Protein AF-0000000074208350 (afdb_homodimer)

Sequence (496 aa):
MSAGKLSKIENGRTLPTVQDVELILSSFGVSAEVKEQFLATARAEVTEATAWRLLRRMGPWKHQKTIKAIEANTTTLRLFQGQLIPGLLQTPEYASAVFSLPPALPEETRARTVSARLARQATLYEPDRSFHFVVCEHVLRWLVCEPAVMATQLDRLVSLSRLPNVTLGVVPLVGRMPDFPMTCFSIHDDRLVLVETFHSEVTTRDPRDIETYVDTFTRFAAAAVYDSEMCTLVESIRDDFLPQQESTMSAGKLSKIENGRTLPTVQDVELILSSFGVSAEVKEQFLATARAEVTEATAWRLLRRMGPWKHQKTIKAIEANTTTLRLFQGQLIPGLLQTPEYASAVFSLPPALPEETRARTVSARLARQATLYEPDRSFHFVVCEHVLRWLVCEPAVMATQLDRLVSLSRLPNVTLGVVPLVGRMPDFPMTCFSIHDDRLVLVETFHSEVTTRDPRDIETYVDTFTRFAAAAVYDSEMCTLVESIRDDFLPQQEST

pLDDT: mean 81.13, std 20.65, range [37.59, 98.81]

Organism: NCBI:txid88382

Secondary structure (DSSP, 8-state):
--HHHHHHHHTTSSPPPHHHHHHHHHHTT--HHHHHHHHHHHHHHHHHHHHHHHHHHT-HHHHHHHHHHHHHT-SEEEEEESSS--GGG--HHHHHHHHTSSSPPPHHHHHHHHHHHHHHGGGGG-TT-EEEEEEEHHHHH-BSS-HHHHHHHHHHHHHHTTSTTEEEEEE-SSSB-SS-----EEEETTTEEEEE-SS-EEEE--HHHHHHHHHHHHHHHHHSB-HHHHHHHHHHHHHHHS------/--HHHHHHHHTTSSPPPHHHHHHHHHHTT--HHHHHHHHHHHHHHHHHHHHHHHHHHH-HHHHHHHHHHHHHT-SEEEEEESSS--GGG--HHHHHHHHTSSSPPPHHHHHHHHHHHHHHGGGGG-TT-EEEEEEEHHHHH-BSS-HHHHHHHHHHHHHHTTSTTEEEEEE-SSSB-SS-----EEEETTTEEEEE-SS-EEEE--HHHHHHHHHHHHHHHHHSB-HHHHHHHHHHHHHHHS------

Foldseek 3Di:
DDPVVVVCCVVVVDPDDLVNQLVVCVVVVNDPVVSCVCSVVCCQVCVFAVVWLVLVVVPLLSVLVVVLVLLVPFAEKEKEEEAADDLLQFDLQRQLLVQCPPVGDDPVSSVSNSVSSPVSNVSLPPPSHAYEYEYELVNLLDDSDALVSSLVSLVSVLVSCPRPRYWYWYQYPDDDAPDDCPFIWMQGNLQKIWTDDPSTIGIHRPNVVSVVVVVVSVRSRVNTDTDPVRNVSSNVSSVVSDPPPPPD/DDPVVVVCCVVVVDPDDLVNQLVVCVVVVNPPVVSCVVSVVCCQVCVFFVVWLVLVVVALLSVLVVVLVLLVPFAEKEKEEEAADDLLQFDLQVQLLVQCPPPGDDPVSSVSNSVSSPVSNVSLPDPSHAYEYEYELVNLVDDSDALVSSLVSLVSVLVSCPRPRYWYWYQYPDDDAPDDCPFIWMQGNLQKIWTDDPNTIGIHRPNVVSVVVVVVSVRSRVNTDTDPVRNVSSNVSSVVSDPPPPPD

Solvent-accessible surface area (backbone atoms only — not comparable to full-atom values): 25832 Å² total; per-residue (Å²): 128,56,69,66,57,51,49,32,38,56,66,68,73,38,83,72,47,70,62,46,50,45,50,54,38,50,75,66,64,46,51,72,63,41,42,47,48,46,46,45,46,46,37,49,48,43,47,16,44,48,47,19,45,43,36,58,69,60,33,70,44,54,38,36,51,53,50,38,57,54,51,72,73,36,46,38,39,38,36,42,24,49,42,49,78,56,69,70,60,52,41,72,68,49,42,45,34,61,50,56,32,77,79,66,51,56,68,69,58,35,53,52,26,42,50,45,40,56,60,50,32,59,58,77,73,40,85,86,33,39,37,39,39,35,34,33,40,64,31,80,51,56,30,62,54,56,46,64,49,50,28,52,36,44,51,43,46,52,57,51,44,65,42,89,47,35,43,53,27,34,27,61,67,68,65,83,41,75,69,68,57,40,42,31,35,35,33,39,64,83,53,37,32,45,33,54,47,88,76,35,33,44,41,46,65,48,66,70,57,44,46,53,51,52,52,50,48,51,46,50,54,68,62,25,36,44,64,68,60,28,44,49,52,48,48,54,55,28,55,71,42,42,81,74,72,71,80,125,128,56,69,66,56,50,49,32,38,55,66,66,73,37,82,73,48,68,62,47,50,45,50,53,37,50,74,66,64,45,50,71,64,42,40,48,47,46,44,44,46,45,36,50,48,43,48,14,46,45,45,19,42,46,36,58,69,60,32,71,44,54,38,37,52,53,51,40,58,55,53,74,75,35,45,39,41,39,36,42,24,49,40,50,77,57,69,70,60,52,40,71,68,49,42,44,36,61,51,55,33,76,78,65,51,57,67,68,57,35,54,51,27,42,50,44,41,55,59,49,32,58,58,78,74,40,86,85,33,38,38,39,40,35,33,33,40,64,30,80,51,55,31,61,56,57,47,64,50,49,27,54,36,43,51,42,46,54,58,52,44,65,40,90,46,35,44,53,28,33,27,61,67,67,64,82,42,75,68,67,56,41,42,31,35,36,34,39,62,84,54,37,33,44,33,51,49,90,74,36,32,44,40,48,67,49,67,70,57,45,48,52,51,52,52,50,49,50,46,50,53,69,61,25,35,45,65,67,62,27,44,51,52,47,48,54,54,29,53,71,42,43,81,76,72,71,80,122

Nearest PDB structures (foldseek):
  1v0s-assembly1_A  TM=3.890E-01  e=2.191E-03  Streptomyces sp. PMF
  5ul4-assembly1_A  TM=4.472E-01  e=7.179E+00  Priestia megaterium
  5ul2-assembly1_A  TM=4.452E-01  e=7.592E+00  Priestia megaterium
  8e5h-assembly1_A  TM=3.334E-01  e=8.028E+00  Stutzerimonas chloritidismutans AW-1
  1v0s-assembly1_A  TM=3.840E-01  e=2.129E-03  Streptomyces sp. PMF

Radius of gyration: 23.86 Å; Cα contacts (8 Å, |Δi|>4): 786; chains: 2; bounding box: 62×86×62 Å

Structure (mmCIF, N/CA/C/O backbone):
data_AF-0000000074208350-model_v1
#
loop_
_entity.id
_entity.type
_entity.pdbx_description
1 polymer 'Transcriptional regulator with XRE-family HTH domain'
#
loop_
_atom_site.group_PDB
_atom_site.id
_atom_site.type_symbol
_atom_site.label_atom_id
_atom_site.label_alt_id
_atom_site.label_comp_id
_atom_site.label_asym_id
_atom_site.label_entity_id
_atom_site.label_seq_id
_atom_site.pdbx_PDB_ins_code
_atom_site.Cartn_x
_atom_site.Cartn_y
_atom_site.Cartn_z
_atom_site.occupancy
_atom_site.B_iso_or_equiv
_atom_site.auth_seq_id
_atom_site.auth_comp_id
_atom_site.auth_asym_id
_atom_site.auth_atom_id
_atom_site.pdbx_PDB_model_num
ATOM 1 N N . MET A 1 1 ? -12.016 31.391 24.5 1 50.22 1 MET A N 1
ATOM 2 C CA . MET A 1 1 ? -11.211 30.266 24.969 1 50.22 1 MET A CA 1
ATOM 3 C C . MET A 1 1 ? -10.68 30.516 26.375 1 50.22 1 MET A C 1
ATOM 5 O O . MET A 1 1 ? -10.297 31.641 26.703 1 50.22 1 MET A O 1
ATOM 9 N N . SER A 1 2 ? -11.094 29.734 27.234 1 55.91 2 SER A N 1
ATOM 10 C CA . SER A 1 2 ? -10.656 30 28.609 1 55.91 2 SER A CA 1
ATOM 11 C C . SER A 1 2 ? -9.133 30.016 28.703 1 55.91 2 SER A C 1
ATOM 13 O O . SER A 1 2 ? -8.445 29.391 27.891 1 55.91 2 SER A O 1
ATOM 15 N N . ALA A 1 3 ? -8.523 30.781 29.484 1 57.31 3 ALA A N 1
ATOM 16 C CA . ALA A 1 3 ? -7.094 30.859 29.766 1 57.31 3 ALA A CA 1
ATOM 17 C C . ALA A 1 3 ? -6.527 29.484 30.125 1 57.31 3 ALA A C 1
ATOM 19 O O . ALA A 1 3 ? -5.387 29.172 29.766 1 57.31 3 ALA A O 1
ATOM 20 N N . GLY A 1 4 ? -7.266 28.672 30.75 1 55.78 4 GLY A N 1
ATOM 21 C CA . GLY A 1 4 ? -6.867 27.312 31.078 1 55.78 4 GLY A CA 1
ATOM 22 C C . GLY A 1 4 ? -6.715 26.422 29.859 1 55.78 4 GLY A C 1
ATOM 23 O O . GLY A 1 4 ? -5.746 25.672 29.766 1 55.78 4 GLY A O 1
ATOM 24 N N . LYS A 1 5 ? -7.676 26.547 29 1 56 5 LYS A N 1
ATOM 25 C CA . LYS A 1 5 ? -7.574 25.75 27.766 1 56 5 LYS A CA 1
ATOM 26 C C . LYS A 1 5 ? -6.426 26.234 26.891 1 56 5 LYS A C 1
ATOM 28 O O . LYS A 1 5 ? -5.68 25.438 26.328 1 56 5 LYS A O 1
ATOM 33 N N . LEU A 1 6 ? -6.348 27.422 26.859 1 49.5 6 LEU A N 1
ATOM 34 C CA . LEU A 1 6 ? -5.254 28.016 26.109 1 49.5 6 LEU A CA 1
ATOM 35 C C . LEU A 1 6 ? -3.906 27.625 26.703 1 49.5 6 LEU A C 1
ATOM 37 O O . LEU A 1 6 ? -2.963 27.328 25.953 1 49.5 6 LEU A O 1
ATOM 41 N N . SER A 1 7 ? -3.826 27.609 28.047 1 53.16 7 SER A N 1
ATOM 42 C CA . SER A 1 7 ? -2.633 27.141 28.75 1 53.16 7 SER A CA 1
ATOM 43 C C . SER A 1 7 ? -2.365 25.672 28.453 1 53.16 7 SER A C 1
ATOM 45 O O . SER A 1 7 ? -1.218 25.281 28.25 1 53.16 7 SER A O 1
ATOM 47 N N . LYS A 1 8 ? -3.309 24.828 28.297 1 56.16 8 LYS A N 1
ATOM 48 C CA . LYS A 1 8 ? -3.186 23.406 28 1 56.16 8 LYS A CA 1
ATOM 49 C C . LYS A 1 8 ? -2.775 23.172 26.547 1 56.16 8 LYS A C 1
ATOM 51 O O . LYS A 1 8 ? -1.999 22.266 26.25 1 56.16 8 LYS A O 1
ATOM 56 N N . ILE A 1 9 ? -3.312 23.953 25.703 1 47.78 9 ILE A N 1
ATOM 57 C CA . ILE A 1 9 ? -2.951 23.891 24.281 1 47.78 9 ILE A CA 1
ATOM 58 C C . ILE A 1 9 ? -1.52 24.375 24.094 1 47.78 9 ILE A C 1
ATOM 60 O O . ILE A 1 9 ? -0.728 23.75 23.391 1 47.78 9 ILE A O 1
ATOM 64 N N . GLU A 1 10 ? -1.175 25.344 25.031 1 48.25 10 GLU A N 1
ATOM 65 C CA . GLU A 1 10 ? 0.143 25.969 24.984 1 48.25 10 GLU A CA 1
ATOM 66 C C . GLU A 1 10 ? 1.219 25.031 25.516 1 48.25 10 GLU A C 1
ATOM 68 O O . GLU A 1 10 ? 2.34 25 25.016 1 48.25 10 GLU A O 1
ATOM 73 N N . ASN A 1 11 ? 0.743 24.25 26.328 1 47.22 11 ASN A N 1
ATOM 74 C CA . ASN A 1 11 ? 1.661 23.312 26.984 1 47.22 11 ASN A CA 1
ATOM 75 C C . ASN A 1 11 ? 1.596 21.922 26.359 1 47.22 11 ASN A C 1
ATOM 77 O O . ASN A 1 11 ? 2.148 20.969 26.906 1 47.22 11 ASN A O 1
ATOM 81 N N . GLY A 1 12 ? 1.059 21.906 25.203 1 43.94 12 GLY A N 1
ATOM 82 C CA . GLY A 1 12 ? 0.988 20.672 24.422 1 43.94 12 GLY A CA 1
ATOM 83 C C . GLY A 1 12 ? 0.13 19.609 25.078 1 43.94 12 GLY A C 1
ATOM 84 O O . GLY A 1 12 ? 0.213 18.438 24.703 1 43.94 12 GLY A O 1
ATOM 85 N N . ARG A 1 13 ? -0.535 19.984 25.969 1 49.78 13 ARG A N 1
ATOM 86 C CA . ARG A 1 13 ? -1.34 19.016 26.703 1 49.78 13 ARG A CA 1
ATOM 87 C C . ARG A 1 13 ? -2.625 18.688 25.953 1 49.78 13 ARG A C 1
ATOM 89 O O . ARG A 1 13 ? -3.23 17.641 26.172 1 49.78 13 ARG A O 1
ATOM 96 N N . THR A 1 14 ? -3.084 19.656 25.031 1 46.06 14 THR A N 1
ATOM 97 C CA . THR A 1 14 ? -4.25 19.453 24.188 1 46.06 14 THR A CA 1
ATOM 98 C C . THR A 1 14 ? -4.047 20.094 22.812 1 46.06 14 THR A C 1
ATOM 100 O O . THR A 1 14 ? -3.418 21.141 22.703 1 46.06 14 THR A O 1
ATOM 103 N N . LEU A 1 15 ? -4.297 19.328 21.719 1 44.94 15 LEU A N 1
ATOM 104 C CA . LEU A 1 15 ? -4.273 19.906 20.375 1 44.94 15 LEU A CA 1
ATOM 105 C C . LEU A 1 15 ? -5.441 20.859 20.172 1 44.94 15 LEU A C 1
ATOM 107 O O . LEU A 1 15 ? -6.551 20.594 20.656 1 44.94 15 LEU A O 1
ATOM 111 N N . PRO A 1 16 ? -5.094 22.094 19.656 1 43.75 16 PRO A N 1
ATOM 112 C CA . PRO A 1 16 ? -6.207 23.016 19.406 1 43.75 16 PRO A CA 1
ATOM 113 C C . PRO A 1 16 ? -7.223 22.438 18.406 1 43.75 16 PRO A C 1
ATOM 115 O O . PRO A 1 16 ? -6.852 21.734 17.484 1 43.75 16 PRO A O 1
ATOM 118 N N . THR A 1 17 ? -8.469 22.594 18.719 1 46.53 17 THR A N 1
ATOM 119 C CA . THR A 1 17 ? -9.555 22.312 17.781 1 46.53 17 THR A CA 1
ATOM 120 C C . THR A 1 17 ? -9.664 23.406 16.734 1 46.53 17 THR A C 1
ATOM 122 O O . THR A 1 17 ? -9.016 24.453 16.844 1 46.53 17 THR A O 1
ATOM 125 N N . VAL A 1 18 ? -10.305 23.094 15.648 1 47.44 18 VAL A N 1
ATOM 126 C CA . VAL A 1 18 ? -10.625 24.109 14.656 1 47.44 18 VAL A CA 1
ATOM 127 C C . VAL A 1 18 ? -11.227 25.328 15.344 1 47.44 18 VAL A C 1
ATOM 129 O O . VAL A 1 18 ? -10.93 26.469 14.977 1 47.44 18 VAL A O 1
ATOM 132 N N . GLN A 1 19 ? -11.914 25.047 16.312 1 52.12 19 GLN A N 1
ATOM 133 C CA . GLN A 1 19 ? -12.531 26.141 17.062 1 52.12 19 GLN A CA 1
ATOM 134 C C . GLN A 1 19 ? -11.484 26.938 17.828 1 52.12 19 GLN A C 1
ATOM 136 O O . GLN A 1 19 ? -11.578 28.172 17.906 1 52.12 19 GLN A O 1
ATOM 141 N N . ASP A 1 20 ? -10.562 26.266 18.375 1 51.03 20 ASP A N 1
ATOM 142 C CA . ASP A 1 20 ? -9.508 26.969 19.094 1 51.03 20 ASP A CA 1
ATOM 143 C C . ASP A 1 20 ? -8.711 27.875 18.141 1 51.03 20 ASP A C 1
ATOM 145 O O . ASP A 1 20 ? -8.398 29.016 18.484 1 51.03 20 ASP A O 1
ATOM 149 N N . VAL A 1 21 ? -8.453 27.25 17.031 1 53.5 21 VAL A N 1
ATOM 150 C CA . VAL A 1 21 ? -7.715 28.031 16.031 1 53.5 21 VAL A CA 1
ATOM 151 C C . VAL A 1 21 ? -8.547 29.219 15.586 1 53.5 21 VAL A C 1
ATOM 153 O O . VAL A 1 21 ? -8.023 30.328 15.422 1 53.5 21 VAL A O 1
ATOM 156 N N . GLU A 1 22 ? -9.789 28.984 15.477 1 55.62 22 GLU A N 1
ATOM 157 C CA . GLU A 1 22 ? -10.703 30.078 15.156 1 55.62 22 GLU A CA 1
ATOM 158 C C . GLU A 1 22 ? -10.633 31.188 16.203 1 55.62 22 GLU A C 1
ATOM 160 O O . GLU A 1 22 ? -10.617 32.375 15.875 1 55.62 22 GLU A O 1
ATOM 165 N N . LEU A 1 23 ? -10.719 30.797 17.344 1 54.47 23 LEU A N 1
ATOM 166 C CA . LEU A 1 23 ? -10.703 31.75 18.438 1 54.47 23 LEU A CA 1
ATOM 167 C C . LEU A 1 23 ? -9.383 32.531 18.484 1 54.47 23 LEU A C 1
ATOM 169 O O . LEU A 1 23 ? -9.367 33.719 18.719 1 54.47 23 LEU A O 1
ATOM 173 N N . ILE A 1 24 ? -8.43 31.766 18.203 1 50.97 24 ILE A N 1
ATOM 174 C CA . ILE A 1 24 ? -7.105 32.375 18.219 1 50.97 24 ILE A CA 1
ATOM 175 C C . ILE A 1 24 ? -6.973 33.344 17.062 1 50.97 24 ILE A C 1
ATOM 177 O O . ILE A 1 24 ? -6.488 34.469 17.25 1 50.97 24 ILE A O 1
ATOM 181 N N . LEU A 1 25 ? -7.512 32.875 16.016 1 54.91 25 LEU A N 1
ATOM 182 C CA . LEU A 1 25 ? -7.441 33.75 14.844 1 54.91 25 LEU A CA 1
ATOM 183 C C . LEU A 1 25 ? -8.344 34.969 15.016 1 54.91 25 LEU A C 1
ATOM 185 O O . LEU A 1 25 ? -7.984 36.062 14.594 1 54.91 25 LEU A O 1
ATOM 189 N N . SER A 1 26 ? -9.484 34.719 15.586 1 55.78 26 SER A N 1
ATOM 190 C CA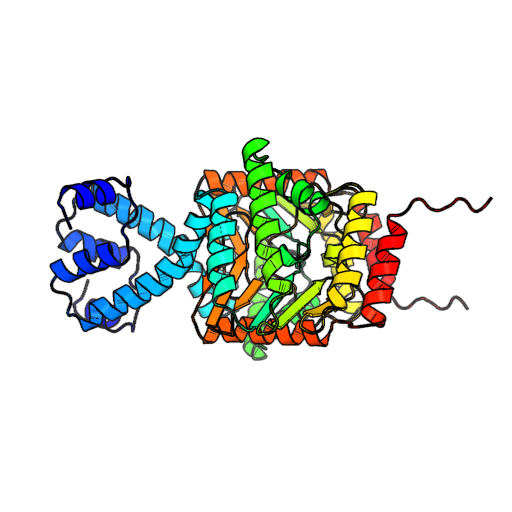 . SER A 1 26 ? -10.398 35.812 15.867 1 55.78 26 SER A CA 1
ATOM 191 C C . SER A 1 26 ? -9.758 36.844 16.797 1 55.78 26 SER A C 1
ATOM 193 O O . SER A 1 26 ? -10 38.031 16.672 1 55.78 26 SER A O 1
ATOM 195 N N . SER A 1 27 ? -9.133 36.469 17.734 1 48.38 27 SER A N 1
ATOM 196 C CA . SER A 1 27 ? -8.516 37.375 18.688 1 48.38 27 SER A CA 1
ATOM 197 C C . SER A 1 27 ? -7.449 38.25 18.031 1 48.38 27 SER A C 1
ATOM 199 O O . SER A 1 27 ? -7.129 39.344 18.516 1 48.38 27 SER A O 1
ATOM 201 N N . PHE A 1 28 ? -6.984 37.781 16.906 1 43.19 28 PHE A N 1
ATOM 202 C CA . PHE A 1 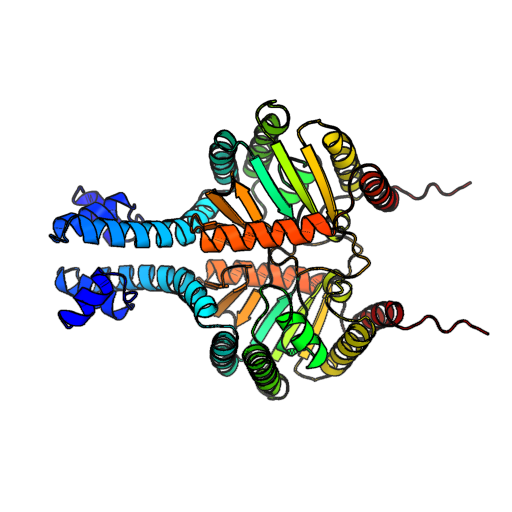28 ? -5.938 38.531 16.203 1 43.19 28 PHE A CA 1
ATOM 203 C C . PHE A 1 28 ? -6.535 39.469 15.172 1 43.19 28 PHE A C 1
ATOM 205 O O . PHE A 1 28 ? -5.809 40.094 14.391 1 43.19 28 PHE A O 1
ATOM 212 N N . GLY A 1 29 ? -7.777 39.625 15.258 1 45.75 29 GLY A N 1
ATOM 213 C CA . GLY A 1 29 ? -8.453 40.594 14.383 1 45.75 29 GLY A CA 1
ATOM 214 C C . GLY A 1 29 ? -8.438 40.156 12.922 1 45.75 29 GLY A C 1
ATOM 215 O O . GLY A 1 29 ? -8.508 41.031 12.031 1 45.75 29 GLY A O 1
ATOM 216 N N . VAL A 1 30 ? -7.926 39 12.602 1 46.53 30 VAL A N 1
ATOM 217 C CA . VAL A 1 30 ? -8.023 38.5 11.234 1 46.53 30 VAL A CA 1
ATOM 218 C C . VAL A 1 30 ? -9.477 38.562 10.758 1 46.53 30 VAL A C 1
ATOM 220 O O . VAL A 1 30 ? -10.398 38.344 11.539 1 46.53 30 VAL A O 1
ATOM 223 N N . SER A 1 31 ? -9.625 39.219 9.695 1 47.94 31 SER A N 1
ATOM 224 C CA . SER A 1 31 ? -10.992 39.375 9.211 1 47.94 31 SER A CA 1
ATOM 225 C C . SER A 1 31 ? -11.703 38.031 9.141 1 47.94 31 SER A C 1
ATOM 227 O O . SER A 1 31 ? -11.062 37 9.078 1 47.94 31 SER A O 1
ATOM 229 N N . ALA A 1 32 ? -12.922 38.031 9.289 1 51.38 32 ALA A N 1
ATOM 230 C CA . ALA A 1 32 ? -13.797 36.875 9.273 1 51.38 32 ALA A CA 1
ATOM 231 C C . ALA A 1 32 ? -13.562 36.031 8.023 1 51.38 32 ALA A C 1
ATOM 233 O O . ALA A 1 32 ? -13.609 34.812 8.078 1 51.38 32 ALA A O 1
ATOM 234 N N . GLU A 1 33 ? -13.258 36.562 7.027 1 49.31 33 GLU A N 1
ATOM 235 C CA . GLU A 1 33 ? -13.086 35.875 5.754 1 49.31 33 GLU A CA 1
ATOM 236 C C . GLU A 1 33 ? -11.758 35.125 5.695 1 49.31 33 GLU A C 1
ATOM 238 O O . GLU A 1 33 ? -11.695 33.969 5.258 1 49.31 33 GLU A O 1
ATOM 243 N N . VAL A 1 34 ? -10.742 35.75 6.035 1 43.94 34 VAL A N 1
ATOM 244 C CA . VAL A 1 34 ? -9.422 35.156 6.02 1 43.94 34 VAL A CA 1
ATOM 245 C C . VAL A 1 34 ? -9.352 34.062 7.086 1 43.94 34 VAL A C 1
ATOM 247 O O . VAL A 1 34 ? -8.766 33 6.852 1 43.94 34 VAL A O 1
ATOM 250 N N . LYS A 1 35 ? -9.898 34.375 8.156 1 46.59 35 LYS A N 1
ATOM 251 C CA . LYS A 1 35 ? -10.047 33.375 9.211 1 46.59 35 LYS A CA 1
ATOM 252 C C . LYS A 1 35 ? -10.773 32.125 8.688 1 46.59 35 LYS A C 1
ATOM 254 O O . LYS A 1 35 ? -10.352 31.016 8.945 1 46.59 35 LYS A O 1
ATOM 259 N N . GLU A 1 36 ? -11.766 32.406 8.031 1 48.31 36 GLU A N 1
ATOM 260 C CA . GLU A 1 36 ? -12.531 31.297 7.457 1 48.31 36 GLU A CA 1
ATOM 261 C C . GLU A 1 36 ? -11.703 30.531 6.438 1 48.31 36 GLU A C 1
ATOM 263 O O . GLU A 1 36 ? -11.75 29.297 6.395 1 48.31 36 GLU A O 1
ATOM 268 N N . GLN A 1 37 ? -10.977 31.203 5.691 1 44.28 37 GLN A N 1
ATOM 269 C CA . GLN A 1 37 ? -10.164 30.531 4.684 1 44.28 37 GLN A CA 1
ATOM 270 C C . GLN A 1 37 ? -8.992 29.797 5.328 1 44.28 37 GLN A C 1
ATOM 272 O O . GLN A 1 37 ? -8.648 28.688 4.926 1 44.28 37 GLN A O 1
ATOM 277 N N . PHE A 1 38 ? -8.336 30.484 6.211 1 42.75 38 PHE A N 1
ATOM 278 C CA . PHE A 1 38 ? -7.27 29.828 6.953 1 42.75 38 PHE A CA 1
ATOM 279 C C . PHE A 1 38 ? -7.805 28.641 7.742 1 42.75 38 PHE A C 1
ATOM 281 O O . PHE A 1 38 ? -7.211 27.562 7.727 1 42.75 38 PHE A O 1
ATOM 288 N N . LEU A 1 39 ? -8.812 28.906 8.438 1 45.62 39 LEU A N 1
ATOM 289 C CA . LEU A 1 39 ? -9.461 27.828 9.18 1 45.62 39 LEU A CA 1
ATOM 290 C C . LEU A 1 39 ? -9.969 26.75 8.234 1 45.62 39 LEU A C 1
ATOM 292 O O . LEU A 1 39 ? -9.891 25.562 8.547 1 45.62 39 LEU A O 1
ATOM 296 N N . ALA A 1 40 ? -10.406 27.234 7.164 1 44.66 40 ALA A N 1
ATOM 297 C CA . ALA A 1 40 ? -10.82 26.25 6.16 1 44.66 40 ALA A CA 1
ATOM 298 C C . ALA A 1 40 ? -9.625 25.469 5.621 1 44.66 40 ALA A C 1
ATOM 300 O O . ALA A 1 40 ? -9.695 24.25 5.453 1 44.66 40 ALA A O 1
ATOM 301 N N . THR A 1 41 ? -8.586 26.172 5.328 1 41.78 41 THR A N 1
ATOM 302 C CA . THR A 1 41 ? -7.363 25.531 4.879 1 41.78 41 THR A CA 1
ATOM 303 C C . THR A 1 41 ? -6.723 24.734 6.016 1 41.78 41 THR A C 1
ATOM 305 O O . THR A 1 41 ? -6.277 23.609 5.816 1 41.78 41 THR A O 1
ATOM 308 N N . ALA A 1 42 ? -6.562 25.391 7.16 1 41.78 42 ALA A N 1
ATOM 309 C CA . ALA A 1 42 ? -6.07 24.719 8.352 1 41.78 42 ALA A CA 1
ATOM 310 C C . ALA A 1 42 ? -6.98 23.547 8.734 1 41.78 42 ALA A C 1
ATOM 312 O O . ALA A 1 42 ? -6.504 22.469 9.102 1 41.78 42 ALA A O 1
ATOM 313 N N . ARG A 1 43 ? -8.219 23.875 8.688 1 41.66 43 ARG A N 1
ATOM 314 C CA . ARG A 1 43 ? -9.219 22.828 8.906 1 41.66 43 ARG A CA 1
ATOM 315 C C . ARG A 1 43 ? -9.094 21.719 7.871 1 41.66 43 ARG A C 1
ATOM 317 O O . ARG A 1 43 ? -9.188 20.531 8.211 1 41.66 43 ARG A O 1
ATOM 324 N N . ALA A 1 44 ? -9.016 22.203 6.684 1 40.47 44 ALA A N 1
ATOM 325 C CA . ALA A 1 44 ? -8.844 21.219 5.621 1 40.47 44 ALA A CA 1
ATOM 326 C C . ALA A 1 44 ? -7.516 20.484 5.766 1 40.47 44 ALA A C 1
ATOM 328 O O . ALA A 1 44 ? -7.457 19.266 5.609 1 40.47 44 ALA A O 1
ATOM 329 N N . GLU A 1 45 ? -6.516 21.219 5.941 1 40.34 45 GLU A N 1
ATOM 330 C CA . GLU A 1 45 ? -5.184 20.641 6.074 1 40.34 45 GLU A CA 1
ATOM 331 C C . GLU A 1 45 ? -5.051 19.844 7.375 1 40.34 45 GLU A C 1
ATOM 333 O O . GLU A 1 45 ? -4.469 18.766 7.391 1 40.34 45 GLU A O 1
ATOM 338 N N . VAL A 1 46 ? -5.34 20.578 8.555 1 40.94 46 VAL A N 1
ATOM 339 C CA . VAL A 1 46 ? -5.34 19.922 9.859 1 40.94 46 VAL A CA 1
ATOM 340 C C . VAL A 1 46 ? -6.324 18.75 9.852 1 40.94 46 VAL A C 1
ATOM 342 O O . VAL A 1 46 ? -6.043 17.688 10.422 1 40.94 46 VAL A O 1
ATOM 345 N N . THR A 1 47 ? -7.527 19.047 9.359 1 40.03 47 THR A N 1
ATOM 346 C CA . THR A 1 47 ? -8.508 17.953 9.32 1 40.03 47 THR A CA 1
ATOM 347 C C . THR A 1 47 ? -7.941 16.734 8.602 1 40.03 47 THR A C 1
ATOM 349 O O . THR A 1 47 ? -8.133 15.602 9.0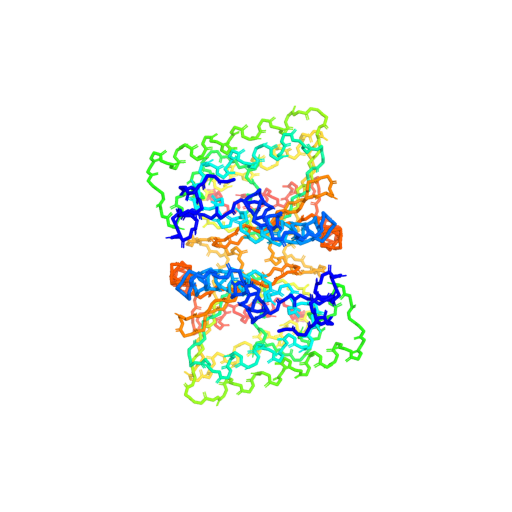39 1 40.03 47 THR A O 1
ATOM 352 N N . GLU A 1 48 ? -7.367 17.078 7.512 1 39.84 48 GLU A N 1
ATOM 353 C CA . GLU A 1 48 ? -6.887 15.938 6.734 1 39.84 48 GLU A CA 1
ATOM 354 C C . GLU A 1 48 ? -5.742 15.227 7.445 1 39.84 48 GLU A C 1
ATOM 356 O O . GLU A 1 48 ? -5.727 13.992 7.535 1 39.84 48 GLU A O 1
ATOM 361 N N . ALA A 1 49 ? -4.641 16.031 7.699 1 41.31 49 ALA A N 1
ATOM 362 C CA . ALA A 1 49 ? -3.434 15.438 8.266 1 41.31 49 ALA A CA 1
ATOM 363 C C . ALA A 1 49 ? -3.674 14.961 9.695 1 41.31 49 ALA A C 1
ATOM 365 O O . ALA A 1 49 ? -3.244 13.867 10.07 1 41.31 49 ALA A O 1
ATOM 366 N N . THR A 1 50 ? -4.23 15.836 10.641 1 41.03 50 THR A N 1
ATOM 367 C CA . THR A 1 50 ? -4.336 15.586 12.078 1 41.03 50 THR A CA 1
ATOM 368 C C . THR A 1 50 ? -5.395 14.531 12.367 1 41.03 50 THR A C 1
ATOM 370 O O . THR A 1 50 ? -5.25 13.742 13.305 1 41.03 50 THR A O 1
ATOM 373 N N . ALA A 1 51 ? -6.414 14.727 11.664 1 39.72 51 ALA A N 1
ATOM 374 C CA . ALA A 1 51 ? -7.484 13.852 12.156 1 39.72 51 ALA A CA 1
ATOM 375 C C . ALA A 1 51 ? -7.012 12.406 12.25 1 39.72 51 ALA A C 1
ATOM 377 O O . ALA A 1 51 ? -7.32 11.703 13.211 1 39.72 51 ALA A O 1
ATOM 378 N N . TRP A 1 52 ? -6.289 12.078 11.281 1 41.34 52 TRP A N 1
ATOM 379 C CA . TRP A 1 52 ? -5.973 10.664 11.141 1 41.34 52 TRP A CA 1
ATOM 380 C C . TRP A 1 52 ? -4.953 10.227 12.188 1 41.34 52 TRP A C 1
ATOM 382 O O . TRP A 1 52 ? -5.066 9.133 12.758 1 41.34 52 TRP A O 1
ATOM 392 N N . ARG A 1 53 ? -3.832 11.078 12.367 1 44.5 53 ARG A N 1
ATOM 393 C CA . ARG A 1 53 ? -2.924 10.672 13.43 1 44.5 53 ARG A CA 1
ATOM 394 C C . ARG A 1 53 ? -3.691 10.336 14.711 1 44.5 53 ARG A C 1
ATOM 396 O O . ARG A 1 53 ? -3.344 9.391 15.414 1 44.5 53 ARG A O 1
ATOM 403 N N . LEU A 1 54 ? -4.68 11.117 14.82 1 44.38 54 LEU A N 1
ATOM 404 C CA . LEU A 1 54 ? -5.441 10.992 16.062 1 44.38 54 LEU A CA 1
ATOM 405 C C . LEU A 1 54 ? -6.238 9.695 16.078 1 44.38 54 LEU A C 1
ATOM 407 O O . LEU A 1 54 ? -6.324 9.023 17.109 1 44.38 54 LEU A O 1
ATOM 411 N N . LEU A 1 55 ? -6.742 9.469 15.008 1 45.25 55 LEU A N 1
ATOM 412 C CA . LEU A 1 55 ? -7.59 8.297 15.133 1 45.25 55 LEU A CA 1
ATOM 413 C C . LEU A 1 55 ? -6.773 7.074 15.547 1 45.25 55 LEU A C 1
ATOM 415 O O . LEU A 1 55 ? -7.227 6.27 16.359 1 45.25 55 LEU A O 1
ATOM 419 N N . ARG A 1 56 ? -5.559 6.949 15 1 49.25 56 ARG A N 1
ATOM 420 C CA . ARG A 1 56 ? -4.738 5.801 15.375 1 49.25 56 ARG A CA 1
ATOM 421 C C . ARG A 1 56 ? -4.281 5.906 16.828 1 49.25 56 ARG A C 1
ATOM 423 O O . ARG A 1 56 ? -4.184 4.895 17.531 1 49.25 56 ARG A O 1
ATOM 430 N N . ARG A 1 57 ? -4.156 7.18 17.219 1 50.91 57 ARG A N 1
ATOM 431 C CA . ARG A 1 57 ? -3.791 7.262 18.625 1 50.91 57 ARG A CA 1
ATOM 432 C C . ARG A 1 57 ? -4.977 6.914 19.516 1 50.91 57 ARG A C 1
ATOM 434 O O . ARG A 1 57 ? -4.801 6.574 20.688 1 50.91 57 ARG A O 1
ATOM 441 N N . MET A 1 58 ? -6.105 7.012 18.969 1 53.66 58 MET A N 1
ATOM 442 C CA . MET A 1 58 ? -7.285 6.727 19.766 1 53.66 58 MET A CA 1
ATOM 443 C C . MET A 1 58 ? -7.371 5.238 20.109 1 53.66 58 MET A C 1
ATOM 445 O O . MET A 1 58 ? -8.031 4.852 21.062 1 53.66 58 MET A O 1
ATOM 449 N N . GLY A 1 59 ? -6.605 4.418 19.578 1 66.38 59 GLY A N 1
ATOM 450 C CA . GLY A 1 59 ? -6.688 2.975 19.719 1 66.38 59 GLY A CA 1
ATOM 451 C C . GLY A 1 59 ? -7.523 2.311 18.641 1 66.38 59 GLY A C 1
ATOM 452 O O . GLY A 1 59 ? -8.406 2.943 18.062 1 66.38 59 GLY A O 1
ATOM 453 N N . PRO A 1 60 ? -7.371 1.188 18.422 1 75.19 60 PRO A N 1
ATOM 454 C CA . PRO A 1 60 ? -7.984 0.482 17.297 1 75.19 60 PRO A CA 1
ATOM 455 C C . PRO A 1 60 ? -9.5 0.381 17.422 1 75.19 60 PRO A C 1
ATOM 457 O O . PRO A 1 60 ? -10.211 0.449 16.406 1 75.19 60 PRO A O 1
ATOM 460 N N . TRP A 1 61 ? -10 0.344 18.562 1 76.5 61 TRP A N 1
ATOM 461 C CA . TRP A 1 61 ? -11.445 0.232 18.75 1 76.5 61 TRP A CA 1
ATOM 462 C C . TRP A 1 61 ? -12.141 1.543 18.406 1 76.5 61 TRP A C 1
ATOM 464 O O . TRP A 1 61 ? -13.148 1.549 17.688 1 76.5 61 TRP A O 1
ATOM 474 N N . LYS A 1 62 ? -11.656 2.609 18.906 1 73.38 62 LYS A N 1
ATOM 475 C CA . LYS A 1 62 ? -12.234 3.918 18.641 1 73.38 62 LYS A CA 1
ATOM 476 C C . LYS A 1 62 ? -12.18 4.242 17.141 1 73.38 62 LYS A C 1
ATOM 478 O O . LYS A 1 62 ? -13.102 4.855 16.609 1 73.38 62 LYS A O 1
ATOM 483 N N . HIS A 1 63 ? -11.188 3.77 16.547 1 77.88 63 HIS A N 1
ATOM 484 C CA . HIS A 1 63 ? -11.055 3.922 15.102 1 77.88 63 HIS A CA 1
ATOM 485 C C . HIS A 1 63 ? -12.211 3.244 14.367 1 77.88 63 HIS A C 1
ATOM 487 O O . HIS A 1 63 ? -12.781 3.822 13.445 1 77.88 63 HIS A O 1
ATOM 493 N N . GLN A 1 64 ? -12.594 2.088 14.82 1 81.62 64 GLN A N 1
ATOM 494 C CA . GLN A 1 64 ? -13.703 1.361 14.211 1 81.62 64 GLN A CA 1
ATOM 495 C C . GLN A 1 64 ? -15.008 2.133 14.352 1 81.62 64 GLN A C 1
ATOM 497 O O . GLN A 1 64 ? -15.812 2.184 13.414 1 81.62 64 GLN A O 1
ATOM 502 N N . LYS A 1 65 ? -15.148 2.764 15.469 1 78.81 65 LYS A N 1
ATOM 503 C CA . LYS A 1 65 ? -16.359 3.533 15.711 1 78.81 65 LYS A CA 1
ATOM 504 C C . LYS A 1 65 ? -16.438 4.746 14.789 1 78.81 65 LYS A C 1
ATOM 506 O O . LYS A 1 65 ? -17.516 5.07 14.273 1 78.81 65 LYS A O 1
ATOM 511 N N . THR A 1 66 ? -15.336 5.359 14.648 1 78.19 66 THR A N 1
ATOM 512 C CA . THR A 1 66 ? -15.281 6.52 13.766 1 78.19 66 THR A CA 1
ATOM 513 C C . THR A 1 66 ? -15.609 6.113 12.328 1 78.19 66 THR A C 1
ATOM 515 O O . THR A 1 66 ? -16.375 6.797 11.648 1 78.19 66 THR A O 1
ATOM 518 N N . ILE A 1 67 ? -15.055 5.035 11.914 1 84.44 67 ILE A N 1
ATOM 519 C CA . ILE A 1 67 ? -15.32 4.547 10.57 1 84.44 67 ILE A CA 1
ATOM 520 C C . ILE A 1 67 ? -16.797 4.199 10.422 1 84.44 67 ILE A C 1
ATOM 522 O O . ILE A 1 67 ? -17.422 4.492 9.398 1 84.44 67 ILE A O 1
ATOM 526 N N . LYS A 1 68 ? -17.328 3.631 11.438 1 85.12 68 LYS A N 1
ATOM 527 C CA . LYS A 1 68 ? -18.75 3.285 11.445 1 85.12 68 LYS A CA 1
ATOM 528 C C . LYS A 1 68 ? -19.609 4.52 11.227 1 85.12 68 LYS A C 1
ATOM 530 O O . LYS A 1 68 ? -20.578 4.484 10.461 1 85.12 68 LYS A O 1
ATOM 535 N N . ALA A 1 69 ? -19.281 5.523 11.914 1 81 69 ALA A N 1
ATOM 536 C CA . ALA A 1 69 ? -20.031 6.773 11.797 1 81 69 ALA A CA 1
ATOM 537 C C . ALA A 1 69 ? -19.953 7.324 10.375 1 81 69 ALA A C 1
ATOM 539 O O . ALA A 1 69 ? -20.969 7.805 9.844 1 81 69 ALA A O 1
ATOM 540 N N . ILE A 1 70 ? -18.797 7.254 9.781 1 82.69 70 ILE A N 1
ATOM 541 C CA . ILE A 1 70 ? -18.625 7.707 8.406 1 82.69 70 ILE A CA 1
ATOM 542 C C . ILE A 1 70 ? -19.453 6.828 7.465 1 82.69 70 ILE A C 1
ATOM 544 O O . ILE A 1 70 ? -20.156 7.336 6.598 1 82.69 70 ILE A O 1
ATOM 548 N N . GLU A 1 71 ? -19.391 5.527 7.645 1 85.19 71 GLU A N 1
ATOM 549 C CA . GLU A 1 71 ? -20.109 4.562 6.809 1 85.19 71 GLU A CA 1
ATOM 550 C C . GLU A 1 71 ? -21.625 4.73 6.938 1 85.19 71 GLU A C 1
ATOM 552 O O . GLU A 1 71 ? -22.359 4.551 5.965 1 85.19 71 GLU A O 1
ATOM 557 N N . ALA A 1 72 ? -22.062 5.141 8.125 1 81.69 72 ALA A N 1
ATOM 558 C CA . ALA A 1 72 ? -23.484 5.34 8.375 1 81.69 72 ALA A CA 1
ATOM 559 C C . ALA A 1 72 ? -24.047 6.457 7.5 1 81.69 72 ALA A C 1
ATOM 561 O O . ALA A 1 72 ? -25.234 6.469 7.18 1 81.69 72 ALA A O 1
ATOM 562 N N . ASN A 1 73 ? -23.203 7.266 7.082 1 83.94 73 ASN A N 1
ATOM 563 C CA . ASN A 1 73 ? -23.641 8.398 6.273 1 83.94 73 ASN A CA 1
ATOM 564 C C . ASN A 1 73 ? -23.172 8.258 4.824 1 83.94 73 ASN A C 1
ATOM 566 O O . ASN A 1 73 ? -23.125 9.242 4.086 1 83.94 73 ASN A O 1
ATOM 570 N N . THR A 1 74 ? -22.781 7.102 4.465 1 90.38 74 THR A N 1
ATOM 571 C CA . THR A 1 74 ? -22.297 6.828 3.115 1 90.38 74 THR A CA 1
ATOM 572 C C . THR A 1 74 ? -23.312 6 2.334 1 90.38 74 THR A C 1
ATOM 574 O O . THR A 1 74 ? -23.797 4.973 2.816 1 90.38 74 THR A O 1
ATOM 577 N N . THR A 1 75 ? -23.734 6.406 1.186 1 94.62 75 THR A N 1
ATOM 578 C CA . THR A 1 75 ? -24.641 5.656 0.332 1 94.62 75 THR A CA 1
ATOM 579 C C . THR A 1 75 ? -23.875 4.699 -0.574 1 94.62 75 THR A C 1
ATOM 581 O O . THR A 1 75 ? -24.219 3.516 -0.662 1 94.62 75 THR A O 1
ATOM 584 N N . THR A 1 76 ? -22.875 5.238 -1.231 1 97.19 76 THR A N 1
ATOM 585 C CA . THR A 1 76 ? -22.016 4.422 -2.088 1 97.19 76 THR A CA 1
ATOM 586 C C . THR A 1 76 ? -20.594 4.367 -1.536 1 97.19 76 THR A C 1
ATOM 588 O O . THR A 1 76 ? -19.938 5.398 -1.406 1 97.19 76 THR A O 1
ATOM 591 N N . LEU A 1 77 ? -20.141 3.213 -1.204 1 97.81 77 LEU A N 1
ATOM 592 C CA . LEU A 1 77 ? -18.781 2.982 -0.734 1 97.81 77 LEU A CA 1
ATOM 593 C C . LEU A 1 77 ? -17.969 2.225 -1.778 1 97.81 77 LEU A C 1
ATOM 595 O O . LEU A 1 77 ? -18.359 1.139 -2.209 1 97.81 77 LEU A O 1
ATOM 599 N N . ARG A 1 78 ? -16.938 2.82 -2.277 1 98.5 78 ARG A N 1
ATOM 600 C CA . ARG A 1 78 ? -15.945 2.156 -3.104 1 98.5 78 ARG A CA 1
ATOM 601 C C . ARG A 1 78 ? -14.656 1.919 -2.322 1 98.5 78 ARG A C 1
ATOM 603 O O . ARG A 1 78 ? -14.125 2.84 -1.694 1 98.5 78 ARG A O 1
ATOM 610 N N . LEU A 1 79 ? -14.227 0.712 -2.25 1 97.88 79 LEU A N 1
ATOM 611 C CA . LEU A 1 79 ? -13.039 0.346 -1.478 1 97.88 79 LEU A CA 1
ATOM 612 C C . LEU A 1 79 ? -12.047 -0.419 -2.342 1 97.88 79 LEU A C 1
ATOM 614 O O . LEU A 1 79 ? -12.398 -1.425 -2.961 1 97.88 79 LEU A O 1
ATOM 618 N N . PHE A 1 80 ? -10.859 0.101 -2.426 1 97.94 80 PHE A N 1
ATOM 619 C CA . PHE A 1 80 ? -9.758 -0.566 -3.107 1 97.94 80 PHE A CA 1
ATOM 620 C C . PHE A 1 80 ? -8.766 -1.138 -2.104 1 97.94 80 PHE A C 1
ATOM 622 O O . PHE A 1 80 ? -8.297 -0.428 -1.207 1 97.94 80 PHE A O 1
ATOM 629 N N . GLN A 1 81 ? -8.422 -2.416 -2.344 1 95.94 81 GLN A N 1
ATOM 630 C CA . GLN A 1 81 ? -7.547 -3.111 -1.404 1 95.94 81 GLN A CA 1
ATOM 631 C C . GLN A 1 81 ? -6.398 -3.807 -2.129 1 95.94 81 GLN A C 1
ATOM 633 O O . GLN A 1 81 ? -6.594 -4.848 -2.76 1 95.94 81 GLN A O 1
ATOM 638 N N . GLY A 1 82 ? -5.25 -3.275 -1.864 1 95.62 82 GLY A N 1
ATOM 639 C CA . GLY A 1 82 ? -4.043 -3.908 -2.375 1 95.62 82 GLY A CA 1
ATOM 640 C C . GLY A 1 82 ? -3.203 -4.555 -1.288 1 95.62 82 GLY A C 1
ATOM 641 O O . GLY A 1 82 ? -2.16 -5.145 -1.573 1 95.62 82 GLY A O 1
ATOM 642 N N . GLN A 1 83 ? -3.73 -4.492 -0.011 1 94.5 83 GLN A N 1
ATOM 643 C CA . GLN A 1 83 ? -2.852 -4.969 1.053 1 94.5 83 GLN A CA 1
ATOM 644 C C . GLN A 1 83 ? -3.598 -5.895 2.008 1 94.5 83 GLN A C 1
ATOM 646 O O . GLN A 1 83 ? -2.986 -6.75 2.652 1 94.5 83 GLN A O 1
ATOM 651 N N . LEU A 1 84 ? -4.855 -5.742 2.148 1 93.94 84 LEU A N 1
ATOM 652 C CA . LEU A 1 84 ? -5.629 -6.539 3.096 1 93.94 84 LEU A CA 1
ATOM 653 C C . LEU A 1 84 ? -7.062 -6.723 2.611 1 93.94 84 LEU A C 1
ATOM 655 O O . LEU A 1 84 ? -7.566 -5.918 1.826 1 93.94 84 LEU A O 1
ATOM 659 N N . ILE A 1 85 ? -7.672 -7.809 3.066 1 97.5 85 ILE A N 1
ATOM 660 C CA . ILE A 1 85 ? -9.078 -8.023 2.771 1 97.5 85 ILE A CA 1
ATOM 661 C C . ILE A 1 85 ? -9.922 -6.965 3.477 1 97.5 85 ILE A C 1
ATOM 663 O O . ILE A 1 85 ? -9.688 -6.648 4.645 1 97.5 85 ILE A O 1
ATOM 667 N N . PRO A 1 86 ? -10.906 -6.375 2.789 1 96.62 86 PRO A N 1
ATOM 668 C CA . PRO A 1 86 ? -11.711 -5.32 3.396 1 96.62 86 PRO A CA 1
ATOM 669 C C . PRO A 1 86 ? -12.336 -5.742 4.727 1 96.62 86 PRO A C 1
ATOM 671 O O . PRO A 1 86 ? -12.891 -6.84 4.832 1 96.62 86 PRO A O 1
ATOM 674 N N . GLY A 1 87 ? -12.242 -4.828 5.699 1 95.69 87 GLY A N 1
ATOM 675 C CA . GLY A 1 87 ? -12.773 -5.105 7.023 1 95.69 87 GLY A CA 1
ATOM 676 C C . GLY A 1 87 ? -14.234 -5.512 7 1 95.69 87 GLY A C 1
ATOM 677 O O . GLY A 1 87 ? -14.656 -6.387 7.762 1 95.69 87 GLY A O 1
ATOM 678 N N . LEU A 1 88 ? -15.023 -4.93 6.148 1 96.81 88 LEU A N 1
ATOM 679 C CA . LEU A 1 88 ? -16.453 -5.199 6.051 1 96.81 88 LEU A CA 1
ATOM 680 C C . LEU A 1 88 ? -16.703 -6.629 5.574 1 96.81 88 LEU A C 1
ATOM 682 O O . LEU A 1 88 ? -17.812 -7.137 5.695 1 96.81 88 LEU A O 1
ATOM 686 N N . LEU A 1 89 ? -15.688 -7.277 5.027 1 98.31 89 LEU A N 1
ATOM 687 C CA . LEU A 1 89 ? -15.891 -8.594 4.438 1 98.31 89 LEU A CA 1
ATOM 688 C C . LEU A 1 89 ? -15.188 -9.672 5.254 1 98.31 89 LEU A C 1
ATOM 690 O O . LEU A 1 89 ? -15.211 -10.852 4.887 1 98.31 89 LEU A O 1
ATOM 694 N N . GLN A 1 90 ? -14.625 -9.359 6.309 1 98.31 90 GLN A N 1
ATOM 695 C CA . GLN A 1 90 ? -13.758 -10.266 7.059 1 98.31 90 GLN A CA 1
ATOM 696 C C . GLN A 1 90 ? -14.578 -11.164 7.988 1 98.31 90 GLN A C 1
ATOM 698 O O . GLN A 1 90 ? -15.57 -10.719 8.57 1 98.31 90 GLN A O 1
ATOM 703 N N . THR A 1 91 ? -14.164 -12.391 8.094 1 98.31 91 THR A N 1
ATOM 704 C CA . THR A 1 91 ? -14.656 -13.25 9.164 1 98.31 91 THR A CA 1
ATOM 705 C C . THR A 1 91 ? -14.07 -12.828 10.516 1 98.31 91 THR A C 1
ATOM 707 O O . THR A 1 91 ? -13.055 -12.133 10.562 1 98.31 91 THR A O 1
ATOM 710 N N . PRO A 1 92 ? -14.75 -13.297 11.586 1 97.62 92 PRO A N 1
ATOM 711 C CA . PRO A 1 92 ? -14.195 -12.984 12.898 1 97.62 92 PRO A CA 1
ATOM 712 C C . PRO A 1 92 ? -12.781 -13.547 13.094 1 97.62 92 PRO A C 1
ATOM 714 O O . PRO A 1 92 ? -11.93 -12.891 13.695 1 97.62 92 PRO A O 1
ATOM 717 N N . GLU A 1 93 ? -12.562 -14.758 12.602 1 97.62 93 GLU A N 1
ATOM 718 C CA . GLU A 1 93 ? -11.266 -15.406 12.758 1 97.62 93 GLU A CA 1
ATOM 719 C C . GLU A 1 93 ? -10.18 -14.656 12.008 1 97.62 93 GLU A C 1
ATOM 721 O O . GLU A 1 93 ? -9.07 -14.469 12.523 1 97.62 93 GLU A O 1
ATOM 726 N N . TYR A 1 94 ? -10.469 -14.258 10.812 1 97.56 94 TYR A N 1
ATOM 727 C CA . TYR A 1 94 ? -9.5 -13.492 10.031 1 97.56 94 TYR A CA 1
ATOM 728 C C . TYR A 1 94 ? -9.234 -12.133 10.672 1 97.56 94 TYR A C 1
ATOM 730 O O . TYR A 1 94 ? -8.086 -11.703 10.773 1 97.56 94 TYR A O 1
ATOM 738 N N . ALA A 1 95 ? -10.312 -11.438 11.086 1 96.19 95 ALA A N 1
ATOM 739 C CA . ALA A 1 95 ? -10.164 -10.156 11.766 1 96.19 95 ALA A CA 1
ATOM 740 C C . ALA A 1 95 ? -9.289 -10.289 13.008 1 96.19 95 ALA A C 1
ATOM 742 O O . ALA A 1 95 ? -8.43 -9.445 13.266 1 96.19 95 ALA A O 1
ATOM 743 N N . SER A 1 96 ? -9.547 -11.336 13.742 1 94.38 96 SER A N 1
ATOM 744 C CA . SER A 1 96 ? -8.742 -11.586 14.938 1 94.38 96 SER A CA 1
ATOM 745 C C . SER A 1 96 ? -7.266 -11.758 14.578 1 94.38 96 SER A C 1
ATOM 747 O O . SER A 1 96 ? -6.391 -11.242 15.281 1 94.38 96 SER A O 1
ATOM 749 N N . ALA A 1 97 ? -6.984 -12.516 13.547 1 94.44 97 ALA A N 1
ATOM 750 C CA . ALA A 1 97 ? -5.609 -12.688 13.086 1 94.44 97 ALA A CA 1
ATOM 751 C C . ALA A 1 97 ? -4.984 -11.344 12.711 1 94.44 97 ALA A C 1
ATOM 753 O O . ALA A 1 97 ? -3.832 -11.078 13.055 1 94.44 97 ALA A O 1
ATOM 754 N N . VAL A 1 98 ? -5.762 -10.508 11.992 1 93.5 98 VAL A N 1
ATOM 755 C CA . VAL A 1 98 ? -5.293 -9.195 11.57 1 93.5 98 VAL A CA 1
ATOM 756 C C . VAL A 1 98 ? -4.906 -8.367 12.789 1 93.5 98 VAL A C 1
ATOM 758 O O . VAL A 1 98 ? -3.824 -7.773 12.828 1 93.5 98 VAL A O 1
ATOM 761 N N . PHE A 1 99 ? -5.723 -8.359 13.812 1 91 99 PHE A N 1
ATOM 762 C CA . PHE A 1 99 ? -5.5 -7.508 14.977 1 91 99 PHE A CA 1
ATOM 763 C C . PHE A 1 99 ? -4.523 -8.164 15.953 1 91 99 PHE A C 1
ATOM 765 O O . PHE A 1 99 ? -4.18 -7.578 16.984 1 91 99 PHE A O 1
ATOM 772 N N . SER A 1 100 ? -4.059 -9.352 15.625 1 90.75 100 SER A N 1
ATOM 773 C CA . SER A 1 100 ? -3.053 -10.023 16.438 1 90.75 100 SER A CA 1
ATOM 774 C C . SER A 1 100 ? -1.645 -9.711 15.945 1 90.75 100 SER A C 1
ATOM 776 O O . SER A 1 100 ? -0.659 -10.055 16.609 1 90.75 100 SER A O 1
ATOM 778 N N . LEU A 1 101 ? -1.591 -9.117 14.766 1 88.88 101 LEU A N 1
ATOM 779 C CA . LEU A 1 101 ? -0.283 -8.766 14.227 1 88.88 101 LEU A CA 1
ATOM 780 C C . LEU A 1 101 ? 0.365 -7.66 15.055 1 88.88 101 LEU A C 1
ATOM 782 O O . LEU A 1 101 ? -0.331 -6.855 15.68 1 88.88 101 LEU A O 1
ATOM 786 N N . PRO A 1 102 ? 1.647 -7.582 15.047 1 83.62 102 PRO A N 1
ATOM 787 C CA . PRO A 1 102 ? 2.314 -6.527 15.812 1 83.62 102 PRO A CA 1
ATOM 788 C C . PRO A 1 102 ? 1.935 -5.125 15.336 1 83.62 102 PRO A C 1
ATOM 790 O O . PRO A 1 102 ? 1.709 -4.914 14.141 1 83.62 102 PRO A O 1
ATOM 793 N N . PRO A 1 103 ? 1.995 -4.164 16.203 1 75.12 103 PRO A N 1
ATOM 794 C CA . PRO A 1 103 ? 2.176 -4.324 17.641 1 75.12 103 PRO A CA 1
ATOM 795 C C . PRO A 1 103 ? 0.973 -4.98 18.312 1 75.12 103 PRO A C 1
ATOM 797 O O . PRO A 1 103 ? -0.165 -4.547 18.125 1 75.12 103 PRO A O 1
ATOM 800 N N . ALA A 1 104 ? 1.222 -5.906 19.047 1 73.94 104 ALA A N 1
ATOM 801 C CA . ALA A 1 104 ? 0.159 -6.727 19.625 1 73.94 104 ALA A CA 1
ATOM 802 C C . ALA A 1 104 ? -0.71 -5.914 20.578 1 73.94 104 ALA A C 1
ATOM 804 O O . ALA A 1 104 ? -0.2 -5.102 21.344 1 73.94 104 ALA A O 1
ATOM 805 N N . LEU A 1 105 ? -1.935 -6.023 20.328 1 79.75 105 LEU A N 1
ATOM 806 C CA . LEU A 1 105 ? -2.926 -5.469 21.25 1 79.75 105 LEU A CA 1
ATOM 807 C C . LEU A 1 105 ? -3.17 -6.414 22.422 1 79.75 105 LEU A C 1
ATOM 809 O O . LEU A 1 105 ? -3.156 -7.637 22.25 1 79.75 105 LEU A O 1
ATOM 813 N N . PRO A 1 106 ? -3.396 -5.77 23.562 1 84.06 106 PRO A N 1
ATOM 814 C CA . PRO A 1 106 ? -3.891 -6.637 24.625 1 84.06 106 PRO A CA 1
ATOM 815 C C . PRO A 1 106 ? -5.145 -7.414 24.234 1 84.06 106 PRO A C 1
ATOM 817 O O . PRO A 1 106 ? -5.945 -6.926 23.438 1 84.06 106 PRO A O 1
ATOM 820 N N . GLU A 1 107 ? -5.301 -8.57 24.812 1 86.38 107 GLU A N 1
ATOM 821 C CA . GLU A 1 107 ? -6.359 -9.492 24.422 1 86.38 107 GLU A CA 1
ATOM 822 C C . GLU A 1 107 ? -7.73 -8.828 24.5 1 86.38 107 GLU A C 1
ATOM 824 O O . GLU A 1 107 ? -8.539 -8.961 23.578 1 86.38 107 GLU A O 1
ATOM 829 N N . GLU A 1 108 ? -7.949 -8.164 25.562 1 86.31 108 GLU A N 1
ATOM 830 C CA . GLU A 1 108 ? -9.25 -7.531 25.734 1 86.31 108 GLU A CA 1
ATOM 831 C C . GLU A 1 108 ? -9.492 -6.457 24.688 1 86.31 108 GLU A C 1
ATOM 833 O O . GLU A 1 108 ? -10.594 -6.359 24.125 1 86.31 108 GLU A O 1
ATOM 838 N N . THR A 1 109 ? -8.516 -5.695 24.422 1 87.31 109 THR A N 1
ATOM 839 C CA . THR A 1 109 ? -8.617 -4.652 23.406 1 87.31 109 THR A CA 1
ATOM 840 C C . THR A 1 109 ? -8.828 -5.262 22.016 1 87.31 109 THR A C 1
ATOM 842 O O . THR A 1 109 ? -9.617 -4.75 21.219 1 87.31 109 THR A O 1
ATOM 845 N N . ARG A 1 110 ? -8.156 -6.312 21.766 1 90.25 110 ARG A N 1
ATOM 846 C CA . ARG A 1 110 ? -8.297 -7.004 20.5 1 90.25 110 ARG A CA 1
ATOM 847 C C . ARG A 1 110 ? -9.727 -7.5 20.297 1 90.25 110 ARG A C 1
ATOM 849 O O . ARG A 1 110 ? -10.328 -7.289 19.234 1 90.25 110 ARG A O 1
ATOM 856 N N . ALA A 1 111 ? -10.242 -8.148 21.328 1 91.88 111 ALA A N 1
ATOM 857 C CA . ALA A 1 111 ? -11.602 -8.68 21.266 1 91.88 111 ALA A CA 1
ATOM 858 C C . ALA A 1 111 ? -12.609 -7.562 21 1 91.88 111 ALA A C 1
ATOM 860 O O . ALA A 1 111 ? -13.523 -7.719 20.188 1 91.88 111 ALA A O 1
ATOM 861 N N . ARG A 1 112 ? -12.422 -6.469 21.688 1 90.31 112 ARG A N 1
ATOM 862 C CA . ARG A 1 112 ? -13.312 -5.324 21.516 1 90.31 112 ARG A CA 1
ATOM 863 C C . ARG A 1 112 ? -13.211 -4.762 20.109 1 90.31 112 ARG A C 1
ATOM 865 O O . ARG A 1 112 ? -14.219 -4.383 19.5 1 90.31 112 ARG A O 1
ATOM 872 N N . THR A 1 113 ? -12.031 -4.723 19.641 1 91.75 113 THR A N 1
ATOM 873 C CA . THR A 1 113 ? -11.797 -4.195 18.297 1 91.75 113 THR A CA 1
ATOM 874 C C . THR A 1 113 ? -12.43 -5.098 17.25 1 91.75 113 THR A C 1
ATOM 876 O O . THR A 1 113 ? -13.078 -4.613 16.312 1 91.75 113 THR A O 1
ATOM 879 N N . VAL A 1 114 ? -12.25 -6.375 17.391 1 94.31 114 VAL A N 1
ATOM 880 C CA . VAL A 1 114 ? -12.836 -7.336 16.469 1 94.31 114 VAL A CA 1
ATOM 881 C C . VAL A 1 114 ? -14.359 -7.211 16.484 1 94.31 114 VAL A C 1
ATOM 883 O O . VAL A 1 114 ? -15 -7.16 15.43 1 94.31 114 VAL A O 1
ATOM 886 N N . SER A 1 115 ? -14.898 -7.078 17.625 1 95.06 115 SER A N 1
ATOM 887 C CA . SER A 1 115 ? -16.344 -6.934 17.766 1 95.06 115 SER A CA 1
ATOM 888 C C . SER A 1 115 ? -16.844 -5.672 17.078 1 95.06 115 SER A C 1
ATOM 890 O O . SER A 1 115 ? -17.875 -5.695 16.406 1 95.06 115 SER A O 1
ATOM 892 N N . ALA A 1 116 ? -16.156 -4.613 17.312 1 92.5 116 ALA A N 1
ATOM 893 C CA . ALA A 1 116 ? -16.531 -3.35 16.688 1 92.5 116 ALA A CA 1
ATOM 894 C C . ALA A 1 116 ? -16.484 -3.453 15.156 1 92.5 116 ALA A C 1
ATOM 896 O O . ALA A 1 116 ? -17.344 -2.92 14.469 1 92.5 116 ALA A O 1
ATOM 897 N N . ARG A 1 117 ? -15.453 -4.105 14.656 1 93.62 117 ARG A N 1
ATOM 898 C CA . ARG A 1 117 ? -15.344 -4.32 13.219 1 93.62 117 ARG A CA 1
ATOM 899 C C . ARG A 1 117 ? -16.516 -5.145 12.695 1 93.62 117 ARG A C 1
ATOM 901 O O . ARG A 1 117 ? -17.094 -4.816 11.656 1 93.62 117 ARG A O 1
ATOM 908 N N . LEU A 1 118 ? -16.812 -6.168 13.359 1 95.94 118 LEU A N 1
ATOM 909 C CA . LEU A 1 118 ? -17.906 -7.027 12.938 1 95.94 118 LEU A CA 1
ATOM 910 C C . LEU A 1 118 ? -19.234 -6.27 12.961 1 95.94 118 LEU A C 1
ATOM 912 O O . LEU A 1 118 ? -20.094 -6.477 12.102 1 95.94 118 LEU A O 1
ATOM 916 N N . ALA A 1 119 ? -19.391 -5.438 13.93 1 94.5 119 ALA A N 1
ATOM 917 C CA . ALA A 1 119 ? -20.609 -4.645 14.039 1 94.5 119 ALA A CA 1
ATOM 918 C C . ALA A 1 119 ? -20.797 -3.754 12.812 1 94.5 119 ALA A C 1
ATOM 920 O O . ALA A 1 119 ? -21.938 -3.5 12.391 1 94.5 119 ALA A O 1
ATOM 921 N N . ARG A 1 120 ? -19.688 -3.281 12.273 1 95.12 120 ARG A N 1
ATOM 922 C CA . ARG A 1 120 ? -19.75 -2.424 11.094 1 95.12 120 ARG A CA 1
ATOM 923 C C . ARG A 1 120 ? -20.297 -3.182 9.891 1 95.12 120 ARG A C 1
ATOM 925 O O . ARG A 1 120 ? -20.828 -2.574 8.961 1 95.12 120 ARG A O 1
ATOM 932 N N . GLN A 1 121 ? -20.25 -4.484 9.844 1 96.5 121 GLN A N 1
ATOM 933 C CA . GLN A 1 121 ? -20.578 -5.293 8.672 1 96.5 121 GLN A CA 1
ATOM 934 C C . GLN A 1 121 ? -22.078 -5.34 8.445 1 96.5 121 GLN A C 1
ATOM 936 O O . GLN A 1 121 ? -22.547 -5.738 7.371 1 96.5 121 GLN A O 1
ATOM 941 N N . ALA A 1 122 ? -22.844 -4.934 9.477 1 94.56 122 ALA A N 1
ATOM 942 C CA . ALA A 1 122 ? -24.297 -4.898 9.336 1 94.56 122 ALA A CA 1
ATOM 943 C C . ALA A 1 122 ? -24.719 -4 8.18 1 94.56 122 ALA A C 1
ATOM 945 O O . ALA A 1 122 ? -25.75 -4.227 7.551 1 94.56 122 ALA A O 1
ATOM 946 N N . THR A 1 123 ? -23.891 -3.064 7.879 1 94.38 123 THR A N 1
ATOM 947 C CA . THR A 1 123 ? -24.188 -2.102 6.824 1 94.38 123 THR A CA 1
ATOM 948 C C . THR A 1 123 ? -24.328 -2.801 5.477 1 94.38 123 THR A C 1
ATOM 950 O O . THR A 1 123 ? -25.016 -2.307 4.582 1 94.38 123 THR A O 1
ATOM 953 N N . LEU A 1 124 ? -23.703 -3.939 5.238 1 96 124 LEU A N 1
ATOM 954 C CA . LEU A 1 124 ? -23.719 -4.688 3.984 1 96 124 LEU A CA 1
ATOM 955 C C . LEU A 1 124 ? -25.141 -5.133 3.646 1 96 124 LEU A C 1
ATOM 957 O O . LEU A 1 124 ? -25.453 -5.402 2.484 1 96 124 LEU A O 1
ATOM 961 N N . TYR A 1 125 ? -25.984 -5.137 4.633 1 94.62 125 TYR A N 1
ATOM 962 C CA . TYR A 1 125 ? -27.312 -5.691 4.438 1 94.62 125 TYR A CA 1
ATOM 963 C C . TYR A 1 125 ? -28.359 -4.59 4.418 1 94.62 125 TYR A C 1
ATOM 965 O O . TYR A 1 125 ? -29.562 -4.867 4.379 1 94.62 125 TYR A O 1
ATOM 973 N N . GLU A 1 126 ? -27.953 -3.426 4.422 1 92 126 GLU A N 1
ATOM 974 C CA . GLU A 1 126 ? -28.859 -2.293 4.285 1 92 126 GLU A CA 1
ATOM 975 C C . GLU A 1 126 ? -29.203 -2.027 2.82 1 92 126 GLU A C 1
ATOM 977 O O . GLU A 1 126 ? -28.297 -1.783 2.01 1 92 126 GLU A O 1
ATOM 982 N N . PRO A 1 127 ? -30.453 -2.01 2.381 1 87.81 127 PRO A N 1
ATOM 983 C CA . PRO A 1 127 ? -30.844 -1.981 0.97 1 87.81 127 PRO A CA 1
ATOM 984 C C . PRO A 1 127 ? -30.5 -0.659 0.287 1 87.81 127 PRO A C 1
ATOM 986 O O . PRO A 1 127 ? -30.297 -0.623 -0.929 1 87.81 127 PRO A O 1
ATOM 989 N N . ASP A 1 128 ? -30.422 0.469 0.911 1 91.19 128 ASP A N 1
ATOM 990 C CA . ASP A 1 128 ? -30.219 1.757 0.256 1 91.19 128 ASP A CA 1
ATOM 991 C C . ASP A 1 128 ? -28.734 2.064 0.107 1 91.19 128 ASP A C 1
ATOM 993 O O . ASP A 1 128 ? -28.359 3.174 -0.279 1 91.19 128 ASP A O 1
ATOM 997 N N . ARG A 1 129 ? -27.922 1.06 0.357 1 95.06 129 ARG A N 1
ATOM 998 C CA . ARG A 1 129 ? -26.469 1.243 0.267 1 95.06 129 ARG A CA 1
ATOM 999 C C . ARG A 1 129 ? -25.875 0.367 -0.829 1 95.06 129 ARG A C 1
ATOM 1001 O O . ARG A 1 129 ? -26.391 -0.713 -1.118 1 95.06 129 ARG A O 1
ATOM 1008 N N . SER A 1 130 ? -24.859 0.871 -1.463 1 97.5 130 SER A N 1
ATOM 1009 C CA . SER A 1 130 ? -24.156 0.106 -2.488 1 97.5 130 SER A CA 1
ATOM 1010 C C . SER A 1 130 ? -22.656 0.024 -2.191 1 97.5 130 SER A C 1
ATOM 1012 O O . SER A 1 130 ? -22.062 0.999 -1.737 1 97.5 130 SER A O 1
ATOM 1014 N N . PHE A 1 131 ? -22.109 -1.086 -2.449 1 98.06 131 PHE A N 1
ATOM 1015 C CA . PHE A 1 131 ? -20.703 -1.358 -2.16 1 98.06 131 PHE A CA 1
ATOM 1016 C C . PHE A 1 131 ? -19.984 -1.885 -3.398 1 98.06 131 PHE A C 1
ATOM 1018 O O . PHE A 1 131 ? -20.469 -2.803 -4.062 1 98.06 131 PHE A O 1
ATOM 1025 N N . HIS A 1 132 ? -18.875 -1.32 -3.717 1 98.69 132 HIS A N 1
ATOM 1026 C CA . HIS A 1 132 ? -17.969 -1.812 -4.762 1 98.69 132 HIS A CA 1
ATOM 1027 C C . HIS A 1 132 ? -16.562 -2.039 -4.219 1 98.69 132 HIS A C 1
ATOM 1029 O O . HIS A 1 132 ? -15.859 -1.081 -3.893 1 98.69 132 HIS A O 1
ATOM 1035 N N . PHE A 1 133 ? -16.219 -3.27 -4.047 1 98.69 133 PHE A N 1
ATOM 1036 C CA . PHE A 1 133 ? -14.914 -3.672 -3.553 1 9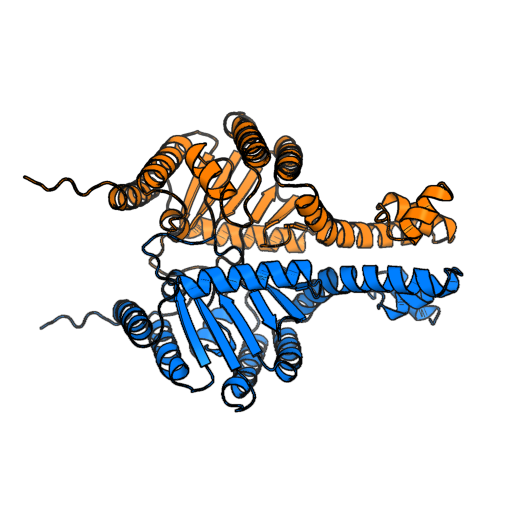8.69 133 PHE A CA 1
ATOM 1037 C C . PHE A 1 133 ? -14.031 -4.148 -4.699 1 98.69 133 PHE A C 1
ATOM 1039 O O . PHE A 1 133 ? -14.469 -4.93 -5.543 1 98.69 133 PHE A O 1
ATOM 1046 N N . VAL A 1 134 ? -12.844 -3.707 -4.762 1 98.81 134 VAL A N 1
ATOM 1047 C CA . VAL A 1 134 ? -11.812 -4.215 -5.664 1 98.81 134 VAL A CA 1
ATOM 1048 C C . VAL A 1 134 ? -10.594 -4.668 -4.863 1 98.81 134 VAL A C 1
ATOM 1050 O O . VAL A 1 134 ? -9.992 -3.877 -4.133 1 98.81 134 VAL A O 1
ATOM 1053 N N . VAL A 1 135 ? -10.258 -5.961 -4.953 1 98.75 135 VAL A N 1
ATOM 1054 C CA . VAL A 1 135 ? -9.18 -6.547 -4.172 1 98.75 135 VAL A CA 1
ATOM 1055 C C . VAL A 1 135 ? -8.141 -7.16 -5.109 1 98.75 135 VAL A C 1
ATOM 1057 O O . VAL A 1 135 ? -8.492 -7.852 -6.066 1 98.75 135 VAL A O 1
ATOM 1060 N N . CYS A 1 136 ? -6.875 -6.926 -4.848 1 98.44 136 CYS A N 1
ATOM 1061 C CA . CYS A 1 136 ? -5.824 -7.551 -5.645 1 98.44 136 CYS A CA 1
ATOM 1062 C C . CYS A 1 136 ? -5.648 -9.016 -5.262 1 98.44 136 CYS A C 1
ATOM 1064 O O . CYS A 1 136 ? -5.734 -9.367 -4.086 1 98.44 136 CYS A O 1
ATOM 1066 N N . GLU A 1 137 ? -5.348 -9.812 -6.191 1 98.44 137 GLU A N 1
ATOM 1067 C CA . GLU A 1 137 ? -5.223 -11.25 -5.973 1 98.44 137 GLU A CA 1
ATOM 1068 C C . GLU A 1 137 ? -4.176 -11.555 -4.902 1 98.44 137 GLU A C 1
ATOM 1070 O O . GLU A 1 137 ? -4.359 -12.461 -4.09 1 98.44 137 GLU A O 1
ATOM 1075 N N . HIS A 1 138 ? -3.057 -10.828 -4.906 1 97.62 138 HIS A N 1
ATOM 1076 C CA . HIS A 1 138 ? -1.992 -11.148 -3.963 1 97.62 138 HIS A CA 1
ATOM 1077 C C . HIS A 1 138 ? -2.453 -10.945 -2.523 1 97.62 138 HIS A C 1
ATOM 1079 O O . HIS A 1 138 ? -1.896 -11.547 -1.6 1 97.62 138 HIS A O 1
ATOM 1085 N N . VAL A 1 139 ? -3.488 -10.148 -2.338 1 98 139 VAL A N 1
ATOM 1086 C CA . VAL A 1 139 ? -4.07 -9.969 -1.015 1 98 139 VAL A CA 1
ATOM 1087 C C . VAL A 1 139 ? -4.68 -11.281 -0.528 1 98 139 VAL A C 1
ATOM 1089 O O . VAL A 1 139 ? -4.57 -11.617 0.652 1 98 139 VAL A O 1
ATOM 1092 N N . LEU A 1 140 ? -5.277 -12.008 -1.438 1 98.38 140 LEU A N 1
ATOM 1093 C CA . LEU A 1 140 ? -5.961 -13.25 -1.115 1 98.38 140 LEU A CA 1
ATOM 1094 C C . LEU A 1 140 ? -4.953 -14.375 -0.866 1 98.38 140 LEU A C 1
ATOM 1096 O O . LEU A 1 140 ? -5.305 -15.414 -0.302 1 98.38 140 LEU A O 1
ATOM 1100 N N . ARG A 1 141 ? -3.736 -14.125 -1.279 1 97.56 141 ARG A N 1
ATOM 1101 C CA . ARG A 1 141 ? -2.684 -15.125 -1.112 1 97.56 141 ARG A CA 1
ATOM 1102 C C . ARG A 1 141 ? -1.782 -14.773 0.068 1 97.56 141 ARG A C 1
ATOM 1104 O O . ARG A 1 141 ? -0.993 -15.609 0.52 1 97.56 141 ARG A O 1
ATOM 1111 N N . TRP A 1 142 ? -1.87 -13.578 0.602 1 97.81 142 TRP A N 1
ATOM 1112 C CA . TRP A 1 142 ? -1.022 -13.078 1.678 1 97.81 142 TRP A CA 1
ATOM 1113 C C . TRP A 1 142 ? -1.434 -13.672 3.02 1 97.81 142 TRP A C 1
ATOM 1115 O O . TRP A 1 142 ? -2.391 -13.211 3.645 1 97.81 142 TRP A O 1
ATOM 1125 N N . LEU A 1 143 ? -0.685 -14.555 3.529 1 97.56 143 LEU A N 1
ATOM 1126 C CA . LEU A 1 143 ? -1.134 -15.414 4.621 1 97.56 143 LEU A CA 1
ATOM 1127 C C . LEU A 1 143 ? -0.678 -14.867 5.969 1 97.56 143 LEU A C 1
ATOM 1129 O O . LEU A 1 143 ? 0.46 -15.094 6.383 1 97.56 143 LEU A O 1
ATOM 1133 N N . VAL A 1 144 ? -1.609 -14.258 6.637 1 96.31 144 VAL A N 1
ATOM 1134 C CA . VAL A 1 144 ? -1.3 -13.727 7.957 1 96.31 144 VAL A CA 1
ATOM 1135 C C . VAL A 1 144 ? -1.975 -14.578 9.031 1 96.31 144 VAL A C 1
ATOM 1137 O O . VAL A 1 144 ? -1.938 -14.25 10.219 1 96.31 144 VAL A O 1
ATOM 1140 N N . CYS A 1 145 ? -2.633 -15.594 8.719 1 96.62 145 CYS A N 1
ATOM 1141 C CA . CYS A 1 145 ? -3.396 -16.484 9.578 1 96.62 145 CYS A CA 1
ATOM 1142 C C . CYS A 1 145 ? -3.178 -17.953 9.18 1 96.62 145 CYS A C 1
ATOM 1144 O O . CYS A 1 145 ? -2.398 -18.234 8.273 1 96.62 145 CYS A O 1
ATOM 1146 N N . GLU A 1 146 ? -3.781 -18.828 9.906 1 96.38 146 GLU A N 1
ATOM 1147 C CA . GLU A 1 146 ? -3.725 -20.234 9.516 1 96.38 146 GLU A CA 1
ATOM 1148 C C . GLU A 1 146 ? -4.406 -20.453 8.172 1 96.38 146 GLU A C 1
ATOM 1150 O O . GLU A 1 146 ? -5.434 -19.844 7.875 1 96.38 146 GLU A O 1
ATOM 1155 N N . PRO A 1 147 ? -3.889 -21.391 7.398 1 97.25 147 PRO A N 1
ATOM 1156 C CA . PRO A 1 147 ? -4.453 -21.656 6.074 1 97.25 147 PRO A CA 1
ATOM 1157 C C . PRO A 1 147 ? -5.953 -21.953 6.121 1 97.25 147 PRO A C 1
ATOM 1159 O O . PRO A 1 147 ? -6.707 -21.5 5.262 1 97.25 147 PRO A O 1
ATOM 1162 N N . ALA A 1 148 ? -6.367 -22.656 7.098 1 97.12 148 ALA A N 1
ATOM 1163 C CA . ALA A 1 148 ? -7.781 -22.984 7.219 1 97.12 148 ALA A CA 1
ATOM 1164 C C . ALA A 1 148 ? -8.625 -21.734 7.426 1 97.12 148 ALA A C 1
ATOM 1166 O O . ALA A 1 148 ? -9.742 -21.641 6.91 1 97.12 148 ALA A O 1
ATOM 1167 N N . VAL A 1 149 ? -8.094 -20.859 8.211 1 97.69 149 VAL A N 1
ATOM 1168 C CA . VAL A 1 149 ? -8.773 -19.578 8.453 1 97.69 149 VAL A CA 1
ATOM 1169 C C . VAL A 1 149 ? -8.867 -18.797 7.145 1 97.69 149 VAL A C 1
ATOM 1171 O O . VAL A 1 149 ? -9.914 -18.219 6.832 1 97.69 149 VAL A O 1
ATOM 1174 N N . MET A 1 150 ? -7.789 -18.812 6.398 1 98.12 150 MET A N 1
ATOM 1175 C CA . MET A 1 150 ? -7.777 -18.109 5.117 1 98.12 150 MET A CA 1
ATOM 1176 C C . MET A 1 150 ? -8.797 -18.719 4.16 1 98.12 150 MET A C 1
ATOM 1178 O O . MET A 1 150 ? -9.508 -18 3.465 1 98.12 150 MET A O 1
ATOM 1182 N N . ALA A 1 151 ? -8.867 -20.016 4.121 1 98.06 151 ALA A N 1
ATOM 1183 C CA . ALA A 1 151 ? -9.828 -20.688 3.256 1 98.06 151 ALA A CA 1
ATOM 1184 C C . ALA A 1 151 ? -11.258 -20.266 3.588 1 98.06 151 ALA A C 1
ATOM 1186 O O . ALA A 1 151 ? -12.039 -19.938 2.693 1 98.06 151 ALA A O 1
ATOM 1187 N N . THR A 1 152 ? -11.57 -20.266 4.867 1 98.19 152 THR A N 1
ATOM 1188 C CA . THR A 1 152 ? -12.898 -19.859 5.312 1 98.19 152 THR A CA 1
ATOM 1189 C C . THR A 1 152 ? -13.172 -18.406 4.949 1 98.19 152 THR A C 1
ATOM 1191 O O . THR A 1 152 ? -14.289 -18.047 4.555 1 98.19 152 THR A O 1
ATOM 1194 N N . GLN A 1 153 ? -12.18 -17.594 5.109 1 98.62 153 GLN A N 1
ATOM 1195 C CA . GLN A 1 153 ? -12.297 -16.188 4.746 1 98.62 153 GLN A CA 1
ATOM 1196 C C . GLN A 1 153 ? -12.594 -16.031 3.26 1 98.62 153 GLN A C 1
ATOM 1198 O O . GLN A 1 153 ? -13.422 -15.195 2.873 1 98.62 153 GLN A O 1
ATOM 1203 N N . LEU A 1 154 ? -11.898 -16.766 2.418 1 98.75 154 LEU A N 1
ATOM 1204 C CA . LEU A 1 154 ? -12.117 -16.688 0.977 1 98.75 154 LEU A CA 1
ATOM 1205 C C . LEU A 1 154 ? -13.516 -17.188 0.611 1 98.75 154 LEU A C 1
ATOM 1207 O O . LEU A 1 154 ? -14.156 -16.625 -0.277 1 98.75 154 LEU A O 1
ATOM 1211 N N . ASP A 1 155 ? -13.984 -18.203 1.288 1 98.38 155 ASP A N 1
ATOM 1212 C CA . ASP A 1 155 ? -15.367 -18.656 1.098 1 98.38 155 ASP A CA 1
ATOM 1213 C C . ASP A 1 155 ? -16.359 -17.531 1.417 1 98.38 155 ASP A C 1
ATOM 1215 O O . ASP A 1 155 ? -17.359 -17.359 0.717 1 98.38 155 ASP A O 1
ATOM 1219 N N . ARG A 1 156 ? -16.078 -16.859 2.461 1 98.56 156 ARG A N 1
ATOM 1220 C CA . ARG A 1 156 ? -16.938 -15.758 2.852 1 98.56 156 ARG A CA 1
ATOM 1221 C C . ARG A 1 156 ? -17.016 -14.703 1.755 1 98.56 156 ARG A C 1
ATOM 1223 O O . ARG A 1 156 ? -18.078 -14.117 1.513 1 98.56 156 ARG A O 1
ATOM 1230 N N . LEU A 1 157 ? -15.883 -14.391 1.126 1 98.69 157 LEU A N 1
ATOM 1231 C CA . LEU A 1 157 ? -15.875 -13.422 0.034 1 98.69 157 LEU A CA 1
ATOM 1232 C C . LEU A 1 157 ? -16.844 -13.844 -1.071 1 98.69 157 LEU A C 1
ATOM 1234 O O . LEU A 1 157 ? -17.625 -13.023 -1.556 1 98.69 157 LEU A O 1
ATOM 1238 N N . VAL A 1 158 ? -16.734 -15.102 -1.443 1 98.5 158 VAL A N 1
ATOM 1239 C CA . VAL A 1 158 ? -17.609 -15.633 -2.49 1 98.5 158 VAL A CA 1
ATOM 1240 C C . VAL A 1 158 ? -19.062 -15.5 -2.066 1 98.5 158 VAL A C 1
ATOM 1242 O O . VAL A 1 158 ? -19.906 -15.055 -2.85 1 98.5 158 VAL A O 1
ATOM 1245 N N . SER A 1 159 ? -19.359 -15.82 -0.858 1 98.19 159 SER A N 1
ATOM 1246 C CA . SER A 1 159 ? -20.719 -15.742 -0.334 1 98.19 159 SER A CA 1
ATOM 1247 C C . SER A 1 159 ? -21.25 -14.312 -0.372 1 98.19 159 SER A C 1
ATOM 1249 O O . SER A 1 159 ? -22.359 -14.062 -0.838 1 98.19 159 SER A O 1
ATOM 1251 N N . LEU A 1 160 ? -20.469 -13.383 0.075 1 97.81 160 LEU A N 1
ATOM 1252 C CA . LEU A 1 160 ? -20.891 -11.992 0.185 1 97.81 160 LEU A CA 1
ATOM 1253 C C . LEU A 1 160 ? -21.016 -11.352 -1.192 1 97.81 160 LEU A C 1
ATOM 1255 O O . LEU A 1 160 ? -21.75 -10.375 -1.361 1 97.81 160 LEU A O 1
ATOM 1259 N N . SER A 1 161 ? -20.266 -11.859 -2.139 1 97.38 161 SER A N 1
ATOM 1260 C CA . SER A 1 161 ? -20.328 -11.312 -3.492 1 97.38 161 SER A CA 1
ATOM 1261 C C . SER A 1 161 ? -21.703 -11.531 -4.113 1 97.38 161 SER A C 1
ATOM 1263 O O . SER A 1 161 ? -22.031 -10.922 -5.137 1 97.38 161 SER A O 1
ATOM 1265 N N . ARG A 1 162 ? -22.547 -12.328 -3.494 1 96.31 162 ARG A N 1
ATOM 1266 C CA . ARG A 1 162 ? -23.859 -12.656 -4.027 1 96.31 162 ARG A CA 1
ATOM 1267 C C . ARG A 1 162 ? -24.906 -11.656 -3.549 1 96.31 162 ARG A C 1
ATOM 1269 O O . ARG A 1 162 ? -26.031 -11.625 -4.062 1 96.31 162 ARG A O 1
ATOM 1276 N N . LEU A 1 163 ? -24.562 -10.914 -2.523 1 96.5 163 LEU A N 1
ATOM 1277 C CA . LEU A 1 163 ? -25.5 -9.867 -2.092 1 96.5 163 LEU A CA 1
ATOM 1278 C C . LEU A 1 163 ? -25.781 -8.891 -3.227 1 96.5 163 LEU A C 1
ATOM 1280 O O . LEU A 1 163 ? -24.859 -8.492 -3.951 1 96.5 163 LEU A O 1
ATOM 1284 N N . PRO A 1 164 ? -27 -8.5 -3.422 1 95.88 164 PRO A N 1
ATOM 1285 C CA . PRO A 1 164 ? -27.391 -7.688 -4.578 1 95.88 164 PRO A CA 1
ATOM 1286 C C . PRO A 1 164 ? -26.734 -6.309 -4.566 1 95.88 164 PRO A C 1
ATOM 1288 O O . PRO A 1 164 ? -26.547 -5.703 -5.621 1 95.88 164 PRO A O 1
ATOM 1291 N N . ASN A 1 165 ? -26.438 -5.77 -3.396 1 97.19 165 ASN A N 1
ATOM 1292 C CA . ASN A 1 165 ? -25.875 -4.426 -3.316 1 97.19 165 ASN A CA 1
ATOM 1293 C C . ASN A 1 165 ? -24.359 -4.461 -3.189 1 97.19 165 ASN A C 1
ATOM 1295 O O . ASN A 1 165 ? -23.734 -3.449 -2.859 1 97.19 165 ASN A O 1
ATOM 1299 N N . VAL A 1 166 ? -23.75 -5.598 -3.355 1 97.75 166 VAL A N 1
ATOM 1300 C CA . VAL A 1 166 ? -22.312 -5.766 -3.24 1 97.75 166 VAL A CA 1
ATOM 1301 C C . VAL A 1 166 ? -21.719 -6.16 -4.594 1 97.75 166 VAL A C 1
ATOM 1303 O O . VAL A 1 166 ? -22.141 -7.152 -5.191 1 97.75 166 VAL A O 1
ATOM 1306 N N . THR A 1 167 ? -20.859 -5.367 -5.102 1 98.38 167 THR A N 1
ATOM 1307 C CA . THR A 1 167 ? -20 -5.699 -6.242 1 98.38 167 THR A CA 1
ATOM 1308 C C . THR A 1 167 ? -18.578 -5.973 -5.785 1 98.38 167 THR A C 1
ATOM 1310 O O . THR A 1 167 ? -17.938 -5.121 -5.16 1 98.38 167 THR A O 1
ATOM 1313 N N . LEU A 1 168 ? -18.094 -7.172 -5.996 1 98.69 168 LEU A N 1
ATOM 1314 C CA . LEU A 1 168 ? -16.75 -7.562 -5.594 1 98.69 168 LEU A CA 1
ATOM 1315 C C . LEU A 1 168 ? -15.922 -7.98 -6.805 1 98.69 168 LEU A C 1
ATOM 1317 O O . LEU A 1 168 ? -16.297 -8.914 -7.523 1 98.69 168 LEU A O 1
ATOM 1321 N N . GLY A 1 169 ? -14.859 -7.254 -7.105 1 98.81 169 GLY A N 1
ATOM 1322 C CA . GLY A 1 169 ? -13.914 -7.586 -8.156 1 98.81 169 GLY A CA 1
ATOM 1323 C C . GLY A 1 169 ? -12.539 -7.961 -7.621 1 98.81 169 GLY A C 1
ATOM 1324 O O . GLY A 1 169 ? -12.117 -7.457 -6.582 1 98.81 169 GLY A O 1
ATOM 1325 N N . VAL A 1 170 ? -11.859 -8.875 -8.289 1 98.81 170 VAL A N 1
ATOM 1326 C CA . VAL A 1 170 ? -10.492 -9.25 -7.965 1 98.81 170 VAL A CA 1
ATOM 1327 C C . VAL A 1 170 ? -9.578 -8.945 -9.148 1 98.81 170 VAL A C 1
ATOM 1329 O O . VAL A 1 170 ? -9.859 -9.359 -10.281 1 98.81 170 VAL A O 1
ATOM 1332 N N . VAL A 1 171 ? -8.547 -8.172 -8.922 1 98.69 171 VAL A N 1
ATOM 1333 C CA . VAL A 1 171 ? -7.543 -7.922 -9.945 1 98.69 171 VAL A CA 1
ATOM 1334 C C . VAL A 1 171 ? -6.566 -9.094 -10.008 1 98.69 171 VAL A C 1
ATOM 1336 O O . VAL A 1 171 ? -5.77 -9.297 -9.094 1 98.69 171 VAL A O 1
ATOM 1339 N N . PRO A 1 172 ? -6.605 -9.844 -11.062 1 98.12 172 PRO A N 1
ATOM 1340 C CA . PRO A 1 172 ? -5.699 -10.992 -11.156 1 98.12 172 PRO A CA 1
ATOM 1341 C C . PRO A 1 172 ? -4.227 -10.578 -11.172 1 98.12 172 PRO A C 1
ATOM 1343 O O . PRO A 1 172 ? -3.895 -9.492 -11.641 1 98.12 172 PRO A O 1
ATOM 1346 N N . LEU A 1 173 ? -3.387 -11.422 -10.648 1 95.94 173 LEU A N 1
ATOM 1347 C CA . LEU A 1 173 ? -1.958 -11.141 -10.578 1 95.94 173 LEU A CA 1
ATOM 1348 C C . LEU A 1 173 ? -1.296 -11.359 -11.938 1 95.94 173 LEU A C 1
ATOM 1350 O O . LEU A 1 173 ? -0.146 -10.969 -12.141 1 95.94 173 LEU A O 1
ATOM 1354 N N . VAL A 1 174 ? -1.985 -11.836 -12.891 1 92.19 174 VAL A N 1
ATOM 1355 C CA . VAL A 1 174 ? -1.468 -12.07 -14.234 1 92.19 174 VAL A CA 1
ATOM 1356 C C . VAL A 1 174 ? -2.021 -11.023 -15.195 1 92.19 174 VAL A C 1
ATOM 1358 O O . VAL A 1 174 ? -3.117 -10.5 -14.984 1 92.19 174 VAL A O 1
ATOM 1361 N N . GLY A 1 175 ? -1.184 -10.703 -16.25 1 92.94 175 GLY A N 1
ATOM 1362 C CA . GLY A 1 175 ? -1.597 -9.727 -17.234 1 92.94 175 GLY A CA 1
ATOM 1363 C C . GLY A 1 175 ? -1.073 -8.336 -16.953 1 92.94 175 GLY A C 1
ATOM 1364 O O . GLY A 1 175 ? -0.348 -8.125 -15.984 1 92.94 175 GLY A O 1
ATOM 1365 N N . ARG A 1 176 ? -1.498 -7.395 -17.875 1 95.31 176 ARG A N 1
ATOM 1366 C CA . ARG A 1 176 ? -1.054 -6.008 -17.766 1 95.31 176 ARG A CA 1
ATOM 1367 C C . ARG A 1 176 ? -1.843 -5.273 -16.688 1 95.31 176 ARG A C 1
ATOM 1369 O O . ARG A 1 176 ? -3.068 -5.395 -16.609 1 95.31 176 ARG A O 1
ATOM 1376 N N . MET A 1 177 ? -1.149 -4.59 -15.914 1 97.06 177 MET A N 1
ATOM 1377 C CA . MET A 1 177 ? -1.792 -3.834 -14.844 1 97.06 177 MET A CA 1
ATOM 1378 C C . MET A 1 177 ? -1.943 -2.367 -15.227 1 97.06 177 MET A C 1
ATOM 1380 O O . MET A 1 177 ? -1.062 -1.796 -15.875 1 97.06 177 MET A O 1
ATOM 1384 N N . PRO A 1 178 ? -3.023 -1.752 -14.805 1 95.06 178 PRO A N 1
ATOM 1385 C CA . PRO A 1 178 ? -3.307 -0.372 -15.211 1 95.06 178 PRO A CA 1
ATOM 1386 C C . PRO A 1 178 ? -2.559 0.654 -14.367 1 95.06 178 PRO A C 1
ATOM 1388 O O . PRO A 1 178 ? -2.477 1.827 -14.734 1 95.06 178 PRO A O 1
ATOM 1391 N N . ASP A 1 179 ? -2.098 0.246 -13.219 1 94.38 179 ASP A N 1
ATOM 1392 C CA . ASP A 1 179 ? -1.439 1.109 -12.242 1 94.38 179 ASP A CA 1
ATOM 1393 C C . ASP A 1 179 ? -0.802 0.287 -11.125 1 94.38 179 ASP A C 1
ATOM 1395 O O . ASP A 1 179 ? -0.854 -0.944 -11.148 1 94.38 179 ASP A O 1
ATOM 1399 N N . PHE A 1 180 ? -0.188 0.977 -10.172 1 93.5 180 PHE A N 1
ATOM 1400 C CA . PHE A 1 180 ? 0.314 0.319 -8.969 1 93.5 180 PHE A CA 1
ATOM 1401 C C . PHE A 1 180 ? -0.687 0.438 -7.828 1 93.5 180 PHE A C 1
ATOM 1403 O O . PHE A 1 180 ? -1.33 1.478 -7.664 1 93.5 180 PHE A O 1
ATOM 1410 N N . PRO A 1 181 ? -0.812 -0.563 -7.07 1 94.81 181 PRO A N 1
ATOM 1411 C CA . PRO A 1 181 ? -1.709 -0.523 -5.91 1 94.81 181 PRO A CA 1
ATOM 1412 C C . PRO A 1 181 ? -1.062 0.12 -4.688 1 94.81 181 PRO A C 1
ATOM 1414 O O . PRO A 1 181 ? -0.86 -0.548 -3.668 1 94.81 181 PRO A O 1
ATOM 1417 N N . MET A 1 182 ? -0.821 1.361 -4.719 1 91.31 182 MET A N 1
ATOM 1418 C CA . MET A 1 182 ? 0.037 2.107 -3.805 1 91.31 182 MET A CA 1
ATOM 1419 C C . MET A 1 182 ? -0.49 2.027 -2.375 1 91.31 182 MET A C 1
ATOM 1421 O O . MET A 1 182 ? 0.29 1.921 -1.427 1 91.31 182 MET A O 1
ATOM 1425 N N . THR A 1 183 ? -1.767 2.201 -2.205 1 92.06 183 THR A N 1
ATOM 1426 C CA . THR A 1 183 ? -2.379 2.186 -0.882 1 92.06 183 THR A CA 1
ATOM 1427 C C . THR A 1 183 ? -3.82 1.688 -0.958 1 92.06 183 THR A C 1
ATOM 1429 O O . THR A 1 183 ? -4.477 1.823 -1.994 1 92.06 183 THR A O 1
ATOM 1432 N N . CYS A 1 184 ? -4.203 1.111 0.162 1 94.31 184 CYS A N 1
ATOM 1433 C CA . CYS A 1 184 ? -5.633 0.884 0.334 1 94.31 184 CYS A CA 1
ATOM 1434 C C . CYS A 1 184 ? -6.367 2.197 0.567 1 94.31 184 CYS A C 1
ATOM 1436 O O . CYS A 1 184 ? -5.867 3.08 1.266 1 94.31 184 CYS A O 1
ATOM 1438 N N . PHE A 1 185 ? -7.543 2.281 -0.067 1 94.75 185 PHE A N 1
ATOM 1439 C CA . PHE A 1 185 ? -8.32 3.492 0.174 1 94.75 185 PHE A CA 1
ATOM 1440 C C . PHE A 1 185 ? -9.812 3.215 0.038 1 94.75 185 PHE A C 1
ATOM 1442 O O . PHE A 1 185 ? -10.211 2.229 -0.583 1 94.75 185 PHE A O 1
ATOM 1449 N N . SER A 1 186 ? -10.617 4.059 0.651 1 95.88 186 SER A N 1
ATOM 1450 C CA . SER A 1 186 ? -12.07 4.039 0.515 1 95.88 186 SER A CA 1
ATOM 1451 C C . SER A 1 186 ? -12.602 5.391 0.053 1 95.88 186 SER A C 1
ATOM 1453 O O . SER A 1 186 ? -12.086 6.438 0.457 1 95.88 186 SER A O 1
ATOM 1455 N N . ILE A 1 187 ? -13.539 5.348 -0.817 1 96.38 187 ILE A N 1
ATOM 1456 C CA . ILE A 1 187 ? -14.25 6.523 -1.319 1 96.38 187 ILE A CA 1
ATOM 1457 C C . ILE A 1 187 ? -15.695 6.5 -0.834 1 96.38 187 ILE A C 1
ATOM 1459 O O . ILE A 1 187 ? -16.438 5.566 -1.131 1 96.38 187 ILE A O 1
ATOM 1463 N N . HIS A 1 188 ? -16.062 7.516 -0.073 1 92.5 188 HIS A N 1
ATOM 1464 C CA . HIS A 1 188 ? -17.406 7.652 0.462 1 92.5 188 HIS A CA 1
ATOM 1465 C C . HIS A 1 188 ? -18.203 8.703 -0.31 1 92.5 188 HIS A C 1
ATOM 1467 O O . HIS A 1 188 ? -17.969 9.906 -0.156 1 92.5 188 HIS A O 1
ATOM 1473 N N . ASP A 1 189 ? -19.125 8.266 -1.215 1 91.06 189 ASP A N 1
ATOM 1474 C CA . ASP A 1 189 ? -20.047 9.062 -2.021 1 91.06 189 ASP A CA 1
ATOM 1475 C C . ASP A 1 189 ? -19.281 10.07 -2.881 1 91.06 189 ASP A C 1
ATOM 1477 O O . ASP A 1 189 ? -19.75 11.188 -3.111 1 91.06 189 ASP A O 1
ATOM 1481 N N . ASP A 1 190 ? -18.031 9.867 -3.139 1 87.69 190 ASP A N 1
ATOM 1482 C CA . ASP A 1 190 ? -17.156 10.766 -3.893 1 87.69 190 ASP A CA 1
ATOM 1483 C C . ASP A 1 190 ? -16.969 12.086 -3.154 1 87.69 190 ASP A C 1
ATOM 1485 O O . ASP A 1 190 ? -16.938 13.148 -3.777 1 87.69 190 ASP A O 1
ATOM 1489 N N . ARG A 1 191 ? -17.031 12.023 -1.854 1 86.06 191 ARG A N 1
ATOM 1490 C CA . ARG A 1 191 ? -16.906 13.242 -1.058 1 86.06 191 ARG A CA 1
ATOM 1491 C C . ARG A 1 191 ? -15.773 13.125 -0.044 1 86.06 191 ARG A C 1
ATOM 1493 O O . ARG A 1 191 ? -15.289 14.133 0.468 1 86.06 191 ARG A O 1
ATOM 1500 N N . LEU A 1 192 ? -15.492 11.93 0.231 1 88.06 192 LEU A N 1
ATOM 1501 C CA . LEU A 1 192 ? -14.477 11.672 1.244 1 88.06 192 LEU A CA 1
ATOM 1502 C C . LEU A 1 192 ? -13.633 10.461 0.872 1 88.06 192 LEU A C 1
ATOM 1504 O O . LEU A 1 192 ? -14.164 9.438 0.43 1 88.06 192 LEU A O 1
ATOM 1508 N N . VAL A 1 193 ? -12.32 10.617 0.95 1 91.25 193 VAL A N 1
ATOM 1509 C CA . VAL A 1 193 ? -11.398 9.508 0.748 1 91.25 193 VAL A CA 1
ATOM 1510 C C . VAL A 1 193 ? -10.602 9.258 2.025 1 91.25 193 VAL A C 1
ATOM 1512 O O . VAL A 1 193 ? -10.148 10.203 2.674 1 91.25 193 VAL A O 1
ATOM 1515 N N . LEU A 1 194 ? -10.555 8.031 2.432 1 89.56 194 LEU A N 1
ATOM 1516 C CA . LEU A 1 194 ? -9.695 7.594 3.525 1 89.56 194 LEU A CA 1
ATOM 1517 C C . LEU A 1 194 ? -8.57 6.699 3.01 1 89.56 194 LEU A C 1
ATOM 1519 O O . LEU A 1 194 ? -8.812 5.777 2.23 1 89.56 194 LEU A O 1
ATOM 1523 N N . VAL A 1 195 ? -7.309 7.016 3.398 1 89.12 195 VAL A N 1
ATOM 1524 C CA . VAL A 1 195 ? -6.129 6.246 3.014 1 89.12 195 VAL A CA 1
ATOM 1525 C C . VAL A 1 195 ? -5.41 5.742 4.262 1 89.12 195 VAL A C 1
ATOM 1527 O O . VAL A 1 195 ? -5.145 6.512 5.188 1 89.12 195 VAL A O 1
ATOM 1530 N N . GLU A 1 196 ? -5.066 4.484 4.246 1 82.12 196 GLU A N 1
ATOM 1531 C CA . GLU A 1 196 ? -4.438 3.879 5.418 1 82.12 196 GLU A CA 1
ATOM 1532 C C . GLU A 1 196 ? -2.936 3.703 5.207 1 82.12 196 GLU A C 1
ATOM 1534 O O . GLU A 1 196 ? -2.496 3.297 4.129 1 82.12 196 GLU A O 1
ATOM 1539 N N . THR A 1 197 ? -2.133 4.094 6.18 1 83.81 197 THR A N 1
ATOM 1540 C CA . THR A 1 197 ? -0.706 3.801 6.266 1 83.81 197 THR A CA 1
ATOM 1541 C C . THR A 1 197 ? -0.386 3.045 7.551 1 83.81 197 THR A C 1
ATOM 1543 O O . THR A 1 197 ? -1.291 2.664 8.297 1 83.81 197 THR A O 1
ATOM 1546 N N . PHE A 1 198 ? 0.912 2.754 7.797 1 79.12 198 PHE A N 1
ATOM 1547 C CA . PHE A 1 198 ? 1.291 2.016 8.992 1 79.12 198 PHE A CA 1
ATOM 1548 C C . PHE A 1 198 ? 1.06 2.855 10.242 1 79.12 198 PHE A C 1
ATOM 1550 O O . PHE A 1 198 ? 0.695 2.326 11.297 1 79.12 198 PHE A O 1
ATOM 1557 N N . HIS A 1 199 ? 1.304 4.109 10.117 1 75.19 199 HIS A N 1
ATOM 1558 C CA . HIS A 1 199 ? 1.297 4.883 11.359 1 75.19 199 HIS A CA 1
ATOM 1559 C C . HIS A 1 199 ? 0.162 5.902 11.367 1 75.19 199 HIS A C 1
ATOM 1561 O O . HIS A 1 199 ? -0.141 6.492 12.406 1 75.19 199 HIS A O 1
ATOM 1567 N N . SER A 1 200 ? -0.481 6.004 10.125 1 72.56 200 SER A N 1
ATOM 1568 C CA . SER A 1 200 ? -1.485 7.059 10.055 1 72.56 200 SER A CA 1
ATOM 1569 C C . SER A 1 200 ? -2.574 6.723 9.039 1 72.56 200 SER A C 1
ATOM 1571 O O . SER A 1 200 ? -2.432 5.781 8.258 1 72.56 200 SER A O 1
ATOM 1573 N N . GLU A 1 201 ? -3.674 7.434 9.203 1 76.81 201 GLU A N 1
ATOM 1574 C CA . GLU A 1 201 ? -4.742 7.465 8.211 1 76.81 201 GLU A CA 1
ATOM 1575 C C . GLU A 1 201 ? -4.898 8.859 7.613 1 76.81 201 GLU A C 1
ATOM 1577 O O . GLU A 1 201 ? -5.02 9.844 8.344 1 76.81 201 GLU A O 1
ATOM 1582 N N . VAL A 1 202 ? -4.809 8.945 6.316 1 77.12 202 VAL A N 1
ATOM 1583 C CA . VAL A 1 202 ? -4.938 10.211 5.602 1 77.12 202 VAL A CA 1
ATOM 1584 C C . VAL A 1 202 ? -6.348 10.344 5.039 1 77.12 202 VAL A C 1
ATOM 1586 O O . VAL A 1 202 ? -6.902 9.383 4.496 1 77.12 202 VAL A O 1
ATOM 1589 N N . THR A 1 203 ? -6.914 11.523 5.285 1 80.25 203 THR A N 1
ATOM 1590 C CA . THR A 1 203 ? -8.234 11.805 4.742 1 80.25 203 THR A CA 1
ATOM 1591 C C . THR A 1 203 ? -8.211 13.039 3.852 1 80.25 203 THR A C 1
ATOM 1593 O O . THR A 1 203 ? -7.391 13.938 4.059 1 80.25 203 THR A O 1
ATOM 1596 N N . THR A 1 204 ? -9.023 13 2.803 1 80.94 204 THR A N 1
ATOM 1597 C CA . THR A 1 204 ? -9.133 14.188 1.959 1 80.94 204 THR A CA 1
ATOM 1598 C C . THR A 1 204 ? -10.57 14.367 1.474 1 80.94 204 THR A C 1
ATOM 1600 O O . THR A 1 204 ? -11.258 13.391 1.167 1 80.94 204 THR A O 1
ATOM 1603 N N . ARG A 1 205 ? -11.008 15.625 1.42 1 81.25 205 ARG A N 1
ATOM 1604 C CA . ARG A 1 205 ? -12.281 16.016 0.824 1 81.25 205 ARG A CA 1
ATOM 1605 C C . ARG A 1 205 ? -12.062 16.922 -0.391 1 81.25 205 ARG A C 1
ATOM 1607 O O . ARG A 1 205 ? -13.016 17.438 -0.957 1 81.25 205 ARG A O 1
ATOM 1614 N N . ASP A 1 206 ? -10.711 17.109 -0.72 1 78.31 206 ASP A N 1
ATOM 1615 C CA . ASP A 1 206 ? -10.375 17.922 -1.88 1 78.31 206 ASP A CA 1
ATOM 1616 C C . ASP A 1 206 ? -10.844 17.266 -3.174 1 78.31 206 ASP A C 1
ATOM 1618 O O . ASP A 1 206 ? -10.5 16.125 -3.451 1 78.31 206 ASP A O 1
ATOM 1622 N N . PRO A 1 207 ? -11.648 17.984 -3.973 1 83.06 207 PRO A N 1
ATOM 1623 C CA . PRO A 1 207 ? -12.227 17.375 -5.176 1 83.06 207 PRO A CA 1
ATOM 1624 C C . PRO A 1 207 ? -11.172 16.844 -6.133 1 83.06 207 PRO A C 1
ATOM 1626 O O . PRO A 1 207 ? -11.383 15.812 -6.781 1 83.06 207 PRO A O 1
ATOM 1629 N N . ARG A 1 208 ? -10.047 17.531 -6.25 1 82.19 208 ARG A N 1
ATOM 1630 C CA . ARG A 1 208 ? -9 17.062 -7.145 1 82.19 208 ARG A CA 1
ATOM 1631 C C . ARG A 1 208 ? -8.398 15.75 -6.641 1 82.19 208 ARG A C 1
ATOM 1633 O O . ARG A 1 208 ? -8.141 14.836 -7.43 1 82.19 208 ARG A O 1
ATOM 1640 N N . ASP A 1 209 ? -8.188 15.656 -5.348 1 83.94 209 ASP A N 1
ATOM 1641 C CA . ASP A 1 209 ? -7.695 14.414 -4.754 1 83.94 209 ASP A CA 1
ATOM 1642 C C . ASP A 1 209 ? -8.711 13.289 -4.926 1 83.94 209 ASP A C 1
ATOM 1644 O O . ASP A 1 209 ? -8.352 12.172 -5.301 1 83.94 209 ASP A O 1
ATOM 1648 N N . ILE A 1 210 ? -9.93 13.648 -4.641 1 90.06 210 ILE A N 1
ATOM 1649 C CA . ILE A 1 210 ? -10.992 12.648 -4.746 1 90.06 210 ILE A CA 1
ATOM 1650 C C . ILE A 1 210 ? -11.062 12.117 -6.176 1 90.06 210 ILE A C 1
ATOM 1652 O O . ILE A 1 210 ? -11.156 10.906 -6.387 1 90.06 210 ILE A O 1
ATOM 1656 N N . GLU A 1 211 ? -10.938 12.969 -7.113 1 91.69 211 GLU A N 1
ATOM 1657 C CA . GLU A 1 211 ? -10.969 12.547 -8.508 1 91.69 211 GLU A CA 1
ATOM 1658 C C . GLU A 1 211 ? -9.82 11.602 -8.828 1 91.69 211 GLU A C 1
ATOM 1660 O O . GLU A 1 211 ? -9.992 10.625 -9.57 1 91.69 211 GLU A O 1
ATOM 1665 N N . THR A 1 212 ? -8.664 11.875 -8.305 1 89.69 212 THR A N 1
ATOM 1666 C CA . THR A 1 212 ? -7.516 11 -8.484 1 89.69 212 THR A CA 1
ATOM 1667 C C . THR A 1 212 ? -7.832 9.586 -8.008 1 89.69 212 THR A C 1
ATOM 1669 O O . THR A 1 212 ? -7.539 8.609 -8.703 1 89.69 212 THR A O 1
ATOM 1672 N N . TYR A 1 213 ? -8.453 9.469 -6.902 1 93.94 213 TYR A N 1
ATOM 1673 C CA . TYR A 1 213 ? -8.766 8.164 -6.336 1 93.94 213 TYR A CA 1
ATOM 1674 C C . TYR A 1 213 ? -9.906 7.5 -7.094 1 93.94 213 TYR A C 1
ATOM 1676 O O . TYR A 1 213 ? -9.898 6.285 -7.301 1 93.94 213 TYR A O 1
ATOM 1684 N N . VAL A 1 214 ? -10.859 8.312 -7.5 1 96.38 214 VAL A N 1
ATOM 1685 C CA . VAL A 1 214 ? -11.961 7.77 -8.289 1 96.38 214 VAL A CA 1
ATOM 1686 C C . VAL A 1 214 ? -11.422 7.207 -9.602 1 96.38 214 VAL A C 1
ATOM 1688 O O . VAL A 1 214 ? -11.773 6.098 -10 1 96.38 214 VAL A O 1
ATOM 1691 N N . ASP A 1 215 ? -10.555 7.957 -10.234 1 94.81 215 ASP A N 1
ATOM 1692 C CA . ASP A 1 215 ? -9.945 7.5 -11.484 1 94.81 215 ASP A CA 1
ATOM 1693 C C . ASP A 1 215 ? -9.133 6.23 -11.266 1 94.81 215 ASP A C 1
ATOM 1695 O O . ASP A 1 215 ? -9.203 5.297 -12.07 1 94.81 215 ASP A O 1
ATOM 1699 N N . THR A 1 216 ? -8.359 6.23 -10.242 1 95.12 216 THR A N 1
ATOM 1700 C CA . THR A 1 216 ? -7.543 5.066 -9.914 1 95.12 216 THR A CA 1
ATOM 1701 C C . THR A 1 216 ? -8.422 3.844 -9.664 1 95.12 216 THR A C 1
ATOM 1703 O O . THR A 1 216 ? -8.156 2.766 -10.195 1 95.12 216 THR A O 1
ATOM 1706 N N . PHE A 1 217 ? -9.477 4.066 -8.859 1 97.88 217 PHE A N 1
ATOM 1707 C CA . PHE A 1 217 ? -10.422 2.982 -8.586 1 97.88 217 PHE A CA 1
ATOM 1708 C C . PHE A 1 217 ? -11 2.432 -9.883 1 97.88 217 PHE A C 1
ATOM 1710 O O . PHE A 1 217 ? -11.047 1.215 -10.078 1 97.88 217 PHE A O 1
ATOM 1717 N N . THR A 1 218 ? -11.375 3.314 -10.734 1 97.69 218 THR A N 1
ATOM 1718 C CA . THR A 1 218 ? -12.008 2.941 -11.992 1 97.69 218 THR A CA 1
ATOM 1719 C C . THR A 1 218 ? -11.055 2.127 -12.859 1 97.69 218 THR A C 1
ATOM 1721 O O . THR A 1 218 ? -11.461 1.14 -13.477 1 97.69 218 THR A O 1
ATOM 1724 N N . ARG A 1 219 ? -9.82 2.475 -12.891 1 96.88 219 ARG A N 1
ATOM 1725 C CA . ARG A 1 219 ? -8.828 1.742 -13.672 1 96.88 219 ARG A CA 1
ATOM 1726 C C . ARG A 1 219 ? -8.648 0.324 -13.133 1 96.88 219 ARG A C 1
ATOM 1728 O O . ARG A 1 219 ? -8.641 -0.638 -13.906 1 96.88 219 ARG A O 1
ATOM 1735 N N . PHE A 1 220 ? -8.539 0.207 -11.836 1 98.06 220 PHE A N 1
ATOM 1736 C CA . PHE A 1 220 ? -8.375 -1.121 -11.258 1 98.06 220 PHE A CA 1
ATOM 1737 C C . PHE A 1 220 ? -9.648 -1.94 -11.406 1 98.06 220 PHE A C 1
ATOM 1739 O O . PHE A 1 220 ? -9.594 -3.148 -11.633 1 98.06 220 PHE A O 1
ATOM 1746 N N . ALA A 1 221 ? -10.82 -1.271 -11.234 1 98.56 221 ALA A N 1
ATOM 1747 C CA . ALA A 1 221 ? -12.094 -1.965 -11.406 1 98.56 221 ALA A CA 1
ATOM 1748 C C . ALA A 1 221 ? -12.227 -2.527 -12.812 1 98.56 221 ALA A C 1
ATOM 1750 O O . ALA A 1 221 ? -12.75 -3.627 -13.008 1 98.56 221 ALA A O 1
ATOM 1751 N N . ALA A 1 222 ? -11.727 -1.812 -13.75 1 98 222 ALA A N 1
ATOM 1752 C CA . ALA A 1 222 ? -11.797 -2.242 -15.148 1 98 222 ALA A CA 1
ATOM 1753 C C . ALA A 1 222 ? -10.906 -3.453 -15.391 1 98 222 ALA A C 1
ATOM 1755 O O . ALA A 1 222 ? -11.188 -4.273 -16.266 1 98 222 ALA A O 1
ATOM 1756 N N . ALA A 1 223 ? -9.867 -3.605 -14.672 1 97.81 223 ALA A N 1
ATOM 1757 C CA . ALA A 1 223 ? -8.914 -4.699 -14.836 1 97.81 223 ALA A CA 1
ATOM 1758 C C . ALA A 1 223 ? -9.328 -5.91 -14.008 1 97.81 223 ALA A C 1
ATOM 1760 O O . ALA A 1 223 ? -8.742 -6.992 -14.141 1 97.81 223 ALA A O 1
ATOM 1761 N N . ALA A 1 224 ? -10.305 -5.738 -13.117 1 98.62 224 ALA A N 1
ATOM 1762 C CA . ALA A 1 224 ? -10.727 -6.805 -12.211 1 98.62 224 ALA A CA 1
ATOM 1763 C C . ALA A 1 224 ? -11.641 -7.801 -12.914 1 98.62 224 ALA A C 1
ATOM 1765 O O . ALA A 1 224 ? -12.273 -7.469 -13.922 1 98.62 224 ALA A O 1
ATOM 1766 N N . VAL A 1 225 ? -11.68 -9.008 -12.438 1 98.69 225 VAL A N 1
ATOM 1767 C CA . VAL A 1 225 ? -12.672 -9.992 -12.852 1 98.69 225 VAL A CA 1
ATOM 1768 C C . VAL A 1 225 ? -13.812 -10.031 -11.844 1 98.69 225 VAL A C 1
ATOM 1770 O O . VAL A 1 225 ? -13.602 -9.797 -10.648 1 98.69 225 VAL A O 1
ATOM 1773 N N . TYR A 1 226 ? -14.977 -10.297 -12.297 1 98.5 226 TYR A N 1
ATOM 1774 C CA . TYR A 1 226 ? -16.188 -10.273 -11.484 1 98.5 226 TYR A CA 1
ATOM 1775 C C . TYR A 1 226 ? -17 -11.555 -11.664 1 98.5 226 TYR A C 1
ATOM 1777 O O . TYR A 1 226 ? -16.672 -12.383 -12.516 1 98.5 226 TYR A O 1
ATOM 1785 N N . ASP A 1 227 ? -17.953 -11.695 -10.805 1 97.56 227 ASP A N 1
ATOM 1786 C CA . ASP A 1 227 ? -18.969 -12.742 -10.922 1 97.56 227 ASP A CA 1
ATOM 1787 C C . ASP A 1 227 ? -18.328 -14.125 -11.023 1 97.56 227 ASP A C 1
ATOM 1789 O O . ASP A 1 227 ? -17.469 -14.477 -10.211 1 97.56 227 ASP A O 1
ATOM 1793 N N . SER A 1 228 ? -18.625 -14.867 -12.031 1 97.94 228 SER A N 1
ATOM 1794 C CA . SER A 1 228 ? -18.188 -16.25 -12.094 1 97.94 228 SER A CA 1
ATOM 1795 C C . SER A 1 228 ? -16.672 -16.359 -12.203 1 97.94 228 SER A C 1
ATOM 1797 O O . SER A 1 228 ? -16.062 -17.25 -11.602 1 97.94 228 SER A O 1
ATOM 1799 N N . GLU A 1 229 ? -16.094 -15.523 -12.977 1 98.25 229 GLU A N 1
ATOM 1800 C CA . GLU A 1 229 ? -14.641 -15.539 -13.109 1 98.25 229 GLU A CA 1
ATOM 1801 C C . GLU A 1 229 ? -13.969 -15.219 -11.773 1 98.25 229 GLU A C 1
ATOM 1803 O O . GLU A 1 229 ? -12.969 -15.844 -11.414 1 98.25 229 GLU A O 1
ATOM 1808 N N . MET A 1 230 ? -14.531 -14.242 -11.102 1 98.44 230 MET A N 1
ATOM 1809 C CA . MET A 1 230 ? -14.023 -13.891 -9.781 1 98.44 230 MET A CA 1
ATOM 1810 C C . MET A 1 230 ? -14.172 -15.055 -8.805 1 98.44 230 MET A C 1
ATOM 1812 O O . MET A 1 230 ? -13.219 -15.414 -8.109 1 98.44 230 MET A O 1
ATOM 1816 N N . CYS A 1 231 ? -15.32 -15.703 -8.805 1 98.38 231 CYS A N 1
ATOM 1817 C CA . CYS A 1 231 ? -15.562 -16.828 -7.918 1 98.38 231 CYS A CA 1
ATOM 1818 C C . CYS A 1 231 ? -14.602 -17.969 -8.203 1 98.38 231 CYS A C 1
ATOM 1820 O O . CYS A 1 231 ? -14.031 -18.562 -7.285 1 98.38 231 CYS A O 1
ATOM 1822 N N . THR A 1 232 ? -14.359 -18.219 -9.445 1 98.38 232 THR A N 1
ATOM 1823 C CA . THR A 1 232 ? -13.445 -19.281 -9.852 1 98.38 232 THR A CA 1
ATOM 1824 C C . THR A 1 232 ? -12.031 -19 -9.375 1 98.38 232 THR A C 1
ATOM 1826 O O . THR A 1 232 ? -11.352 -19.875 -8.836 1 98.38 232 THR A O 1
ATOM 1829 N N . LEU A 1 233 ? -11.641 -17.797 -9.547 1 98.44 233 LEU A N 1
ATOM 1830 C CA . LEU A 1 233 ? -10.312 -17.391 -9.117 1 98.44 233 LEU A CA 1
ATOM 1831 C C . LEU A 1 233 ? -10.164 -17.531 -7.602 1 98.44 233 LEU A C 1
ATOM 1833 O O . LEU A 1 233 ? -9.195 -18.125 -7.117 1 98.44 233 LEU A O 1
ATOM 1837 N N . VAL A 1 234 ? -11.125 -17.016 -6.859 1 98.62 234 VAL A N 1
ATOM 1838 C CA . VAL A 1 234 ? -11.078 -17.031 -5.402 1 98.62 234 VAL A CA 1
ATOM 1839 C C . VAL A 1 234 ? -11.117 -18.469 -4.902 1 98.62 234 VAL A C 1
ATOM 1841 O O . VAL A 1 234 ? -10.383 -18.844 -3.979 1 98.62 234 VAL A O 1
ATOM 1844 N N . GLU A 1 235 ? -11.914 -19.266 -5.516 1 98.12 235 GLU A N 1
ATOM 1845 C CA . GLU A 1 235 ? -12.023 -20.672 -5.125 1 98.12 235 GLU A CA 1
ATOM 1846 C C . GLU A 1 235 ? -10.734 -21.422 -5.426 1 98.12 235 GLU A C 1
ATOM 1848 O O . GLU A 1 235 ? -10.32 -22.297 -4.656 1 98.12 235 GLU A O 1
ATOM 1853 N N . SER A 1 236 ? -10.164 -21.125 -6.547 1 97.88 236 SER A N 1
ATOM 1854 C CA . SER A 1 236 ? -8.883 -21.75 -6.875 1 97.88 236 SER A CA 1
ATOM 1855 C C . SER A 1 236 ? -7.828 -21.422 -5.828 1 97.88 236 SER A C 1
ATOM 1857 O O . SER A 1 236 ? -7.062 -22.297 -5.414 1 97.88 236 SER A O 1
ATOM 1859 N N . ILE A 1 237 ? -7.766 -20.203 -5.41 1 97.69 237 ILE A N 1
ATOM 1860 C CA . ILE A 1 237 ? -6.824 -19.797 -4.371 1 97.69 237 ILE A CA 1
ATOM 1861 C C . ILE A 1 237 ? -7.16 -20.5 -3.062 1 97.69 237 ILE A C 1
ATOM 1863 O O . ILE A 1 237 ? -6.266 -21 -2.371 1 97.69 237 ILE A O 1
ATOM 1867 N N . ARG A 1 238 ? -8.445 -20.469 -2.709 1 97.81 238 ARG A N 1
ATOM 1868 C CA . ARG A 1 238 ? -8.922 -21.156 -1.516 1 97.81 238 ARG A CA 1
ATOM 1869 C C . ARG A 1 238 ? -8.453 -22.609 -1.495 1 97.81 238 ARG A C 1
ATOM 1871 O O . ARG A 1 238 ? -8.008 -23.109 -0.459 1 97.81 238 ARG A O 1
ATOM 1878 N N . ASP A 1 239 ? -8.484 -23.281 -2.619 1 96.75 239 ASP A N 1
ATOM 1879 C CA . ASP A 1 239 ? -8.125 -24.703 -2.729 1 96.75 239 ASP A CA 1
ATOM 1880 C C . ASP A 1 239 ? -6.637 -24.906 -2.447 1 96.75 239 ASP A C 1
ATOM 1882 O O . ASP A 1 239 ? -6.238 -25.984 -1.977 1 96.75 239 ASP A O 1
ATOM 1886 N N . ASP A 1 240 ? -5.887 -23.922 -2.725 1 95 240 ASP A N 1
ATOM 1887 C CA . ASP A 1 240 ? -4.457 -24 -2.438 1 95 240 ASP A CA 1
ATOM 1888 C C . ASP A 1 240 ? -4.203 -24.094 -0.934 1 95 240 ASP A C 1
ATOM 1890 O O . ASP A 1 240 ? -3.131 -24.516 -0.503 1 95 240 ASP A O 1
ATOM 1894 N N . PHE A 1 241 ? -5.137 -23.609 -0.094 1 95.25 241 PHE A N 1
ATOM 1895 C CA . PHE A 1 241 ? -4.945 -23.578 1.352 1 95.25 241 PHE A CA 1
ATOM 1896 C C . PHE A 1 241 ? -5.523 -24.828 2.004 1 95.25 241 PHE A C 1
ATOM 1898 O O . PHE A 1 241 ? -5.336 -25.047 3.201 1 95.25 241 PHE A O 1
ATOM 1905 N N . LEU A 1 242 ? -6.262 -25.594 1.287 1 90.62 242 LEU A N 1
ATOM 1906 C CA . LEU A 1 242 ? -6.863 -26.812 1.82 1 90.62 242 LEU A CA 1
ATOM 1907 C C . LEU A 1 242 ? -5.934 -28 1.641 1 90.62 242 LEU A C 1
ATOM 1909 O O . LEU A 1 242 ? -5.18 -28.062 0.665 1 90.62 242 LEU A O 1
ATOM 1913 N N . PRO A 1 243 ? -5.805 -28.797 2.779 1 78.81 243 PRO A N 1
ATOM 1914 C CA . PRO A 1 243 ? -4.934 -29.969 2.674 1 78.81 243 PRO A CA 1
ATOM 1915 C C . PRO A 1 243 ? -5.203 -30.797 1.415 1 78.81 243 PRO A C 1
ATOM 1917 O O . PRO A 1 243 ? -6.352 -30.891 0.975 1 78.81 243 PRO A O 1
ATOM 1920 N N . GLN A 1 244 ? -4.191 -30.891 0.472 1 64.44 244 GLN A N 1
ATOM 1921 C CA . GLN A 1 244 ? -4.305 -31.734 -0.717 1 64.44 244 GLN A CA 1
ATOM 1922 C C . GLN A 1 244 ? -4.789 -33.125 -0.356 1 64.44 244 GLN A C 1
ATOM 1924 O O . GLN A 1 244 ? -4.285 -33.75 0.584 1 64.44 244 GLN A O 1
ATOM 1929 N N . GLN A 1 245 ? -6.004 -33.406 -0.422 1 51.34 245 GLN A N 1
ATOM 1930 C CA . GLN A 1 245 ? -6.469 -34.781 -0.28 1 51.34 245 GLN A CA 1
ATOM 1931 C C . GLN A 1 245 ? -5.566 -35.75 -1.035 1 51.34 245 GLN A C 1
ATOM 1933 O O . GLN A 1 245 ? -5.266 -35.531 -2.213 1 51.34 245 GLN A O 1
ATOM 1938 N N . GLU A 1 246 ? -4.488 -36.219 -0.45 1 47.31 246 GLU A N 1
ATOM 1939 C CA . GLU A 1 246 ? -3.816 -37.375 -0.998 1 47.31 246 GLU A CA 1
ATOM 1940 C C . GLU A 1 246 ? -4.805 -38.312 -1.706 1 47.31 246 GLU A C 1
ATOM 1942 O O . GLU A 1 246 ? -5.836 -38.688 -1.137 1 47.31 246 GLU A O 1
ATOM 1947 N N . SER A 1 247 ? -5.059 -38.062 -2.973 1 43.19 247 SER A N 1
ATOM 1948 C CA . SER A 1 247 ? -5.676 -39.188 -3.656 1 43.19 247 SER A CA 1
ATOM 1949 C C . SER A 1 247 ? -5.102 -40.5 -3.166 1 43.19 247 SER A C 1
ATOM 1951 O O . SER A 1 247 ? -3.889 -40.719 -3.223 1 43.19 247 SER A O 1
ATOM 1953 N N . THR A 1 248 ? -5.75 -41.125 -2.234 1 38.28 248 THR A N 1
ATOM 1954 C CA . THR A 1 248 ? -5.547 -42.594 -2.178 1 38.28 248 THR A CA 1
ATOM 1955 C C . THR A 1 248 ? -5.789 -43.219 -3.545 1 38.28 248 THR A C 1
ATOM 1957 O O . THR A 1 248 ? -6.816 -42.969 -4.18 1 38.28 248 THR A O 1
ATOM 1960 N N . MET B 1 1 ? 7.727 39.938 8.344 1 50.53 1 MET B N 1
ATOM 1961 C CA . MET B 1 1 ? 6.977 39.5 7.164 1 50.53 1 MET B CA 1
ATOM 1962 C C . MET B 1 1 ? 6.383 40.688 6.426 1 50.53 1 MET B C 1
ATOM 1964 O O . MET B 1 1 ? 5.914 41.656 7.051 1 50.53 1 MET B O 1
ATOM 1968 N N . SER B 1 2 ? 6.809 40.875 5.273 1 56.28 2 SER B N 1
ATOM 1969 C CA . SER B 1 2 ? 6.301 42.062 4.578 1 56.28 2 SER B CA 1
ATOM 1970 C C . SER B 1 2 ? 4.777 42.031 4.477 1 56.28 2 SER B C 1
ATOM 1972 O O . SER B 1 2 ? 4.172 40.938 4.508 1 56.28 2 SER B O 1
ATOM 1974 N N . ALA B 1 3 ? 4.078 43.062 4.516 1 58.06 3 ALA B N 1
ATOM 1975 C CA . ALA B 1 3 ? 2.637 43.219 4.352 1 58.06 3 ALA B CA 1
ATOM 1976 C C . ALA B 1 3 ? 2.154 42.562 3.066 1 58.06 3 ALA B C 1
ATOM 1978 O O . ALA B 1 3 ? 1.055 42 3.023 1 58.06 3 ALA B O 1
ATOM 1979 N N . GLY B 1 4 ? 2.91 42.562 2.068 1 56.28 4 GLY B N 1
ATOM 1980 C CA . GLY B 1 4 ? 2.594 41.906 0.808 1 56.28 4 GLY B CA 1
ATOM 1981 C C . GLY B 1 4 ? 2.557 40.406 0.914 1 56.28 4 GLY B C 1
ATOM 1982 O O . GLY B 1 4 ? 1.646 39.75 0.387 1 56.28 4 GLY B O 1
ATOM 1983 N N . LYS B 1 5 ? 3.547 39.906 1.604 1 57 5 LYS B N 1
ATOM 1984 C CA . LYS B 1 5 ? 3.553 38.438 1.794 1 57 5 LYS B CA 1
ATOM 1985 C C . LYS B 1 5 ? 2.414 38 2.709 1 57 5 LYS B C 1
ATOM 1987 O O . LYS B 1 5 ? 1.75 37 2.443 1 57 5 LYS B O 1
ATOM 1992 N N . LEU B 1 6 ? 2.25 38.75 3.621 1 49.59 6 LEU B N 1
ATOM 1993 C CA . LEU B 1 6 ? 1.147 38.469 4.535 1 49.59 6 LEU B CA 1
ATOM 1994 C C . LEU B 1 6 ? -0.193 38.562 3.812 1 49.59 6 LEU B C 1
ATOM 1996 O O . LEU B 1 6 ? -1.081 37.75 4.035 1 49.59 6 LEU B O 1
ATOM 2000 N N . SER B 1 7 ? -0.326 39.562 2.932 1 53.72 7 SER B N 1
ATOM 2001 C CA . SER B 1 7 ? -1.513 39.719 2.094 1 53.72 7 SER B CA 1
ATOM 2002 C C . SER B 1 7 ? -1.667 38.5 1.157 1 53.72 7 SER B C 1
ATOM 2004 O O . SER B 1 7 ? -2.773 38 0.965 1 53.72 7 SER B O 1
ATOM 2006 N N . LYS B 1 8 ? -0.671 37.906 0.636 1 56.84 8 LYS B N 1
ATOM 2007 C CA . LYS B 1 8 ? -0.685 36.75 -0.252 1 56.84 8 LYS B CA 1
ATOM 2008 C C . LYS B 1 8 ? -1.017 35.469 0.516 1 56.84 8 LYS B C 1
ATOM 2010 O O . LYS B 1 8 ? -1.719 34.594 0.003 1 56.84 8 LYS B O 1
ATOM 2015 N N . ILE B 1 9 ? -0.497 35.375 1.669 1 47.97 9 ILE B N 1
ATOM 2016 C CA . ILE B 1 9 ? -0.797 34.25 2.531 1 47.97 9 ILE B CA 1
ATOM 2017 C C . ILE B 1 9 ? -2.254 34.312 2.988 1 47.97 9 ILE B C 1
ATOM 2019 O O . ILE B 1 9 ? -2.971 33.312 2.947 1 47.97 9 ILE B O 1
ATOM 2023 N N . GLU B 1 10 ? -2.686 35.594 3.119 1 48.34 10 GLU B N 1
ATOM 2024 C CA . GLU B 1 10 ? -4.043 35.875 3.586 1 48.34 10 GLU B CA 1
ATOM 2025 C C . GLU B 1 10 ? -5.07 35.594 2.496 1 48.34 10 GLU B C 1
ATOM 2027 O O . GLU B 1 10 ? -6.168 35.125 2.781 1 48.34 10 GLU B O 1
ATOM 2032 N N . ASN B 1 11 ? -4.57 35.719 1.395 1 47.28 11 ASN B N 1
ATOM 2033 C CA . ASN B 1 11 ? -5.453 35.562 0.243 1 47.28 11 ASN B CA 1
ATOM 2034 C C . ASN B 1 11 ? -5.266 34.188 -0.409 1 47.28 11 ASN B C 1
ATOM 2036 O O . ASN B 1 11 ? -5.762 33.969 -1.513 1 47.28 11 ASN B O 1
ATOM 2040 N N . GLY B 1 12 ? -4.66 33.344 0.323 1 44.03 12 GLY B N 1
ATOM 2041 C CA . GLY B 1 12 ? -4.477 31.969 -0.1 1 44.03 12 GLY B CA 1
ATOM 2042 C C . GLY B 1 12 ? -3.574 31.844 -1.312 1 44.03 12 GLY B C 1
ATOM 2043 O O . GLY B 1 12 ? -3.566 30.797 -1.972 1 44.03 12 GLY B O 1
ATOM 2044 N N . ARG B 1 13 ? -2.977 32.812 -1.595 1 49.69 13 ARG B N 1
ATOM 2045 C CA . ARG B 1 13 ? -2.137 32.812 -2.787 1 49.69 13 ARG B CA 1
ATOM 2046 C C . ARG B 1 13 ? -0.801 32.125 -2.512 1 49.69 13 ARG B C 1
ATOM 2048 O O . ARG B 1 13 ? -0.133 31.656 -3.436 1 49.69 13 ARG B O 1
ATOM 2055 N N . THR B 1 14 ? -0.378 32.094 -1.164 1 46 14 THR B N 1
ATOM 2056 C CA . THR B 1 14 ? 0.835 31.391 -0.747 1 46 14 THR B CA 1
ATOM 2057 C C . THR B 1 14 ? 0.646 30.75 0.625 1 46 14 THR B C 1
ATOM 2059 O O . THR B 1 14 ? -0.051 31.297 1.481 1 46 14 THR B O 1
ATOM 2062 N N . LEU B 1 15 ? 1.017 29.453 0.748 1 44.94 15 LEU B N 1
ATOM 2063 C CA . LEU B 1 15 ? 1.01 28.812 2.055 1 44.94 15 LEU B CA 1
ATOM 2064 C C . LEU B 1 15 ? 2.113 29.375 2.945 1 44.94 15 LEU B C 1
ATOM 2066 O O . LEU B 1 15 ? 3.213 29.672 2.469 1 44.94 15 LEU B O 1
ATOM 2070 N N . PRO B 1 16 ? 1.684 29.719 4.223 1 43.59 16 PRO B N 1
ATOM 2071 C CA . PRO B 1 16 ? 2.736 30.203 5.121 1 43.59 16 PRO B CA 1
ATOM 2072 C C . PRO B 1 16 ? 3.834 29.172 5.355 1 43.59 16 PRO B C 1
ATOM 2074 O O . PRO B 1 16 ? 3.557 27.969 5.402 1 43.59 16 PRO B O 1
ATOM 2077 N N . THR B 1 17 ? 5.066 29.594 5.312 1 46.5 17 THR B N 1
ATOM 2078 C CA . THR B 1 17 ? 6.207 28.781 5.738 1 46.5 17 THR B CA 1
ATOM 2079 C C . THR B 1 17 ? 6.273 28.703 7.258 1 46.5 17 THR B C 1
ATOM 2081 O O . THR B 1 17 ? 5.539 29.406 7.957 1 46.5 17 THR B O 1
ATOM 2084 N N . VAL B 1 18 ? 6.988 27.734 7.75 1 47.88 18 VAL B N 1
ATOM 2085 C CA . VAL B 1 18 ? 7.262 27.656 9.18 1 47.88 18 VAL B CA 1
ATOM 2086 C C . VAL B 1 18 ? 7.75 29.016 9.68 1 47.88 18 VAL B C 1
ATOM 2088 O O . VAL B 1 18 ? 7.375 29.453 10.773 1 47.88 18 VAL B O 1
ATOM 2091 N N . GLN B 1 19 ? 8.438 29.609 8.867 1 52.25 19 GLN B N 1
ATOM 2092 C CA . GLN B 1 19 ? 8.938 30.938 9.227 1 52.25 19 GLN B CA 1
ATOM 2093 C C . GLN B 1 19 ? 7.809 31.953 9.297 1 52.25 19 GLN B C 1
ATOM 2095 O O . GLN B 1 19 ? 7.797 32.812 10.18 1 52.25 19 GLN B O 1
ATOM 2100 N N . ASP B 1 20 ? 6.91 31.875 8.391 1 50.97 20 ASP B N 1
ATOM 2101 C CA . ASP B 1 20 ? 5.773 32.781 8.422 1 50.97 20 ASP B CA 1
ATOM 2102 C C . ASP B 1 20 ? 4.949 32.594 9.695 1 50.97 20 ASP B C 1
ATOM 2104 O O . ASP B 1 20 ? 4.531 33.562 10.328 1 50.97 20 ASP B O 1
ATOM 2108 N N . VAL B 1 21 ? 4.805 31.312 9.938 1 53.69 21 VAL B N 1
ATOM 2109 C CA . VAL B 1 21 ? 4.047 31 11.148 1 53.69 21 VAL B CA 1
ATOM 2110 C C . VAL B 1 21 ? 4.797 31.5 12.375 1 53.69 21 VAL B C 1
ATOM 2112 O O . VAL B 1 21 ? 4.191 32.062 13.305 1 53.69 21 VAL B O 1
ATOM 2115 N N . GLU B 1 22 ? 6.047 31.375 12.312 1 55.66 22 GLU B N 1
ATOM 2116 C CA . GLU B 1 22 ? 6.887 31.906 13.383 1 55.66 22 GLU B CA 1
ATOM 2117 C C . GLU B 1 22 ? 6.695 33.406 13.531 1 55.66 22 GLU B C 1
ATOM 2119 O O . GLU B 1 22 ? 6.598 33.906 14.648 1 55.66 22 GLU B O 1
ATOM 2124 N N . LEU B 1 23 ? 6.773 34.031 12.508 1 54.59 23 LEU B N 1
ATOM 2125 C CA . LEU B 1 23 ? 6.648 35.5 12.523 1 54.59 23 LEU B CA 1
ATOM 2126 C C . LEU B 1 23 ? 5.27 35.906 13.016 1 54.59 23 LEU B C 1
ATOM 2128 O O . LEU B 1 23 ? 5.145 36.875 13.789 1 54.59 23 LEU B O 1
ATOM 2132 N N . ILE B 1 24 ? 4.395 35.156 12.594 1 51 24 ILE B N 1
ATOM 2133 C CA . ILE B 1 24 ? 3.021 35.438 12.984 1 51 24 ILE B CA 1
ATOM 2134 C C . ILE B 1 24 ? 2.842 35.188 14.477 1 51 24 ILE B C 1
ATOM 2136 O O . ILE B 1 24 ? 2.262 36.031 15.188 1 51 24 ILE B O 1
ATOM 2140 N N . LEU B 1 25 ? 3.459 34.125 14.828 1 54.84 25 LEU B N 1
ATOM 2141 C CA . LEU B 1 25 ? 3.348 33.812 16.234 1 54.84 25 LEU B CA 1
ATOM 2142 C C . LEU B 1 25 ? 4.133 34.781 17.094 1 54.84 25 LEU B C 1
ATOM 2144 O O . LEU B 1 25 ? 3.699 35.156 18.188 1 54.84 25 LEU B O 1
ATOM 2148 N N . SER B 1 26 ? 5.285 35.156 16.578 1 55.91 26 SER B N 1
ATOM 2149 C CA . SER B 1 26 ? 6.094 36.156 17.281 1 55.91 26 SER B CA 1
ATOM 2150 C C . SER B 1 26 ? 5.344 37.469 17.422 1 55.91 26 SER B C 1
ATOM 2152 O O . SER B 1 26 ? 5.484 38.156 18.422 1 55.91 26 SER B O 1
ATOM 2154 N N . SER B 1 27 ? 4.73 37.906 16.5 1 48.75 27 SER B N 1
ATOM 2155 C CA . SER B 1 27 ? 4.016 39.188 16.531 1 48.75 27 SER B CA 1
ATOM 2156 C C . SER B 1 27 ? 2.895 39.156 17.562 1 48.75 27 SER B C 1
ATOM 2158 O O . SER B 1 27 ? 2.48 40.188 18.062 1 48.75 27 SER B O 1
ATOM 2160 N N . PHE B 1 28 ? 2.49 37.969 17.906 1 43.38 28 PHE B N 1
ATOM 2161 C CA . PHE B 1 28 ? 1.394 37.844 18.859 1 43.38 28 PHE B CA 1
ATOM 2162 C C . PHE B 1 28 ? 1.927 37.688 20.281 1 43.38 28 PHE B C 1
ATOM 2164 O O . PHE B 1 28 ? 1.162 37.438 21.203 1 43.38 28 PHE B O 1
ATOM 2171 N N . GLY B 1 29 ? 3.156 37.969 20.422 1 45.97 29 GLY B N 1
ATOM 2172 C CA . GLY B 1 29 ? 3.752 37.969 21.75 1 45.97 29 GLY B CA 1
ATOM 2173 C C . GLY B 1 29 ? 3.801 36.594 22.375 1 45.97 29 GLY B C 1
ATOM 2174 O O . GLY B 1 29 ? 3.805 36.438 23.609 1 45.97 29 GLY B O 1
ATOM 2175 N N . VAL B 1 30 ? 3.404 35.562 21.672 1 46.78 30 VAL B N 1
ATOM 2176 C CA . VAL B 1 30 ? 3.572 34.188 22.188 1 46.78 30 VAL B CA 1
ATOM 2177 C C . VAL B 1 30 ? 5.02 34 22.625 1 46.78 30 VAL B C 1
ATOM 2179 O O . VAL B 1 30 ? 5.949 34.5 22 1 46.78 30 VAL B O 1
ATOM 2182 N N . SER B 1 31 ? 5.109 33.594 23.828 1 48.16 31 SER B N 1
ATOM 2183 C CA . SER B 1 31 ? 6.469 33.438 24.344 1 48.16 31 SER B CA 1
ATOM 2184 C C . SER B 1 31 ? 7.305 32.562 23.406 1 48.16 31 SER B C 1
ATOM 2186 O O . SER B 1 31 ? 6.758 31.797 22.609 1 48.16 31 SER B O 1
ATOM 2188 N N . ALA B 1 32 ? 8.516 32.781 23.375 1 51.47 32 ALA B N 1
ATOM 2189 C CA . ALA B 1 32 ? 9.492 32.062 22.547 1 51.47 32 ALA B CA 1
ATOM 2190 C C . ALA B 1 32 ? 9.359 30.562 22.719 1 51.47 32 ALA B C 1
ATOM 2192 O O . ALA B 1 32 ? 9.516 29.812 21.75 1 51.47 32 ALA B O 1
ATOM 2193 N N . GLU B 1 33 ? 9.008 30.141 23.734 1 49.69 33 GLU B N 1
ATOM 2194 C CA . GLU B 1 33 ? 8.93 28.703 24.031 1 49.69 33 GLU B CA 1
ATOM 2195 C C . GLU B 1 33 ? 7.668 28.094 23.422 1 49.69 33 GLU B C 1
ATOM 2197 O O . GLU B 1 33 ? 7.723 27.016 22.844 1 49.69 33 GLU B O 1
ATOM 2202 N N . VAL B 1 34 ? 6.598 28.688 23.625 1 44.06 34 VAL B N 1
ATOM 2203 C CA . VAL B 1 34 ? 5.34 28.188 23.078 1 44.06 34 VAL B CA 1
ATOM 2204 C C . VAL B 1 34 ? 5.359 28.281 21.562 1 44.06 34 VAL B C 1
ATOM 2206 O O . VAL B 1 34 ? 4.887 27.375 20.875 1 44.06 34 VAL B O 1
ATOM 2209 N N . LYS B 1 35 ? 5.863 29.328 21.156 1 46.59 35 LYS B N 1
ATOM 2210 C CA . LYS B 1 35 ? 6.086 29.5 19.719 1 46.59 35 LYS B CA 1
ATOM 2211 C C . LYS B 1 35 ? 6.93 28.359 19.156 1 46.59 35 LYS B C 1
ATOM 2213 O O . LYS B 1 35 ? 6.609 27.781 18.109 1 46.59 35 LYS B O 1
ATOM 2218 N N . GLU B 1 36 ? 7.91 28.094 19.844 1 48.5 36 GLU B N 1
ATOM 2219 C CA . GLU B 1 36 ? 8.781 27 19.438 1 48.5 36 GLU B CA 1
ATOM 2220 C C . GLU B 1 36 ? 8.039 25.672 19.453 1 48.5 36 GLU B C 1
ATOM 2222 O O . GLU B 1 36 ? 8.203 24.844 18.547 1 48.5 36 GLU B O 1
ATOM 2227 N N . GLN B 1 37 ? 7.258 25.5 20.406 1 44.59 37 GLN B N 1
ATOM 2228 C CA . GLN B 1 37 ? 6.523 24.25 20.5 1 44.59 37 GLN B CA 1
ATOM 2229 C C . GLN B 1 37 ? 5.422 24.172 19.453 1 44.59 37 GLN B C 1
ATOM 2231 O O . GLN B 1 37 ? 5.207 23.125 18.844 1 44.59 37 GLN B O 1
ATOM 2236 N N . PHE B 1 38 ? 4.695 25.219 19.344 1 43.03 38 PHE B N 1
ATOM 2237 C CA . PHE B 1 38 ? 3.686 25.266 18.297 1 43.03 38 PHE B CA 1
ATOM 2238 C C . PHE B 1 38 ? 4.328 25.141 16.922 1 43.03 38 PHE B C 1
ATOM 2240 O O . PHE B 1 38 ? 3.84 24.375 16.078 1 43.03 38 PHE B O 1
ATOM 2247 N N . LEU B 1 39 ? 5.289 25.922 16.75 1 45.84 39 LEU B N 1
ATOM 2248 C CA . LEU B 1 39 ? 6.027 25.828 15.492 1 45.84 39 LEU B CA 1
ATOM 2249 C C . LEU B 1 39 ? 6.652 24.438 15.328 1 45.84 39 LEU B C 1
ATOM 2251 O O . LEU B 1 39 ? 6.691 23.906 14.219 1 45.84 39 LEU B O 1
ATOM 2255 N N . ALA B 1 40 ? 7.043 23.969 16.422 1 44.78 40 ALA B N 1
ATOM 2256 C CA . ALA B 1 40 ? 7.57 22.609 16.359 1 44.78 40 ALA B CA 1
ATOM 2257 C C . ALA B 1 40 ? 6.465 21.609 16.031 1 44.78 40 ALA B C 1
ATOM 2259 O O . ALA B 1 40 ? 6.66 20.703 15.234 1 44.78 40 ALA B O 1
ATOM 2260 N N . THR B 1 41 ? 5.379 21.797 16.672 1 41.69 41 THR B N 1
ATOM 2261 C CA . THR B 1 41 ? 4.234 20.938 16.375 1 41.69 41 THR B CA 1
ATOM 2262 C C . THR B 1 41 ? 3.676 21.234 14.992 1 41.69 41 THR B C 1
ATOM 2264 O O . THR B 1 41 ? 3.352 20.312 14.242 1 41.69 41 THR B O 1
ATOM 2267 N N . ALA B 1 42 ? 3.426 22.5 14.734 1 41.81 42 ALA B N 1
ATOM 2268 C CA . ALA B 1 42 ? 2.99 22.922 13.406 1 41.81 42 ALA B CA 1
ATOM 2269 C C . ALA B 1 42 ? 4.012 22.516 12.344 1 41.81 42 ALA B C 1
ATOM 2271 O O . ALA B 1 42 ? 3.643 22.062 11.258 1 41.81 42 ALA B O 1
ATOM 2272 N N . ARG B 1 43 ? 5.188 22.797 12.695 1 42 43 ARG B N 1
ATOM 2273 C CA . ARG B 1 43 ? 6.289 22.359 11.836 1 42 43 ARG B CA 1
ATOM 2274 C C . ARG B 1 43 ? 6.289 20.844 11.664 1 42 43 ARG B C 1
ATOM 2276 O O . ARG B 1 43 ? 6.496 20.344 10.555 1 42 43 ARG B O 1
ATOM 2283 N N . ALA B 1 44 ? 6.18 20.25 12.781 1 40.25 44 ALA B N 1
ATOM 2284 C CA . ALA B 1 44 ? 6.125 18.797 12.719 1 40.25 44 ALA B CA 1
ATOM 2285 C C . ALA B 1 44 ? 4.879 18.328 11.969 1 40.25 44 ALA B C 1
ATOM 2287 O O . ALA B 1 44 ? 4.945 17.422 11.148 1 40.25 44 ALA B O 1
ATOM 2288 N N . GLU B 1 45 ? 3.816 18.875 12.344 1 40.44 45 GLU B N 1
ATOM 2289 C CA . GLU B 1 45 ? 2.551 18.5 11.727 1 40.44 45 GLU B CA 1
ATOM 2290 C C . GLU B 1 45 ? 2.49 18.938 10.273 1 40.44 45 GLU B C 1
ATOM 2292 O O . GLU B 1 45 ? 2.021 18.203 9.406 1 40.44 45 GLU B O 1
ATOM 2297 N N . VAL B 1 46 ? 2.684 20.312 10.047 1 41.19 46 VAL B N 1
ATOM 2298 C CA . VAL B 1 46 ? 2.734 20.875 8.703 1 41.19 46 VAL B CA 1
ATOM 2299 C C . VAL B 1 46 ? 3.834 20.188 7.898 1 41.19 46 VAL B C 1
ATOM 2301 O O . VAL B 1 46 ? 3.66 19.906 6.711 1 41.19 46 VAL B O 1
ATOM 2304 N N . THR B 1 47 ? 4.996 20.109 8.523 1 40.81 47 THR B N 1
ATOM 2305 C CA . THR B 1 47 ? 6.094 19.469 7.805 1 40.81 47 THR B CA 1
ATOM 2306 C C . THR B 1 47 ? 5.68 18.078 7.312 1 40.81 47 THR B C 1
ATOM 2308 O O . THR B 1 47 ? 5.992 17.703 6.184 1 40.81 47 THR B O 1
ATOM 2311 N N . GLU B 1 48 ? 5.082 17.391 8.227 1 40.66 48 GLU B N 1
ATOM 2312 C CA . GLU B 1 48 ? 4.766 16.016 7.852 1 40.66 48 GLU B CA 1
ATOM 2313 C C . GLU B 1 48 ? 3.693 15.969 6.766 1 40.66 48 GLU B C 1
ATOM 2315 O O . GLU B 1 48 ? 3.834 15.242 5.777 1 40.66 48 GLU B O 1
ATOM 2320 N N . ALA B 1 49 ? 2.492 16.547 7.133 1 42 49 ALA B N 1
ATOM 2321 C CA . ALA B 1 49 ? 1.355 16.438 6.219 1 42 49 ALA B CA 1
ATOM 2322 C C . ALA B 1 49 ? 1.595 17.25 4.949 1 42 49 ALA B C 1
ATOM 2324 O O . ALA B 1 49 ? 1.298 16.781 3.846 1 42 49 ALA B O 1
ATOM 2325 N N . THR B 1 50 ? 1.992 18.594 5.043 1 41.53 50 THR B N 1
ATOM 2326 C CA . THR B 1 50 ? 2.055 19.562 3.953 1 41.53 50 THR B CA 1
ATOM 2327 C C . THR B 1 50 ? 3.227 19.25 3.025 1 41.53 50 THR B C 1
ATOM 2329 O O . THR B 1 50 ? 3.141 19.469 1.814 1 41.53 50 THR B O 1
ATOM 2332 N N . ALA B 1 51 ? 4.246 18.938 3.695 1 41 51 ALA B N 1
ATOM 2333 C CA . ALA B 1 51 ? 5.391 18.953 2.791 1 41 51 ALA B CA 1
ATOM 2334 C C . ALA B 1 51 ? 5.129 18.078 1.562 1 41 51 ALA B C 1
ATOM 2336 O O . ALA B 1 51 ? 5.469 18.469 0.441 1 41 51 ALA B O 1
ATOM 2337 N N . TRP B 1 52 ? 4.535 17.047 1.854 1 42.09 52 TRP B N 1
ATOM 2338 C CA . TRP B 1 52 ? 4.445 16.062 0.783 1 42.09 52 TRP B CA 1
ATOM 2339 C C . TRP B 1 52 ? 3.424 16.484 -0.265 1 42.09 52 TRP B C 1
ATOM 2341 O O . TRP B 1 52 ? 3.648 16.312 -1.466 1 42.09 52 TRP B O 1
ATOM 2351 N N . ARG B 1 53 ? 2.197 17 0.24 1 45.06 53 ARG B N 1
ATOM 2352 C CA . ARG B 1 53 ? 1.3 17.484 -0.802 1 45.06 53 ARG B CA 1
ATOM 2353 C C . ARG B 1 53 ? 2.035 18.391 -1.778 1 45.06 53 ARG B C 1
ATOM 2355 O O . ARG B 1 53 ? 1.789 18.344 -2.984 1 45.06 53 ARG B O 1
ATOM 2362 N N . LEU B 1 54 ? 2.891 19.078 -1.139 1 43.94 54 LEU B N 1
ATOM 2363 C CA . LEU B 1 54 ? 3.609 20.062 -1.949 1 43.94 54 LEU B CA 1
ATOM 2364 C C . LEU B 1 54 ? 4.57 19.375 -2.908 1 43.94 54 LEU B C 1
ATOM 2366 O O . LEU B 1 54 ? 4.688 19.766 -4.07 1 43.94 54 LEU B O 1
ATOM 2370 N N . LEU B 1 55 ? 5.125 18.438 -2.385 1 45.75 55 LEU B N 1
ATOM 2371 C CA . LEU B 1 55 ? 6.109 17.891 -3.309 1 45.75 55 LEU B CA 1
ATOM 2372 C C . LEU B 1 55 ? 5.43 17.344 -4.562 1 45.75 55 LEU B C 1
ATOM 2374 O O . LEU B 1 55 ? 5.945 17.516 -5.672 1 45.75 55 LEU B O 1
ATOM 2378 N N . ARG B 1 56 ? 4.277 16.734 -4.387 1 49.22 56 ARG B N 1
ATOM 2379 C CA . ARG B 1 56 ? 3.58 16.219 -5.562 1 49.22 56 ARG B CA 1
ATOM 2380 C C . ARG B 1 56 ? 3.076 17.359 -6.441 1 49.22 56 ARG B C 1
ATOM 2382 O O . ARG B 1 56 ? 3.084 17.25 -7.672 1 49.22 56 ARG B O 1
ATOM 2389 N N . ARG B 1 57 ? 2.777 18.453 -5.723 1 50.56 57 ARG B N 1
ATOM 2390 C CA . ARG B 1 57 ? 2.371 19.562 -6.566 1 50.56 57 ARG B CA 1
ATOM 2391 C C . ARG B 1 57 ? 3.564 20.156 -7.312 1 50.56 57 ARG B C 1
ATOM 2393 O O . ARG B 1 57 ? 3.398 20.797 -8.352 1 50.56 57 ARG B O 1
ATOM 2400 N N . MET B 1 58 ? 4.68 19.891 -6.789 1 53.59 58 MET B N 1
ATOM 2401 C CA . MET B 1 58 ? 5.867 20.438 -7.445 1 53.59 58 MET B CA 1
ATOM 2402 C C . MET B 1 58 ? 6.125 19.734 -8.773 1 53.59 58 MET B C 1
ATOM 2404 O O . MET B 1 58 ? 6.801 20.281 -9.648 1 53.59 58 MET B O 1
ATOM 2408 N N . GLY B 1 59 ? 5.516 18.719 -9.102 1 65.94 59 GLY B N 1
ATOM 2409 C CA . GLY B 1 59 ? 5.766 17.906 -10.281 1 65.94 59 GLY B CA 1
ATOM 2410 C C . GLY B 1 59 ? 6.727 16.766 -10.023 1 65.94 59 GLY B C 1
ATOM 2411 O O . GLY B 1 59 ? 7.555 16.828 -9.117 1 65.94 59 GLY B O 1
ATOM 2412 N N . PRO B 1 60 ? 6.695 15.828 -10.734 1 74.75 60 PRO B N 1
ATOM 2413 C CA . PRO B 1 60 ? 7.441 14.594 -10.492 1 74.75 60 PRO B CA 1
ATOM 2414 C C . PRO B 1 60 ? 8.953 14.797 -10.562 1 74.75 60 PRO B C 1
ATOM 2416 O O . PRO B 1 60 ? 9.703 14.156 -9.812 1 74.75 60 PRO B O 1
ATOM 2419 N N . TRP B 1 61 ? 9.398 15.711 -11.297 1 76.69 61 TRP B N 1
ATOM 2420 C CA . TRP B 1 61 ? 10.836 15.953 -11.43 1 76.69 61 TRP B CA 1
ATOM 2421 C C . TRP B 1 61 ? 11.391 16.609 -10.172 1 76.69 61 TRP B C 1
ATOM 2423 O O . TRP B 1 61 ? 12.422 16.188 -9.648 1 76.69 61 TRP B O 1
ATOM 2433 N N . LYS B 1 62 ? 10.742 17.594 -9.703 1 73.38 62 LYS B N 1
ATOM 2434 C CA . LYS B 1 62 ? 11.18 18.297 -8.5 1 73.38 62 LYS B CA 1
ATOM 2435 C C . LYS B 1 62 ? 11.164 17.359 -7.293 1 73.38 62 LYS B C 1
ATOM 2437 O O . LYS B 1 62 ? 12.031 17.438 -6.418 1 73.38 62 LYS B O 1
ATOM 2442 N N . HIS B 1 63 ? 10.273 16.5 -7.324 1 77.88 63 HIS B N 1
ATOM 2443 C CA . HIS B 1 63 ? 10.203 15.477 -6.281 1 77.88 63 HIS B CA 1
ATOM 2444 C C . HIS B 1 63 ? 11.461 14.617 -6.258 1 77.88 63 HIS B C 1
ATOM 2446 O O . HIS B 1 63 ? 12.016 14.344 -5.191 1 77.88 63 HIS B O 1
ATOM 2452 N N . GLN B 1 64 ? 11.961 14.273 -7.406 1 81.5 64 GLN B N 1
ATOM 2453 C CA . GLN B 1 64 ? 13.18 13.477 -7.5 1 81.5 64 GLN B CA 1
ATOM 2454 C C . GLN B 1 64 ? 1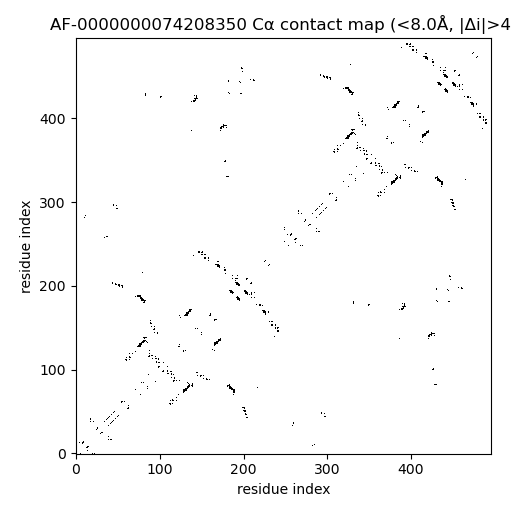4.383 14.227 -6.93 1 81.5 64 GLN B C 1
ATOM 2456 O O . GLN B 1 64 ? 15.219 13.648 -6.242 1 81.5 64 GLN B O 1
ATOM 2461 N N . LYS B 1 65 ? 14.375 15.492 -7.16 1 78.81 65 LYS B N 1
ATOM 2462 C CA . LYS B 1 65 ? 15.477 16.312 -6.66 1 78.81 65 LYS B CA 1
ATOM 2463 C C . LYS B 1 65 ? 15.453 16.391 -5.137 1 78.81 65 LYS B C 1
ATOM 2465 O O . LYS B 1 65 ? 16.5 16.328 -4.496 1 78.81 65 LYS B O 1
ATOM 2470 N N . THR B 1 66 ? 14.289 16.547 -4.641 1 78.12 66 THR B N 1
ATOM 2471 C CA . THR B 1 66 ? 14.148 16.594 -3.189 1 78.12 66 THR B CA 1
ATOM 2472 C C . THR B 1 66 ? 14.602 15.289 -2.553 1 78.12 66 THR B C 1
ATOM 2474 O O . THR B 1 66 ? 15.32 15.289 -1.551 1 78.12 66 THR B O 1
ATOM 2477 N N . ILE B 1 67 ? 14.211 14.219 -3.143 1 84.12 67 ILE B N 1
ATOM 2478 C CA . ILE B 1 67 ? 14.609 12.914 -2.633 1 84.12 67 ILE B CA 1
ATOM 2479 C C . ILE B 1 67 ? 16.125 12.758 -2.721 1 84.12 67 ILE B C 1
ATOM 2481 O O . ILE B 1 67 ? 16.766 12.234 -1.801 1 84.12 67 ILE B O 1
ATOM 2485 N N . LYS B 1 68 ? 16.641 13.234 -3.785 1 84.81 68 LYS B N 1
ATOM 2486 C CA . LYS B 1 68 ? 18.094 13.188 -3.973 1 84.81 68 LYS B CA 1
ATOM 2487 C C . LYS B 1 68 ? 18.812 13.914 -2.844 1 84.81 68 LYS B C 1
ATOM 2489 O O . LYS B 1 68 ? 19.812 13.414 -2.32 1 84.81 68 LYS B O 1
ATOM 2494 N N . ALA B 1 69 ? 18.328 15.039 -2.527 1 80.94 69 ALA B N 1
ATOM 2495 C CA . ALA B 1 69 ? 18.922 15.828 -1.46 1 80.94 69 ALA B CA 1
ATOM 2496 C C . ALA B 1 69 ? 18.875 15.086 -0.128 1 80.94 69 ALA B C 1
ATOM 2498 O O . ALA B 1 69 ? 19.844 15.102 0.639 1 80.94 69 ALA B O 1
ATOM 2499 N N . ILE B 1 70 ? 17.781 14.445 0.133 1 82.69 70 ILE B N 1
ATOM 2500 C CA . ILE B 1 70 ? 17.625 13.664 1.354 1 82.69 70 ILE B CA 1
ATOM 2501 C C . ILE B 1 70 ? 18.594 12.484 1.337 1 82.69 70 ILE B C 1
ATOM 2503 O O . ILE B 1 70 ? 19.281 12.227 2.324 1 82.69 70 ILE B O 1
ATOM 2507 N N . GLU B 1 71 ? 18.688 11.789 0.233 1 85.06 71 GLU B N 1
ATOM 2508 C CA . GLU B 1 71 ? 19.547 10.625 0.078 1 85.06 71 GLU B CA 1
ATOM 2509 C C . GLU B 1 71 ? 21.031 11.008 0.208 1 85.06 71 GLU B C 1
ATOM 2511 O O . GLU B 1 71 ? 21.828 10.234 0.74 1 85.06 71 GLU B O 1
ATOM 2516 N N . ALA B 1 72 ? 21.344 12.219 -0.234 1 81.69 72 ALA B N 1
ATOM 2517 C CA . ALA B 1 72 ? 22.719 12.703 -0.16 1 81.69 72 ALA B CA 1
ATOM 2518 C C . ALA B 1 72 ? 23.188 12.82 1.289 1 81.69 72 ALA B C 1
ATOM 2520 O O . ALA B 1 72 ? 24.375 12.727 1.574 1 81.69 72 ALA B O 1
ATOM 2521 N N . ASN B 1 73 ? 22.266 12.93 2.129 1 83.62 73 ASN B N 1
ATOM 2522 C CA . ASN B 1 73 ? 22.609 13.086 3.539 1 83.62 73 ASN B CA 1
ATOM 2523 C C . ASN B 1 73 ? 22.25 11.836 4.344 1 83.62 73 ASN B C 1
ATOM 2525 O O . ASN B 1 73 ? 22.125 11.906 5.57 1 83.62 73 ASN B O 1
ATOM 2529 N N . THR B 1 74 ? 22.016 10.781 3.676 1 90.25 74 THR B N 1
ATOM 2530 C CA . THR B 1 74 ? 21.656 9.523 4.309 1 90.25 74 THR B CA 1
ATOM 2531 C C . THR B 1 74 ? 22.797 8.523 4.238 1 90.25 74 THR B C 1
ATOM 2533 O O . THR B 1 74 ? 23.375 8.297 3.17 1 90.25 74 THR B O 1
ATOM 2536 N N . THR B 1 75 ? 23.219 7.945 5.309 1 94.62 75 THR B N 1
ATOM 2537 C CA . THR B 1 75 ? 24.266 6.926 5.34 1 94.62 75 THR B CA 1
ATOM 2538 C C . THR B 1 75 ? 23.672 5.535 5.145 1 94.62 75 THR B C 1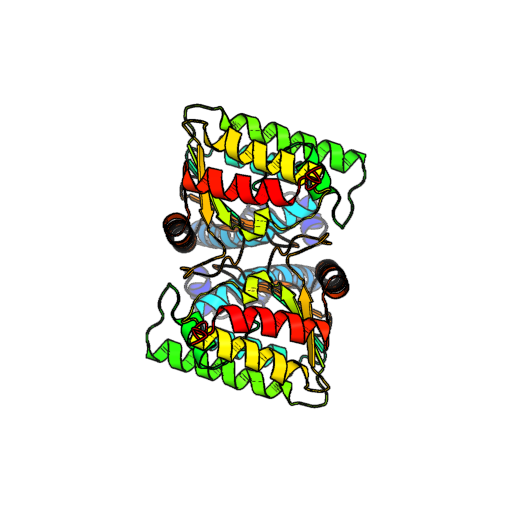
ATOM 2540 O O . THR B 1 75 ? 24.156 4.754 4.324 1 94.62 75 THR B O 1
ATOM 2543 N N . THR B 1 76 ? 22.641 5.258 5.918 1 97.19 76 THR B N 1
ATOM 2544 C CA . THR B 1 76 ? 21.953 3.984 5.797 1 97.19 76 THR B CA 1
ATOM 2545 C C . THR B 1 76 ? 20.516 4.195 5.32 1 97.19 76 THR B C 1
ATOM 2547 O O . THR B 1 76 ? 19.719 4.871 5.984 1 97.19 76 THR B O 1
ATOM 2550 N N . LEU B 1 77 ? 20.188 3.658 4.199 1 97.75 77 LEU B N 1
ATOM 2551 C CA . LEU B 1 77 ? 18.828 3.707 3.641 1 97.75 77 LEU B CA 1
ATOM 2552 C C . LEU B 1 77 ? 18.172 2.332 3.689 1 97.75 77 LEU B C 1
ATOM 2554 O O . LEU B 1 77 ? 18.719 1.359 3.16 1 97.75 77 LEU B O 1
ATOM 2558 N N . ARG B 1 78 ? 17.109 2.207 4.406 1 98.44 78 ARG B N 1
ATOM 2559 C CA . ARG B 1 78 ? 16.25 1.033 4.375 1 98.44 78 ARG B CA 1
ATOM 2560 C C . ARG B 1 78 ? 14.961 1.326 3.619 1 98.44 78 ARG B C 1
ATOM 2562 O O . ARG B 1 78 ? 14.289 2.324 3.891 1 98.44 78 ARG B O 1
ATOM 2569 N N . LEU B 1 79 ? 14.672 0.56 2.631 1 97.88 79 LEU B N 1
ATOM 2570 C CA . LEU B 1 79 ? 13.5 0.772 1.787 1 97.88 79 LEU B CA 1
ATOM 2571 C C . LEU B 1 79 ? 12.648 -0.492 1.707 1 97.88 79 LEU B C 1
ATOM 2573 O O . LEU B 1 79 ? 13.156 -1.562 1.357 1 97.88 79 LEU B O 1
ATOM 2577 N N . PHE B 1 80 ? 11.422 -0.375 2.088 1 97.94 80 PHE B N 1
ATOM 2578 C CA . PHE B 1 80 ? 10.445 -1.452 1.957 1 97.94 80 PHE B CA 1
ATOM 2579 C C . PHE B 1 80 ? 9.477 -1.17 0.818 1 97.94 80 PHE B C 1
ATOM 2581 O O . PHE B 1 80 ? 8.891 -0.09 0.751 1 97.94 80 PHE B O 1
ATOM 2588 N N . GLN B 1 81 ? 9.297 -2.207 -0.015 1 96 81 GLN B N 1
ATOM 2589 C CA . GLN B 1 81 ? 8.461 -2.041 -1.201 1 96 81 GLN B CA 1
ATOM 2590 C C . GLN B 1 81 ? 7.449 -3.174 -1.321 1 96 81 GLN B C 1
ATOM 2592 O O . GLN B 1 81 ? 7.801 -4.293 -1.7 1 96 81 GLN B O 1
ATOM 2597 N N . GLY B 1 82 ? 6.23 -2.77 -1.149 1 95.62 82 GLY B N 1
ATOM 2598 C CA . GLY B 1 82 ? 5.133 -3.699 -1.368 1 95.62 82 GLY B CA 1
ATOM 2599 C C . GLY B 1 82 ? 4.316 -3.379 -2.605 1 95.62 82 GLY B C 1
ATOM 2600 O O . GLY B 1 82 ? 3.363 -4.09 -2.928 1 95.62 82 GLY B O 1
ATOM 2601 N N . GLN B 1 83 ? 4.773 -2.301 -3.359 1 94.5 83 GLN B N 1
ATOM 2602 C CA . GLN B 1 83 ? 3.9 -1.893 -4.453 1 94.5 83 GLN B CA 1
ATOM 2603 C C . GLN B 1 83 ? 4.695 -1.671 -5.738 1 94.5 83 GLN B C 1
ATOM 2605 O O . GLN B 1 83 ? 4.156 -1.801 -6.84 1 94.5 83 GLN B O 1
ATOM 2610 N N . LEU B 1 84 ? 5.914 -1.309 -5.656 1 93.81 84 LEU B N 1
ATOM 2611 C CA . LEU B 1 84 ? 6.723 -1.016 -6.836 1 93.81 84 LEU B CA 1
ATOM 2612 C C . LEU B 1 84 ? 8.195 -1.317 -6.578 1 93.81 84 LEU B C 1
ATOM 2614 O O . LEU B 1 84 ? 8.641 -1.327 -5.426 1 93.81 84 LEU B O 1
ATOM 2618 N N . ILE B 1 85 ? 8.914 -1.591 -7.652 1 97.5 85 ILE B N 1
ATOM 2619 C CA . ILE B 1 85 ? 10.352 -1.786 -7.543 1 97.5 85 ILE B CA 1
ATOM 2620 C C . ILE B 1 85 ? 11.023 -0.474 -7.137 1 97.5 85 ILE B C 1
ATOM 2622 O O . ILE B 1 85 ? 10.68 0.591 -7.656 1 97.5 85 ILE B O 1
ATOM 2626 N N . PRO B 1 86 ? 11.969 -0.501 -6.195 1 96.62 86 PRO B N 1
ATOM 2627 C CA . PRO B 1 86 ? 12.609 0.731 -5.734 1 96.62 86 PRO B CA 1
ATOM 2628 C C . PRO B 1 86 ? 13.203 1.552 -6.883 1 96.62 86 PRO B C 1
ATOM 2630 O O . PRO B 1 86 ? 13.875 1.003 -7.754 1 96.62 86 PRO B O 1
ATOM 2633 N N . GLY B 1 87 ? 12.938 2.859 -6.812 1 95.69 87 GLY B N 1
ATOM 2634 C CA . GLY B 1 87 ? 13.43 3.756 -7.848 1 95.69 87 GLY B CA 1
ATOM 2635 C C . GLY B 1 87 ? 14.922 3.66 -8.062 1 95.69 87 GLY B C 1
ATOM 2636 O O . GLY B 1 87 ? 15.398 3.734 -9.203 1 95.69 87 GLY B O 1
ATOM 2637 N N . LEU B 1 88 ? 15.688 3.479 -7.027 1 96.81 88 LEU B N 1
ATOM 2638 C CA . LEU B 1 88 ? 17.141 3.402 -7.09 1 96.81 88 LEU B CA 1
ATOM 2639 C C . LEU B 1 88 ? 17.594 2.164 -7.859 1 96.81 88 LEU B C 1
ATOM 2641 O O . LEU B 1 88 ? 18.75 2.064 -8.266 1 96.81 88 LEU B O 1
ATOM 2645 N N . LEU B 1 89 ? 16.688 1.21 -8.062 1 98.31 89 LEU B N 1
ATOM 2646 C CA . LEU B 1 89 ? 17.094 -0.053 -8.672 1 98.31 89 LEU B CA 1
ATOM 2647 C C . LEU B 1 89 ? 16.484 -0.198 -10.062 1 98.31 89 LEU B C 1
ATOM 2649 O O . LEU B 1 89 ? 16.656 -1.223 -10.727 1 98.31 89 LEU B O 1
ATOM 2653 N N . GLN B 1 90 ? 15.812 0.729 -10.539 1 98.31 90 GLN B N 1
ATOM 2654 C CA . GLN B 1 90 ? 15.031 0.624 -11.766 1 98.31 90 GLN B CA 1
ATOM 2655 C C . GLN B 1 90 ? 15.891 0.862 -13 1 98.31 90 GLN B C 1
ATOM 2657 O O . GLN B 1 90 ? 16.797 1.705 -12.984 1 98.31 90 GLN B O 1
ATOM 2662 N N . THR B 1 91 ? 15.625 0.118 -14.023 1 98.31 91 THR B N 1
ATOM 2663 C CA . THR B 1 91 ? 16.156 0.449 -15.344 1 98.31 91 THR B CA 1
ATOM 2664 C C . THR B 1 91 ? 15.445 1.675 -15.914 1 98.31 91 THR B C 1
ATOM 2666 O O . THR B 1 91 ? 14.352 2.033 -15.477 1 98.31 91 THR B O 1
ATOM 2669 N N . PRO B 1 92 ? 16.109 2.277 -16.938 1 97.62 92 PRO B N 1
ATOM 2670 C CA . PRO B 1 92 ? 15.453 3.412 -17.578 1 97.62 92 PRO B CA 1
ATOM 2671 C C . PRO B 1 92 ? 14.109 3.031 -18.203 1 97.62 92 PRO B C 1
ATOM 2673 O O . PRO B 1 92 ? 13.156 3.807 -18.141 1 97.62 92 PRO B O 1
ATOM 2676 N N . GLU B 1 93 ? 14.062 1.861 -18.828 1 97.62 93 GLU B N 1
ATOM 2677 C CA . GLU B 1 93 ? 12.844 1.415 -19.484 1 97.62 93 GLU B CA 1
ATOM 2678 C C . GLU B 1 93 ? 11.719 1.187 -18.484 1 97.62 93 GLU B C 1
ATOM 2680 O O . GLU B 1 93 ? 10.57 1.563 -18.734 1 97.62 93 GLU B O 1
ATOM 2685 N N . TYR B 1 94 ? 12.023 0.562 -17.406 1 97.56 94 TYR B N 1
ATOM 2686 C CA . TYR B 1 94 ? 11.016 0.338 -16.375 1 97.56 94 TYR B CA 1
ATOM 2687 C C . TYR B 1 94 ? 10.555 1.657 -15.766 1 97.56 94 TYR B C 1
ATOM 2689 O O . TYR B 1 94 ? 9.359 1.871 -15.57 1 97.56 94 TYR B O 1
ATOM 2697 N N . ALA B 1 95 ? 11.516 2.555 -15.43 1 96.19 95 ALA B N 1
ATOM 2698 C CA . ALA B 1 95 ? 11.172 3.873 -14.898 1 96.19 95 ALA B CA 1
ATOM 2699 C C . ALA B 1 95 ? 10.25 4.625 -15.852 1 96.19 95 ALA B C 1
ATOM 2701 O O . ALA B 1 95 ? 9.281 5.258 -15.422 1 96.19 95 ALA B O 1
ATOM 2702 N N . SER B 1 96 ? 10.602 4.555 -17.109 1 94.38 96 SER B N 1
ATOM 2703 C CA . SER B 1 96 ? 9.766 5.207 -18.125 1 94.38 96 SER B CA 1
ATOM 2704 C C . SER B 1 96 ? 8.344 4.648 -18.109 1 94.38 96 SER B C 1
ATOM 2706 O O . SER B 1 96 ? 7.379 5.402 -18.219 1 94.38 96 SER B O 1
ATOM 2708 N N . ALA B 1 97 ? 8.219 3.346 -18.031 1 94.38 97 ALA B N 1
ATOM 2709 C CA . ALA B 1 97 ? 6.906 2.719 -17.938 1 94.38 97 ALA B CA 1
ATOM 2710 C C . ALA B 1 97 ? 6.145 3.209 -16.703 1 94.38 97 ALA B C 1
ATOM 2712 O O . ALA B 1 97 ? 4.949 3.508 -16.781 1 94.38 97 ALA B O 1
ATOM 2713 N N . VAL B 1 98 ? 6.84 3.285 -15.57 1 93.38 98 VAL B N 1
ATOM 2714 C CA . VAL B 1 98 ? 6.242 3.742 -14.32 1 93.38 98 VAL B CA 1
ATOM 2715 C C . VAL B 1 98 ? 5.695 5.156 -14.492 1 93.38 98 VAL B C 1
ATOM 2717 O O . VAL B 1 98 ? 4.551 5.434 -14.125 1 93.38 98 VAL B O 1
ATOM 2720 N N . PHE B 1 99 ? 6.441 6.047 -15.102 1 90.75 99 PHE B N 1
ATOM 2721 C CA . PHE B 1 99 ? 6.055 7.445 -15.219 1 90.75 99 PHE B CA 1
ATOM 2722 C C . PHE B 1 99 ? 5.113 7.652 -16.391 1 90.75 99 PHE B C 1
ATOM 2724 O O . PHE B 1 99 ? 4.648 8.773 -16.641 1 90.75 99 PHE B O 1
ATOM 2731 N N . SER B 1 100 ? 4.82 6.594 -17.125 1 90.62 100 SER B N 1
ATOM 2732 C CA . SER B 1 100 ? 3.854 6.672 -18.219 1 90.62 100 SER B CA 1
ATOM 2733 C C . SER B 1 100 ? 2.449 6.316 -17.734 1 90.62 100 SER B C 1
ATOM 2735 O O . SER B 1 100 ? 1.477 6.48 -18.484 1 90.62 100 SER B O 1
ATOM 2737 N N . LEU B 1 101 ? 2.387 5.777 -16.547 1 88.81 101 LEU B N 1
ATOM 2738 C CA . LEU B 1 101 ? 1.078 5.438 -15.992 1 88.81 101 LEU B CA 1
ATOM 2739 C C . LEU B 1 101 ? 0.257 6.695 -15.727 1 88.81 101 LEU B C 1
ATOM 2741 O O . LEU B 1 101 ? 0.816 7.762 -15.477 1 88.81 101 LEU B O 1
ATOM 2745 N N . PRO B 1 102 ? -1.023 6.582 -15.727 1 83.56 102 PRO B N 1
ATOM 2746 C CA . PRO B 1 102 ? -1.854 7.758 -15.453 1 83.56 102 PRO B CA 1
ATOM 2747 C C . PRO B 1 102 ? -1.618 8.336 -14.062 1 83.56 102 PRO B C 1
ATOM 2749 O O . PRO B 1 102 ? -1.347 7.594 -13.117 1 83.56 102 PRO B O 1
ATOM 2752 N N . PRO B 1 103 ? -1.84 9.586 -13.883 1 74.88 103 PRO B N 1
ATOM 2753 C CA . PRO B 1 103 ? -2.08 10.562 -14.953 1 74.88 103 PRO B CA 1
ATOM 2754 C C . PRO B 1 103 ? -0.848 10.805 -15.82 1 74.88 103 PRO B C 1
ATOM 2756 O O . PRO B 1 103 ? 0.241 11.055 -15.297 1 74.88 103 PRO B O 1
ATOM 2759 N N . ALA B 1 104 ? -1.036 10.75 -17.016 1 73.81 104 ALA B N 1
ATOM 2760 C CA . ALA B 1 104 ? 0.086 10.797 -17.938 1 73.81 104 ALA B CA 1
ATOM 2761 C C . ALA B 1 104 ? 0.792 12.148 -17.891 1 73.81 104 ALA B C 1
ATOM 2763 O O . ALA B 1 104 ? 0.143 13.188 -17.797 1 73.81 104 ALA B O 1
ATOM 2764 N N . LEU B 1 105 ? 2.045 12.031 -17.75 1 79.75 105 LEU B N 1
ATOM 2765 C CA . LEU B 1 105 ? 2.91 13.203 -17.859 1 79.75 105 LEU B CA 1
ATOM 2766 C C . LEU B 1 105 ? 3.207 13.523 -19.312 1 79.75 105 LEU B C 1
ATOM 2768 O O . LEU B 1 105 ? 3.354 12.617 -20.141 1 79.75 105 LEU B O 1
ATOM 2772 N N . PRO B 1 106 ? 3.289 14.828 -19.562 1 83.5 106 PRO B N 1
ATOM 2773 C CA . PRO B 1 106 ? 3.828 15.148 -20.875 1 83.5 106 PRO B CA 1
ATOM 2774 C C . PRO B 1 106 ? 5.184 14.5 -21.141 1 83.5 106 PRO B C 1
ATOM 2776 O O . PRO B 1 106 ? 5.961 14.289 -20.203 1 83.5 106 PRO B O 1
ATOM 2779 N N . GLU B 1 107 ? 5.449 14.242 -22.391 1 86.06 107 GLU B N 1
ATOM 2780 C CA . GLU B 1 107 ? 6.629 13.477 -22.781 1 86.06 107 GLU B CA 1
ATOM 2781 C C . GLU B 1 107 ? 7.906 14.125 -22.25 1 86.06 107 GLU B C 1
ATOM 2783 O O . GLU B 1 107 ? 8.773 13.438 -21.703 1 86.06 107 GLU B O 1
ATOM 2788 N N . GLU B 1 108 ? 7.984 15.383 -22.406 1 85.88 108 GLU B N 1
ATOM 2789 C CA . GLU B 1 108 ? 9.188 16.078 -21.969 1 85.88 108 GLU B CA 1
ATOM 2790 C C . GLU B 1 108 ? 9.359 15.992 -20.453 1 85.88 108 GLU B C 1
ATOM 2792 O O . GLU B 1 108 ? 10.461 15.758 -19.969 1 85.88 108 GLU B O 1
ATOM 2797 N N . THR B 1 109 ? 8.312 16.141 -19.766 1 86.94 109 THR B N 1
ATOM 2798 C CA . THR B 1 109 ? 8.336 16.047 -18.297 1 86.94 109 THR B CA 1
ATOM 2799 C C . THR B 1 109 ? 8.695 14.633 -17.859 1 86.94 109 THR B C 1
ATOM 2801 O O . THR B 1 109 ? 9.469 14.445 -16.922 1 86.94 109 THR B O 1
ATOM 2804 N N . ARG B 1 110 ? 8.172 13.688 -18.547 1 89.94 110 ARG B N 1
ATOM 2805 C CA . ARG B 1 110 ? 8.469 12.297 -18.234 1 89.94 110 ARG B CA 1
ATOM 2806 C C . ARG B 1 110 ? 9.961 12 -18.406 1 89.94 110 ARG B C 1
ATOM 2808 O O . ARG B 1 110 ? 10.586 11.398 -17.531 1 89.94 110 ARG B O 1
ATOM 2815 N N . ALA B 1 111 ? 10.492 12.445 -19.547 1 91.62 111 ALA B N 1
ATOM 2816 C CA . ALA B 1 111 ? 11.906 12.219 -19.828 1 91.62 111 ALA B CA 1
ATOM 2817 C C . ALA B 1 111 ? 12.789 12.852 -18.75 1 91.62 111 ALA B C 1
ATOM 2819 O O . ALA B 1 111 ? 13.758 12.242 -18.297 1 91.62 111 ALA B O 1
ATOM 2820 N N . ARG B 1 112 ? 12.43 14.047 -18.375 1 90.06 112 ARG B N 1
ATOM 2821 C CA . ARG B 1 112 ? 13.18 14.75 -17.328 1 90.06 112 ARG B CA 1
ATOM 2822 C C . ARG B 1 112 ? 13.086 14.016 -16 1 90.06 112 ARG B C 1
ATOM 2824 O O . ARG B 1 112 ? 14.078 13.922 -15.273 1 90.06 112 ARG B O 1
ATOM 2831 N N . THR B 1 113 ? 11.938 13.555 -15.734 1 91.5 113 THR B N 1
ATOM 2832 C CA . THR B 1 113 ? 11.711 12.836 -14.484 1 91.5 113 THR B CA 1
ATOM 2833 C C . THR B 1 113 ? 12.508 11.539 -14.453 1 91.5 113 THR B C 1
ATOM 2835 O O . THR B 1 113 ? 13.148 11.211 -13.445 1 91.5 113 THR B O 1
ATOM 2838 N N . VAL B 1 114 ? 12.477 10.812 -15.539 1 94.25 114 VAL B N 1
ATOM 2839 C CA . VAL B 1 114 ? 13.227 9.562 -15.641 1 94.25 114 VAL B CA 1
ATOM 2840 C C . VAL B 1 114 ? 14.719 9.844 -15.469 1 94.25 114 VAL B C 1
ATOM 2842 O O . VAL B 1 114 ? 15.398 9.148 -14.711 1 94.25 114 VAL B O 1
ATOM 2845 N N . SER B 1 115 ? 15.18 10.859 -16.078 1 95 115 SER B N 1
ATOM 2846 C CA . SER B 1 115 ? 16.594 11.227 -15.977 1 95 115 SER B CA 1
ATOM 2847 C C . SER B 1 115 ? 16.969 11.57 -14.539 1 95 115 SER B C 1
ATOM 2849 O O . SER B 1 115 ? 18.031 11.156 -14.062 1 95 115 SER B O 1
ATOM 2851 N N . ALA B 1 116 ? 16.141 12.336 -13.922 1 92.44 116 ALA B N 1
ATOM 2852 C CA . ALA B 1 116 ? 16.406 12.711 -12.531 1 92.44 116 ALA B CA 1
ATOM 2853 C C . ALA B 1 116 ? 16.453 11.477 -11.633 1 92.44 116 ALA B C 1
ATOM 2855 O O . ALA B 1 116 ? 17.281 11.391 -10.727 1 92.44 116 ALA B O 1
ATOM 2856 N N . ARG B 1 117 ? 15.539 10.555 -11.867 1 93.56 117 ARG B N 1
ATOM 2857 C CA . ARG B 1 117 ? 15.539 9.305 -11.109 1 93.56 117 ARG B CA 1
ATOM 2858 C C . ARG B 1 117 ? 16.828 8.523 -11.336 1 93.56 117 ARG B C 1
ATOM 2860 O O . ARG B 1 117 ? 17.422 8.016 -10.391 1 93.56 117 ARG B O 1
ATOM 2867 N N . LEU B 1 118 ? 17.203 8.406 -12.523 1 95.94 118 LEU B N 1
ATOM 2868 C CA . LEU B 1 118 ? 18.422 7.672 -12.852 1 95.94 118 LEU B CA 1
ATOM 2869 C C . LEU B 1 118 ? 19.641 8.336 -12.219 1 95.94 118 LEU B C 1
ATOM 2871 O O . LEU B 1 118 ? 20.562 7.645 -11.766 1 95.94 118 LEU B O 1
ATOM 2875 N N . ALA B 1 119 ? 19.641 9.617 -12.195 1 94.5 119 ALA B N 1
ATOM 2876 C CA . ALA B 1 119 ? 20.75 10.352 -11.594 1 94.5 119 ALA B CA 1
ATOM 2877 C C . ALA B 1 119 ? 20.891 10.008 -10.109 1 94.5 119 ALA B C 1
ATOM 2879 O O . ALA B 1 119 ? 22.016 9.992 -9.578 1 94.5 119 ALA B O 1
ATOM 2880 N N . ARG B 1 120 ? 19.781 9.766 -9.469 1 95.19 120 ARG B N 1
ATOM 2881 C CA . ARG B 1 120 ? 19.797 9.414 -8.047 1 95.19 120 ARG B CA 1
ATOM 2882 C C . ARG B 1 120 ? 20.5 8.086 -7.82 1 95.19 120 ARG B C 1
ATOM 2884 O O . ARG B 1 120 ? 21 7.828 -6.727 1 95.19 120 ARG B O 1
ATOM 2891 N N . GLN B 1 121 ? 20.609 7.211 -8.781 1 96.5 121 GLN B N 1
ATOM 2892 C CA . GLN B 1 121 ? 21.094 5.844 -8.625 1 96.5 121 GLN B CA 1
ATOM 2893 C C . GLN B 1 121 ? 22.609 5.824 -8.438 1 96.5 121 GLN B C 1
ATOM 2895 O O . GLN B 1 121 ? 23.172 4.812 -8.016 1 96.5 121 GLN B O 1
ATOM 2900 N N . ALA B 1 122 ? 23.25 6.961 -8.742 1 94.56 122 ALA B N 1
ATOM 2901 C CA . ALA B 1 122 ? 24.688 7.059 -8.539 1 94.56 122 ALA B CA 1
ATOM 2902 C C . ALA B 1 122 ? 25.062 6.797 -7.082 1 94.56 122 ALA B C 1
ATOM 2904 O O . ALA B 1 122 ? 26.156 6.301 -6.793 1 94.56 122 ALA B O 1
ATOM 2905 N N . THR B 1 123 ? 24.156 7.062 -6.227 1 94.38 123 THR B N 1
ATOM 2906 C CA . THR B 1 123 ? 24.391 6.906 -4.797 1 94.38 123 THR B CA 1
ATOM 2907 C C . THR B 1 123 ? 24.703 5.449 -4.453 1 94.38 123 THR B C 1
ATOM 2909 O O . THR B 1 123 ? 25.375 5.164 -3.459 1 94.38 123 THR B O 1
ATOM 2912 N N . LEU B 1 124 ? 24.219 4.465 -5.203 1 96.06 124 LEU B N 1
ATOM 2913 C CA . LEU B 1 124 ? 24.406 3.035 -4.961 1 96.06 124 LEU B CA 1
ATOM 2914 C C . LEU B 1 124 ? 25.891 2.666 -5.004 1 96.06 124 LEU B C 1
ATOM 2916 O O . LEU B 1 124 ? 26.297 1.644 -4.441 1 96.06 124 LEU B O 1
ATOM 2920 N N . TYR B 1 125 ? 26.656 3.512 -5.605 1 94.62 125 TYR B N 1
ATOM 2921 C CA . TYR B 1 125 ? 28.062 3.168 -5.828 1 94.62 125 TYR B CA 1
ATOM 2922 C C . TYR B 1 125 ? 28.969 3.98 -4.918 1 94.62 125 TYR B C 1
ATOM 2924 O O . TYR B 1 125 ? 30.203 3.92 -5.043 1 94.62 125 TYR B O 1
ATOM 2932 N N . GLU B 1 126 ? 28.406 4.672 -4.051 1 92 126 GLU B N 1
ATOM 2933 C CA . GLU B 1 126 ? 29.188 5.402 -3.049 1 92 126 GLU B CA 1
ATOM 2934 C C . GLU B 1 126 ? 29.578 4.496 -1.884 1 92 126 GLU B C 1
ATOM 2936 O O . GLU B 1 126 ? 28.703 3.916 -1.226 1 92 126 GLU B O 1
ATOM 2941 N N . PRO B 1 127 ? 30.844 4.32 -1.518 1 87.69 127 PRO B N 1
ATOM 2942 C CA . PRO B 1 127 ? 31.312 3.316 -0.562 1 87.69 127 PRO B CA 1
ATOM 2943 C C . PRO B 1 127 ? 30.844 3.594 0.866 1 87.69 127 PRO B C 1
ATOM 2945 O O . PRO B 1 127 ? 30.719 2.666 1.669 1 87.69 127 PRO B O 1
ATOM 2948 N N . ASP B 1 128 ? 30.594 4.781 1.323 1 91.12 128 ASP B N 1
ATOM 2949 C CA . ASP B 1 128 ? 30.266 5.078 2.715 1 91.12 128 ASP B CA 1
ATOM 2950 C C . ASP B 1 128 ? 28.75 4.98 2.957 1 91.12 128 ASP B C 1
ATOM 2952 O O . ASP B 1 128 ? 28.266 5.363 4.023 1 91.12 128 ASP B O 1
ATOM 2956 N N . ARG B 1 129 ? 28.062 4.414 1.986 1 95.06 129 ARG B N 1
ATOM 2957 C CA . ARG B 1 129 ? 26.609 4.289 2.102 1 95.06 129 ARG B CA 1
ATOM 2958 C C . ARG B 1 129 ? 26.188 2.822 2.107 1 95.06 129 ARG B C 1
ATOM 2960 O O . ARG B 1 129 ? 26.844 1.978 1.503 1 95.06 129 ARG B O 1
ATOM 2967 N N . SER B 1 130 ? 25.156 2.537 2.842 1 97.44 130 SER B N 1
ATOM 2968 C CA . SER B 1 130 ? 24.609 1.186 2.879 1 97.44 130 SER B CA 1
ATOM 2969 C C . SER B 1 130 ? 23.109 1.183 2.543 1 97.44 130 SER B C 1
ATOM 2971 O O . SER B 1 130 ? 22.375 2.076 2.961 1 97.44 130 SER B O 1
ATOM 2973 N N . PHE B 1 131 ? 22.719 0.214 1.836 1 98.06 131 PHE B N 1
ATOM 2974 C CA . PHE B 1 131 ? 21.344 0.095 1.364 1 98.06 131 PHE B CA 1
ATOM 2975 C C . PHE B 1 131 ? 20.766 -1.27 1.72 1 98.06 131 PHE B C 1
ATOM 2977 O O . PHE B 1 131 ? 21.391 -2.299 1.478 1 98.06 131 PHE B O 1
ATOM 2984 N N . HIS B 1 132 ? 19.609 -1.294 2.293 1 98.69 132 HIS B N 1
ATOM 2985 C CA . HIS B 1 132 ? 18.844 -2.508 2.539 1 98.69 132 HIS B CA 1
ATOM 2986 C C . HIS B 1 132 ? 17.438 -2.406 1.938 1 98.69 132 HIS B C 1
ATOM 2988 O O . HIS B 1 132 ? 16.609 -1.632 2.418 1 98.69 132 HIS B O 1
ATOM 2994 N N . PHE B 1 133 ? 17.234 -3.104 0.872 1 98.69 133 PHE B N 1
ATOM 2995 C CA . PHE B 1 133 ? 15.953 -3.139 0.172 1 98.69 133 PHE B CA 1
ATOM 2996 C C . PHE B 1 133 ? 15.195 -4.422 0.495 1 98.69 133 PHE B C 1
ATOM 2998 O O . PHE B 1 133 ? 15.773 -5.512 0.469 1 98.69 133 PHE B O 1
ATOM 3005 N N . VAL B 1 134 ? 13.977 -4.332 0.8 1 98.81 134 VAL B N 1
ATOM 3006 C CA . VAL B 1 134 ? 13.07 -5.469 0.94 1 98.81 134 VAL B CA 1
ATOM 3007 C C . VAL B 1 134 ? 11.875 -5.293 0.008 1 98.81 134 VAL B C 1
ATOM 3009 O O . VAL B 1 134 ? 11.141 -4.309 0.109 1 98.81 134 VAL B O 1
ATOM 3012 N N . VAL B 1 135 ? 11.703 -6.227 -0.929 1 98.75 135 VAL B N 1
ATOM 3013 C CA . VAL B 1 135 ? 10.656 -6.137 -1.941 1 98.75 135 VAL B CA 1
ATOM 3014 C C . VAL B 1 135 ? 9.75 -7.367 -1.861 1 98.75 135 VAL B C 1
ATOM 3016 O O . VAL B 1 135 ? 10.234 -8.492 -1.747 1 98.75 135 VAL B O 1
ATOM 3019 N N . CYS B 1 136 ? 8.461 -7.168 -1.924 1 98.44 136 CYS B N 1
ATOM 3020 C CA . CYS B 1 136 ? 7.543 -8.297 -1.945 1 98.44 136 CYS B CA 1
ATOM 3021 C C . CYS B 1 136 ? 7.52 -8.961 -3.318 1 98.44 136 CYS B C 1
ATOM 3023 O O . CYS B 1 136 ? 7.586 -8.273 -4.34 1 98.44 136 CYS B O 1
ATOM 3025 N N . GLU B 1 137 ? 7.359 -10.203 -3.348 1 98.44 137 GLU B N 1
ATOM 3026 C CA . GLU B 1 137 ? 7.395 -10.969 -4.594 1 98.44 137 GLU B CA 1
ATOM 3027 C C . GLU B 1 137 ? 6.336 -10.469 -5.574 1 98.44 137 GLU B C 1
ATOM 3029 O O . GLU B 1 137 ? 6.586 -10.406 -6.781 1 98.44 137 GLU B O 1
ATOM 3034 N N . HIS B 1 138 ? 5.137 -10.148 -5.078 1 97.62 138 HIS B N 1
ATOM 3035 C CA . HIS B 1 138 ? 4.07 -9.758 -5.992 1 97.62 138 HIS B CA 1
ATOM 3036 C C . HIS B 1 138 ? 4.422 -8.477 -6.738 1 97.62 138 HIS B C 1
ATOM 3038 O O . HIS B 1 138 ? 3.889 -8.219 -7.82 1 97.62 138 HIS B O 1
ATOM 3044 N N . VAL B 1 139 ? 5.344 -7.711 -6.188 1 97.94 139 VAL B N 1
ATOM 3045 C CA . VAL B 1 139 ? 5.828 -6.512 -6.863 1 97.94 139 VAL B CA 1
ATOM 3046 C C . VAL B 1 139 ? 6.562 -6.898 -8.148 1 97.94 139 VAL B C 1
ATOM 3048 O O . VAL B 1 139 ? 6.43 -6.23 -9.172 1 97.94 139 VAL B O 1
ATOM 3051 N N . LEU B 1 140 ? 7.293 -7.98 -8.078 1 98.38 140 LEU B N 1
ATOM 3052 C CA . LEU B 1 140 ? 8.102 -8.445 -9.203 1 98.38 140 LEU B CA 1
ATOM 3053 C C . LEU B 1 140 ? 7.227 -9.086 -10.273 1 98.38 140 LEU B C 1
ATOM 3055 O O . LEU B 1 140 ? 7.664 -9.273 -11.414 1 98.38 140 LEU B O 1
ATOM 3059 N N . ARG B 1 141 ? 6.008 -9.391 -9.891 1 97.56 141 ARG B N 1
ATOM 3060 C CA . ARG B 1 141 ? 5.074 -10.016 -10.82 1 97.56 141 ARG B CA 1
ATOM 3061 C C . ARG B 1 141 ? 4.074 -9.008 -11.367 1 97.56 141 ARG B C 1
ATOM 3063 O O . ARG B 1 141 ? 3.367 -9.281 -12.336 1 97.56 141 ARG B O 1
ATOM 3070 N N . TRP B 1 142 ? 3.984 -7.828 -10.797 1 97.81 142 TRP B N 1
ATOM 3071 C CA . TRP B 1 142 ? 3.023 -6.789 -11.156 1 97.81 142 TRP B CA 1
ATOM 3072 C C . TRP B 1 142 ? 3.43 -6.094 -12.453 1 97.81 142 TRP B C 1
ATOM 3074 O O . TRP B 1 142 ? 4.289 -5.207 -12.445 1 97.81 142 TRP B O 1
ATOM 3084 N N . LEU B 1 143 ? 2.771 -6.352 -13.492 1 97.5 143 LEU B N 1
ATOM 3085 C CA . LEU B 1 143 ? 3.262 -6.008 -14.82 1 97.5 143 LEU B CA 1
ATOM 3086 C C . LEU B 1 143 ? 2.664 -4.691 -15.297 1 97.5 143 LEU B C 1
ATOM 3088 O O . LEU B 1 143 ? 1.54 -4.66 -15.805 1 97.5 143 LEU B O 1
ATOM 3092 N N . VAL B 1 144 ? 3.477 -3.68 -15.219 1 96.19 144 VAL B N 1
ATOM 3093 C CA . VAL B 1 144 ? 3.025 -2.373 -15.688 1 96.19 144 VAL B CA 1
ATOM 3094 C C . VAL B 1 144 ? 3.736 -2.02 -17 1 96.19 144 VAL B C 1
ATOM 3096 O O . VAL B 1 144 ? 3.59 -0.908 -17.5 1 96.19 144 VAL B O 1
ATOM 3099 N N . CYS B 1 145 ? 4.535 -2.828 -17.516 1 96.56 145 CYS B N 1
ATOM 3100 C CA . CYS B 1 145 ? 5.352 -2.646 -18.719 1 96.56 145 CYS B CA 1
ATOM 3101 C C . CYS B 1 145 ? 5.336 -3.9 -19.578 1 96.56 145 CYS B C 1
ATOM 3103 O O . CYS B 1 145 ? 4.656 -4.875 -19.25 1 96.56 145 CYS B O 1
ATOM 3105 N N . GLU B 1 146 ? 5.996 -3.826 -20.688 1 96.38 146 GLU B N 1
ATOM 3106 C CA . GLU B 1 146 ? 6.133 -5.02 -21.516 1 96.38 146 GLU B CA 1
ATOM 3107 C C . GLU B 1 146 ? 6.906 -6.113 -20.781 1 96.38 146 GLU B C 1
ATOM 3109 O O . GLU B 1 146 ? 7.871 -5.828 -20.062 1 96.38 146 GLU B O 1
ATOM 3114 N N . PRO B 1 147 ? 6.551 -7.363 -21.016 1 97.19 147 PRO B N 1
ATOM 3115 C CA . PRO B 1 147 ? 7.219 -8.477 -20.344 1 97.19 147 PRO B CA 1
ATOM 3116 C C . PRO B 1 147 ? 8.734 -8.453 -20.516 1 97.19 147 PRO B C 1
ATOM 3118 O O . PRO B 1 147 ? 9.477 -8.727 -19.562 1 97.19 147 PRO B O 1
ATOM 3121 N N . ALA B 1 148 ? 9.18 -8.102 -21.656 1 97.12 148 ALA B N 1
ATOM 3122 C CA . ALA B 1 148 ? 10.617 -8.055 -21.906 1 97.12 148 ALA B CA 1
ATOM 3123 C C . ALA B 1 148 ? 11.289 -6.996 -21.031 1 97.12 148 ALA B C 1
ATOM 3125 O O . ALA B 1 148 ? 12.414 -7.188 -20.562 1 97.12 148 ALA B O 1
ATOM 3126 N N . VAL B 1 149 ? 10.609 -5.887 -20.891 1 97.69 149 VAL B N 1
ATOM 3127 C CA . VAL B 1 149 ? 11.117 -4.816 -20.047 1 97.69 149 VAL B CA 1
ATOM 3128 C C . VAL B 1 149 ? 11.18 -5.297 -18.594 1 97.69 149 VAL B C 1
ATOM 3130 O O . VAL B 1 149 ? 12.172 -5.047 -17.891 1 97.69 149 VAL B O 1
ATOM 3133 N N . MET B 1 150 ? 10.164 -6.02 -18.188 1 98.12 150 MET B N 1
ATOM 3134 C CA . MET B 1 150 ? 10.141 -6.551 -16.828 1 98.12 150 MET B CA 1
ATOM 3135 C C . MET B 1 150 ? 11.273 -7.551 -16.625 1 98.12 150 MET B C 1
ATOM 3137 O O . MET B 1 150 ? 11.938 -7.535 -15.586 1 98.12 150 MET B O 1
ATOM 3141 N N . ALA B 1 151 ? 11.508 -8.383 -17.578 1 98.06 151 ALA B N 1
ATOM 3142 C CA . ALA B 1 151 ? 12.594 -9.359 -17.484 1 98.06 151 ALA B CA 1
ATOM 3143 C C . ALA B 1 151 ? 13.938 -8.664 -17.297 1 98.06 151 ALA B C 1
ATOM 3145 O O . ALA B 1 151 ? 14.727 -9.047 -16.422 1 98.06 151 ALA B O 1
ATOM 3146 N N . THR B 1 152 ? 14.172 -7.656 -18.094 1 98.19 152 THR B N 1
ATOM 3147 C CA . THR B 1 152 ? 15.414 -6.898 -18 1 98.19 152 THR B CA 1
ATOM 3148 C C . THR B 1 152 ? 15.531 -6.219 -16.641 1 98.19 152 THR B C 1
ATOM 3150 O O . THR B 1 152 ? 16.609 -6.16 -16.062 1 98.19 152 THR B O 1
ATOM 3153 N N . GLN B 1 153 ? 14.445 -5.699 -16.188 1 98.62 153 GLN B N 1
ATOM 3154 C CA . GLN B 1 153 ? 14.414 -5.066 -14.867 1 98.62 153 GLN B CA 1
ATOM 3155 C C . GLN B 1 153 ? 14.781 -6.066 -13.766 1 98.62 153 GLN B C 1
ATOM 3157 O O . GLN B 1 153 ? 15.516 -5.734 -12.844 1 98.62 153 GLN B O 1
ATOM 3162 N N . LEU B 1 154 ? 14.227 -7.27 -13.828 1 98.75 154 LEU B N 1
ATOM 3163 C CA . LEU B 1 154 ? 14.508 -8.297 -12.836 1 98.75 154 LEU B CA 1
ATOM 3164 C C . LEU B 1 154 ? 15.977 -8.719 -12.898 1 98.75 154 LEU B C 1
ATOM 3166 O O . LEU B 1 154 ? 16.594 -8.961 -11.859 1 98.75 154 LEU B O 1
ATOM 3170 N N . ASP B 1 155 ? 16.531 -8.789 -14.078 1 98.38 155 ASP B N 1
ATOM 3171 C CA . ASP B 1 155 ? 17.953 -9.062 -14.227 1 98.38 155 ASP B CA 1
ATOM 3172 C C . ASP B 1 155 ? 18.781 -7.988 -13.523 1 98.38 155 ASP B C 1
ATOM 3174 O O . ASP B 1 155 ? 19.797 -8.297 -12.891 1 98.38 155 ASP B O 1
ATOM 3178 N N . ARG B 1 156 ? 18.375 -6.801 -13.695 1 98.56 156 ARG B N 1
ATOM 3179 C CA . ARG B 1 156 ? 19.078 -5.695 -13.055 1 98.56 156 ARG B CA 1
ATOM 3180 C C . ARG B 1 156 ? 19.078 -5.852 -11.539 1 98.56 156 ARG B C 1
ATOM 3182 O O . ARG B 1 156 ? 20.062 -5.535 -10.875 1 98.56 156 ARG B O 1
ATOM 3189 N N . LEU B 1 157 ? 17.953 -6.27 -10.961 1 98.69 157 LEU B N 1
ATOM 3190 C CA . LEU B 1 157 ? 17.891 -6.492 -9.523 1 98.69 157 LEU B CA 1
ATOM 3191 C C . LEU B 1 157 ? 18.953 -7.488 -9.078 1 98.69 157 LEU B C 1
ATOM 3193 O O . LEU B 1 157 ? 19.672 -7.242 -8.102 1 98.69 157 LEU B O 1
ATOM 3197 N N . VAL B 1 158 ? 19.031 -8.578 -9.797 1 98.44 158 VAL B N 1
ATOM 3198 C CA . VAL B 1 158 ? 20.016 -9.609 -9.477 1 98.44 158 VAL B CA 1
ATOM 3199 C C . VAL B 1 158 ? 21.422 -9.023 -9.562 1 98.44 158 VAL B C 1
ATOM 3201 O O . VAL B 1 158 ? 22.25 -9.242 -8.68 1 98.44 158 VAL B O 1
ATOM 3204 N N . SER B 1 159 ? 21.688 -8.281 -10.586 1 98.12 159 SER B N 1
ATOM 3205 C CA . SER B 1 159 ? 22.984 -7.668 -10.789 1 98.12 159 SER B CA 1
ATOM 3206 C C . SER B 1 159 ? 23.344 -6.723 -9.648 1 98.12 159 SER B C 1
ATOM 3208 O O . SER B 1 159 ? 24.438 -6.789 -9.094 1 98.12 159 SER B O 1
ATOM 3210 N N . LEU B 1 160 ? 22.422 -5.879 -9.266 1 97.81 160 LEU B N 1
ATOM 3211 C CA . LEU B 1 160 ? 22.688 -4.863 -8.258 1 97.81 160 LEU B CA 1
ATOM 3212 C C . LEU B 1 160 ? 22.812 -5.492 -6.871 1 97.81 160 LEU B C 1
ATOM 3214 O O . LEU B 1 160 ? 23.422 -4.91 -5.973 1 97.81 160 LEU B O 1
ATOM 3218 N N . SER B 1 161 ? 22.172 -6.625 -6.688 1 97.38 161 SER B N 1
ATOM 3219 C CA . SER B 1 161 ? 22.25 -7.305 -5.398 1 97.38 161 SER B CA 1
ATOM 3220 C C . SER B 1 161 ? 23.672 -7.754 -5.086 1 97.38 161 SER B C 1
ATOM 3222 O O . SER B 1 161 ? 23.984 -8.109 -3.947 1 97.38 161 SER B O 1
ATOM 3224 N N . ARG B 1 162 ? 24.562 -7.684 -6.047 1 96.31 162 ARG B N 1
ATOM 3225 C CA . ARG B 1 162 ? 25.938 -8.133 -5.883 1 96.31 162 ARG B CA 1
ATOM 3226 C C . ARG B 1 162 ? 26.828 -7.012 -5.363 1 96.31 162 ARG B C 1
ATOM 3228 O O . ARG B 1 162 ? 27.969 -7.254 -4.945 1 96.31 162 ARG B O 1
ATOM 3235 N N . LEU B 1 163 ? 26.344 -5.797 -5.473 1 96.44 163 LEU B N 1
ATOM 3236 C CA . LEU B 1 163 ? 27.109 -4.695 -4.898 1 96.44 163 LEU B CA 1
ATOM 3237 C C . LEU B 1 163 ? 27.328 -4.906 -3.406 1 96.44 163 LEU B C 1
ATOM 3239 O O . LEU B 1 163 ? 26.406 -5.312 -2.689 1 96.44 163 LEU B O 1
ATOM 3243 N N . PRO B 1 164 ? 28.516 -4.672 -2.91 1 95.81 164 PRO B N 1
ATOM 3244 C CA . PRO B 1 164 ? 28.859 -4.992 -1.521 1 95.81 164 PRO B CA 1
ATOM 3245 C C . PRO B 1 164 ? 28.047 -4.18 -0.514 1 95.81 164 PRO B C 1
ATOM 3247 O O . PRO B 1 164 ? 27.828 -4.625 0.617 1 95.81 164 PRO B O 1
ATOM 3250 N N . ASN B 1 165 ? 27.625 -2.977 -0.874 1 97.19 165 ASN B N 1
ATOM 3251 C CA . ASN B 1 165 ? 26.906 -2.125 0.065 1 97.19 165 ASN B CA 1
ATOM 3252 C C . ASN B 1 165 ? 25.391 -2.23 -0.128 1 97.19 165 ASN B C 1
ATOM 3254 O O . ASN B 1 165 ? 24.641 -1.412 0.397 1 97.19 165 ASN B O 1
ATOM 3258 N N . VAL B 1 166 ? 24.938 -3.154 -0.926 1 97.81 166 VAL B N 1
ATOM 3259 C CA . VAL B 1 166 ? 23.516 -3.344 -1.209 1 97.81 166 VAL B CA 1
ATOM 3260 C C . VAL B 1 166 ? 23.062 -4.699 -0.674 1 97.81 166 VAL B C 1
ATOM 3262 O O . VAL B 1 166 ? 23.625 -5.734 -1.024 1 97.81 166 VAL B O 1
ATOM 3265 N N . THR B 1 167 ? 22.141 -4.68 0.213 1 98.38 167 THR B N 1
ATOM 3266 C CA . THR B 1 167 ? 21.391 -5.863 0.643 1 98.38 167 THR B CA 1
ATOM 3267 C C . THR B 1 167 ? 19.984 -5.863 0.061 1 98.38 167 THR B C 1
ATOM 3269 O O . THR B 1 167 ? 19.219 -4.922 0.278 1 98.38 167 THR B O 1
ATOM 3272 N N . LEU B 1 168 ? 19.672 -6.84 -0.746 1 98.69 168 LEU B N 1
ATOM 3273 C CA . LEU B 1 168 ? 18.359 -6.945 -1.375 1 98.69 168 LEU B CA 1
ATOM 3274 C C . LEU B 1 168 ? 17.656 -8.234 -0.96 1 98.69 168 LEU B C 1
ATOM 3276 O O . LEU B 1 168 ? 18.172 -9.328 -1.187 1 98.69 168 LEU B O 1
ATOM 3280 N N . GLY B 1 169 ? 16.531 -8.133 -0.282 1 98.81 169 GLY B N 1
ATOM 3281 C CA . GLY B 1 169 ? 15.695 -9.258 0.088 1 98.81 169 GLY B CA 1
ATOM 3282 C C . GLY B 1 169 ? 14.352 -9.258 -0.612 1 98.81 169 GLY B C 1
ATOM 3283 O O . GLY B 1 169 ? 13.797 -8.195 -0.912 1 98.81 169 GLY B O 1
ATOM 3284 N N . VAL B 1 170 ? 13.828 -10.43 -0.911 1 98.81 170 VAL B N 1
ATOM 3285 C CA . VAL B 1 170 ? 12.5 -10.586 -1.48 1 98.81 170 VAL B CA 1
ATOM 3286 C C . VAL B 1 170 ? 11.625 -11.406 -0.537 1 98.81 170 VAL B C 1
ATOM 3288 O O . VAL B 1 170 ? 12.016 -12.492 -0.106 1 98.81 170 VAL B O 1
ATOM 3291 N N . VAL B 1 171 ? 10.5 -10.867 -0.167 1 98.69 171 VAL B N 1
ATOM 3292 C CA . VAL B 1 171 ? 9.531 -11.609 0.629 1 98.69 171 VAL B CA 1
ATOM 3293 C C . VAL B 1 171 ? 8.711 -12.523 -0.28 1 98.69 171 VAL B C 1
ATOM 3295 O O . VAL B 1 171 ? 7.895 -12.047 -1.073 1 98.69 171 VAL B O 1
ATOM 3298 N N . PRO B 1 172 ? 8.898 -13.789 -0.171 1 98.12 172 PRO B N 1
ATOM 3299 C CA . PRO B 1 172 ? 8.141 -14.703 -1.035 1 98.12 172 PRO B CA 1
ATOM 3300 C C . PRO B 1 172 ? 6.637 -14.625 -0.792 1 98.12 172 PRO B C 1
ATOM 3302 O O . PRO B 1 172 ? 6.199 -14.336 0.324 1 98.12 172 PRO B O 1
ATOM 3305 N N . LEU B 1 173 ? 5.875 -14.867 -1.825 1 95.94 173 LEU B N 1
ATOM 3306 C CA . LEU B 1 173 ? 4.422 -14.812 -1.735 1 95.94 173 LEU B CA 1
ATOM 3307 C C . LEU B 1 173 ? 3.867 -16.062 -1.07 1 95.94 173 LEU B C 1
ATOM 3309 O O . LEU B 1 173 ? 2.691 -16.109 -0.703 1 95.94 173 LEU B O 1
ATOM 3313 N N . VAL B 1 174 ? 4.664 -17.016 -0.783 1 92.44 174 VAL B N 1
ATOM 3314 C CA . VAL B 1 174 ? 4.254 -18.25 -0.129 1 92.44 174 VAL B CA 1
ATOM 3315 C C . VAL B 1 174 ? 4.723 -18.25 1.324 1 92.44 174 VAL B C 1
ATOM 3317 O O . VAL B 1 174 ? 5.73 -17.625 1.657 1 92.44 174 VAL B O 1
ATOM 3320 N N . GLY B 1 175 ? 3.91 -18.938 2.193 1 93.19 175 GLY B N 1
ATOM 3321 C CA . GLY B 1 175 ? 4.254 -19.031 3.604 1 93.19 175 GLY B CA 1
ATOM 3322 C C . GLY B 1 175 ? 3.553 -17.984 4.453 1 93.19 175 GLY B C 1
ATOM 3323 O O . GLY B 1 175 ? 2.756 -17.203 3.947 1 93.19 175 GLY B O 1
ATOM 3324 N N . ARG B 1 176 ? 3.914 -18.047 5.793 1 95.38 176 ARG B N 1
ATOM 3325 C CA . ARG B 1 176 ? 3.305 -17.125 6.75 1 95.38 176 ARG B CA 1
ATOM 3326 C C . ARG B 1 176 ? 3.936 -15.742 6.652 1 95.38 176 ARG B C 1
ATOM 3328 O O . ARG B 1 176 ? 5.16 -15.617 6.566 1 95.38 176 ARG B O 1
ATOM 3335 N N . MET B 1 177 ? 3.125 -14.805 6.648 1 97.19 177 MET B N 1
ATOM 3336 C CA . MET B 1 177 ? 3.609 -13.43 6.574 1 97.19 177 MET B CA 1
ATOM 3337 C C . MET B 1 177 ? 3.609 -12.773 7.953 1 97.19 177 MET B C 1
ATOM 3339 O O . MET B 1 177 ? 2.703 -13.008 8.758 1 97.19 177 MET B O 1
ATOM 3343 N N . PRO B 1 178 ? 4.574 -11.938 8.211 1 95.19 178 PRO B N 1
ATOM 3344 C CA . PRO B 1 178 ? 4.715 -11.336 9.539 1 95.19 178 PRO B CA 1
ATOM 3345 C C . PRO B 1 178 ? 3.803 -10.133 9.734 1 95.19 178 PRO B C 1
ATOM 3347 O O . PRO B 1 178 ? 3.604 -9.68 10.867 1 95.19 178 PRO B O 1
ATOM 3350 N N . ASP B 1 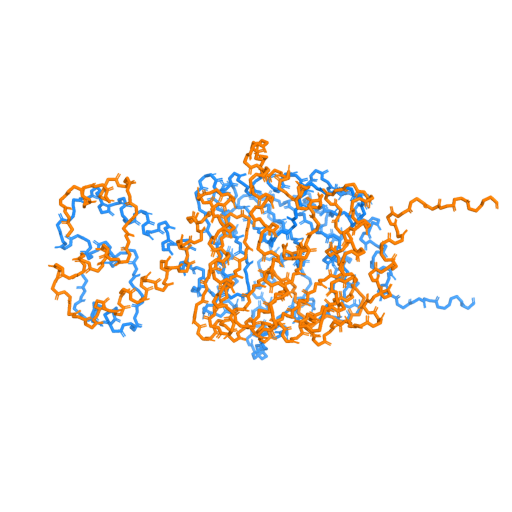179 ? 3.334 -9.562 8.664 1 94.44 179 ASP B N 1
ATOM 3351 C CA . ASP B 1 179 ? 2.525 -8.352 8.656 1 94.44 179 ASP B CA 1
ATOM 3352 C C . ASP B 1 179 ? 1.927 -8.102 7.273 1 94.44 179 ASP B C 1
ATOM 3354 O O . ASP B 1 179 ? 2.131 -8.891 6.352 1 94.44 179 ASP B O 1
ATOM 3358 N N . PHE B 1 180 ? 1.175 -7.004 7.152 1 93.75 180 PHE B N 1
ATOM 3359 C CA . PHE B 1 180 ? 0.687 -6.566 5.848 1 93.75 180 PHE B CA 1
ATOM 3360 C C . PHE B 1 180 ? 1.602 -5.5 5.258 1 93.75 180 PHE B C 1
ATOM 3362 O O . PHE B 1 180 ? 2.107 -4.641 5.98 1 93.75 180 PHE B O 1
ATOM 3369 N N . PRO B 1 181 ? 1.806 -5.543 4.016 1 94.94 181 PRO B N 1
ATOM 3370 C CA . PRO B 1 181 ? 2.629 -4.531 3.35 1 94.94 181 PRO B CA 1
ATOM 3371 C C . PRO B 1 181 ? 1.848 -3.264 3.012 1 94.94 181 PRO B C 1
ATOM 3373 O O . PRO B 1 181 ? 1.675 -2.938 1.834 1 94.94 181 PRO B O 1
ATOM 3376 N N . MET B 1 182 ? 1.458 -2.529 3.965 1 91.38 182 MET B N 1
ATOM 3377 C CA . MET B 1 182 ? 0.467 -1.459 3.898 1 91.38 182 MET B CA 1
ATOM 3378 C C . MET B 1 182 ? 0.918 -0.359 2.941 1 91.38 182 MET B C 1
ATOM 3380 O O . MET B 1 182 ? 0.108 0.187 2.191 1 91.38 182 MET B O 1
ATOM 3384 N N . THR B 1 183 ? 2.154 0.04 3.041 1 92 183 THR B N 1
ATOM 3385 C CA . THR B 1 183 ? 2.688 1.113 2.211 1 92 183 THR B CA 1
ATOM 3386 C C . THR B 1 183 ? 4.18 0.914 1.964 1 92 183 THR B C 1
ATOM 3388 O O . THR B 1 183 ? 4.871 0.296 2.775 1 92 183 THR B O 1
ATOM 3391 N N . CYS B 1 184 ? 4.562 1.439 0.826 1 94.25 184 CYS B N 1
ATOM 3392 C CA . CYS B 1 184 ? 6 1.598 0.623 1 94.25 184 CYS B CA 1
ATOM 3393 C C . CYS B 1 184 ? 6.559 2.701 1.513 1 94.25 184 CYS B C 1
ATOM 3395 O O . CYS B 1 184 ? 5.914 3.734 1.705 1 94.25 184 CYS B O 1
ATOM 3397 N N . PHE B 1 185 ? 7.746 2.416 2.057 1 94.75 185 PHE B N 1
ATOM 3398 C CA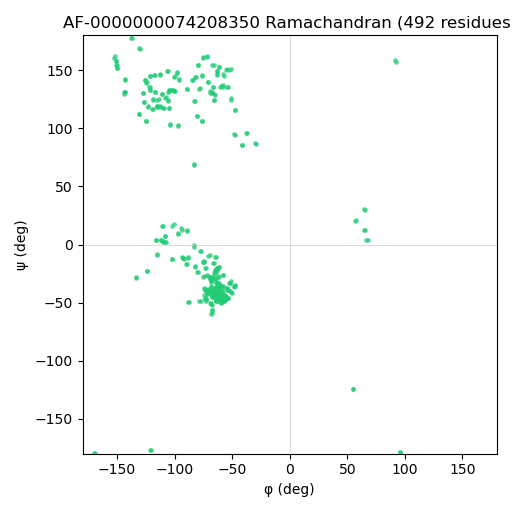 . PHE B 1 185 ? 8.352 3.461 2.871 1 94.75 185 PHE B CA 1
ATOM 3399 C C . PHE B 1 185 ? 9.875 3.361 2.832 1 94.75 185 PHE B C 1
ATOM 3401 O O . PHE B 1 185 ? 10.422 2.311 2.498 1 94.75 185 PHE B O 1
ATOM 3408 N N . SER B 1 186 ? 10.539 4.461 3.123 1 95.81 186 SER B N 1
ATOM 3409 C CA . SER B 1 186 ? 11.992 4.52 3.277 1 95.81 186 SER B CA 1
ATOM 3410 C C . SER B 1 186 ? 12.375 5.09 4.637 1 95.81 186 SER B C 1
ATOM 3412 O O . SER B 1 186 ? 11.719 6 5.145 1 95.81 186 SER B O 1
ATOM 3414 N N . ILE B 1 187 ? 13.367 4.516 5.211 1 96.38 187 ILE B N 1
ATOM 3415 C CA . ILE B 1 187 ? 13.953 4.965 6.469 1 96.38 187 ILE B CA 1
ATOM 3416 C C . ILE B 1 187 ? 15.359 5.496 6.219 1 96.38 187 ILE B C 1
ATOM 3418 O O . ILE B 1 187 ? 16.234 4.762 5.742 1 96.38 187 ILE B O 1
ATOM 3422 N N . HIS B 1 188 ? 15.547 6.762 6.531 1 92.44 188 HIS B N 1
ATOM 3423 C CA . HIS B 1 188 ? 16.844 7.418 6.367 1 92.44 188 HIS B CA 1
ATOM 3424 C C . HIS B 1 188 ? 17.547 7.59 7.711 1 92.44 188 HIS B C 1
ATOM 3426 O O . HIS B 1 188 ? 17.156 8.445 8.516 1 92.44 188 HIS B O 1
ATOM 3432 N N . ASP B 1 189 ? 18.578 6.738 8.008 1 91 189 ASP B N 1
ATOM 3433 C CA . ASP B 1 189 ? 19.422 6.742 9.195 1 91 189 ASP B CA 1
ATOM 3434 C C . ASP B 1 189 ? 18.594 6.633 10.469 1 91 189 ASP B C 1
ATOM 3436 O O . ASP B 1 189 ? 18.938 7.223 11.492 1 91 189 ASP B O 1
ATOM 3440 N N . ASP B 1 190 ? 17.391 6.16 10.406 1 87.69 190 ASP B N 1
ATOM 3441 C CA . ASP B 1 190 ? 16.469 6.055 11.531 1 87.69 190 ASP B CA 1
ATOM 3442 C C . ASP B 1 190 ? 16.078 7.438 12.047 1 87.69 190 ASP B C 1
ATOM 3444 O O . ASP B 1 190 ? 15.938 7.637 13.258 1 87.69 190 ASP B O 1
ATOM 3448 N N . ARG B 1 191 ? 16.078 8.398 11.164 1 86.19 191 ARG B N 1
ATOM 3449 C CA . ARG B 1 191 ? 15.773 9.766 11.57 1 86.19 191 ARG B CA 1
ATOM 3450 C C . ARG B 1 191 ? 14.602 10.328 10.766 1 86.19 191 ARG B C 1
ATOM 3452 O O . ARG B 1 191 ? 13.969 11.297 11.172 1 86.19 191 ARG B O 1
ATOM 3459 N N . LEU B 1 192 ? 14.453 9.734 9.656 1 88.06 192 LEU B N 1
ATOM 3460 C CA . LEU B 1 192 ? 13.414 10.219 8.75 1 88.06 192 LEU B CA 1
ATOM 3461 C C . LEU B 1 192 ? 12.742 9.062 8.023 1 88.06 192 LEU B C 1
ATOM 3463 O O . LEU B 1 192 ? 13.414 8.141 7.559 1 88.06 192 LEU B O 1
ATOM 3467 N N . VAL B 1 193 ? 11.43 9.07 8.023 1 91.25 193 VAL B N 1
ATOM 3468 C CA . VAL B 1 193 ? 10.656 8.102 7.25 1 91.25 193 VAL B CA 1
ATOM 3469 C C . VAL B 1 193 ? 9.828 8.82 6.195 1 91.25 193 VAL B C 1
ATOM 3471 O O . VAL B 1 193 ? 9.227 9.859 6.473 1 91.25 193 VAL B O 1
ATOM 3474 N N . LEU B 1 194 ? 9.898 8.344 4.992 1 89.44 194 LEU B N 1
ATOM 3475 C CA . LEU B 1 194 ? 9.047 8.797 3.902 1 89.44 194 LEU B CA 1
ATOM 3476 C C . LEU B 1 194 ? 8.062 7.703 3.49 1 89.44 194 LEU B C 1
ATOM 3478 O O . LEU B 1 194 ? 8.461 6.551 3.303 1 89.44 194 LEU B O 1
ATOM 3482 N N . VAL B 1 195 ? 6.754 8.039 3.406 1 88.94 195 VAL B N 1
ATOM 3483 C CA . VAL B 1 195 ? 5.699 7.121 3 1 88.94 195 VAL B CA 1
ATOM 3484 C C . VAL B 1 195 ? 4.977 7.672 1.772 1 88.94 195 VAL B C 1
ATOM 3486 O O . VAL B 1 195 ? 4.574 8.836 1.753 1 88.94 195 VAL B O 1
ATOM 3489 N N . GLU B 1 196 ? 4.781 6.824 0.809 1 82.06 196 GLU B N 1
ATOM 3490 C CA . GLU B 1 196 ? 4.164 7.262 -0.44 1 82.06 196 GLU B CA 1
ATOM 3491 C C . GLU B 1 196 ? 2.711 6.801 -0.529 1 82.06 196 GLU B C 1
ATOM 3493 O O . GLU B 1 196 ? 2.393 5.664 -0.183 1 82.06 196 GLU B O 1
ATOM 3498 N N . THR B 1 197 ? 1.81 7.688 -0.896 1 83.94 197 THR B N 1
ATOM 3499 C CA . THR B 1 197 ? 0.428 7.387 -1.258 1 83.94 197 THR B CA 1
ATOM 3500 C C . THR B 1 197 ? 0.131 7.848 -2.682 1 83.94 197 THR B C 1
ATOM 3502 O O . THR B 1 197 ? 1.033 8.281 -3.402 1 83.94 197 THR B O 1
ATOM 3505 N N . PHE B 1 198 ? -1.14 7.695 -3.127 1 78.94 198 PHE B N 1
ATOM 3506 C CA . PHE B 1 198 ? -1.495 8.094 -4.484 1 78.94 198 PHE B CA 1
ATOM 3507 C C . PHE B 1 198 ? -1.439 9.609 -4.637 1 78.94 198 PHE B C 1
ATOM 3509 O O . PHE B 1 198 ? -1.079 10.117 -5.699 1 78.94 198 PHE B O 1
ATOM 3516 N N . HIS B 1 199 ? -1.816 10.289 -3.605 1 75.25 199 HIS B N 1
ATOM 3517 C CA . HIS B 1 199 ? -1.969 11.719 -3.814 1 75.25 199 HIS B CA 1
ATOM 3518 C C . HIS B 1 199 ? -0.967 12.508 -2.977 1 75.25 199 HIS B C 1
ATOM 3520 O O . HIS B 1 199 ? -0.796 13.711 -3.178 1 75.25 199 HIS B O 1
ATOM 3526 N N . SER B 1 200 ? -0.272 11.711 -2.072 1 72.62 200 SER B N 1
ATOM 3527 C CA . SER B 1 200 ? 0.598 12.453 -1.167 1 72.62 200 SER B CA 1
ATOM 3528 C C . SER B 1 200 ? 1.774 11.602 -0.707 1 72.62 200 SER B C 1
ATOM 3530 O O . SER B 1 200 ? 1.782 10.383 -0.907 1 72.62 200 SER B O 1
ATOM 3532 N N . GLU B 1 201 ? 2.775 12.305 -0.234 1 76.75 201 GLU B N 1
ATOM 3533 C CA . GLU B 1 201 ? 3.885 11.703 0.498 1 76.75 201 GLU B CA 1
ATOM 3534 C C . GLU B 1 201 ? 3.895 12.156 1.956 1 76.75 201 GLU B C 1
ATOM 3536 O O . GLU B 1 201 ? 3.838 13.352 2.244 1 76.75 201 GLU B O 1
ATOM 3541 N N . VAL B 1 202 ? 3.887 11.203 2.859 1 77 202 VAL B N 1
ATOM 3542 C CA . VAL B 1 202 ? 3.898 11.477 4.293 1 77 202 VAL B CA 1
ATOM 3543 C C . VAL B 1 202 ? 5.312 11.297 4.84 1 77 202 VAL B C 1
ATOM 3545 O O . VAL B 1 202 ? 6.004 10.336 4.488 1 77 202 VAL B O 1
ATOM 3548 N N . THR B 1 203 ? 5.715 12.297 5.602 1 80.06 203 THR B N 1
ATOM 3549 C CA . THR B 1 203 ? 7.023 12.219 6.238 1 80.06 203 THR B CA 1
ATOM 3550 C C . THR B 1 203 ? 6.895 12.32 7.754 1 80.06 203 THR B C 1
ATOM 3552 O O . THR B 1 203 ? 5.969 12.961 8.258 1 80.06 203 THR B O 1
ATOM 3555 N N . THR B 1 204 ? 7.766 11.594 8.453 1 80.88 204 THR B N 1
ATOM 3556 C CA . THR B 1 204 ? 7.781 11.727 9.906 1 80.88 204 THR B CA 1
ATOM 3557 C C . THR B 1 204 ? 9.211 11.648 10.438 1 80.88 204 THR B C 1
ATOM 3559 O O . THR B 1 204 ? 10.031 10.883 9.93 1 80.88 204 THR B O 1
ATOM 3562 N N . ARG B 1 205 ? 9.484 12.461 11.461 1 81.31 205 ARG B N 1
ATOM 3563 C CA . ARG B 1 205 ? 10.727 12.406 12.219 1 81.31 205 ARG B CA 1
ATOM 3564 C C . ARG B 1 205 ? 10.469 12.023 13.672 1 81.31 205 ARG B C 1
ATOM 3566 O O . ARG B 1 205 ? 11.383 12.047 14.5 1 81.31 205 ARG B O 1
ATOM 3573 N N . ASP B 1 206 ? 9.141 11.734 13.953 1 78.31 206 ASP B N 1
ATOM 3574 C CA . ASP B 1 206 ? 8.766 11.328 15.305 1 78.31 206 ASP B CA 1
ATOM 3575 C C . ASP B 1 206 ? 9.383 9.977 15.664 1 78.31 206 ASP B C 1
ATOM 3577 O O . ASP B 1 206 ? 9.195 8.992 14.945 1 78.31 206 ASP B O 1
ATOM 3581 N N . PRO B 1 207 ? 10.141 9.914 16.766 1 83.06 207 PRO B N 1
ATOM 3582 C CA . PRO B 1 207 ? 10.852 8.68 17.109 1 83.06 207 PRO B CA 1
ATOM 3583 C C . PRO B 1 207 ? 9.922 7.48 17.266 1 83.06 207 PRO B C 1
ATOM 3585 O O . PRO B 1 207 ? 10.289 6.359 16.906 1 83.06 207 PRO B O 1
ATOM 3588 N N . ARG B 1 208 ? 8.734 7.699 17.797 1 82.31 208 ARG B N 1
ATOM 3589 C CA . ARG B 1 208 ? 7.793 6.594 17.953 1 82.31 208 ARG B CA 1
ATOM 3590 C C . ARG B 1 208 ? 7.332 6.07 16.609 1 82.31 208 ARG B C 1
ATOM 3592 O O . ARG B 1 208 ? 7.234 4.859 16.391 1 82.31 208 ARG B O 1
ATOM 3599 N N . ASP B 1 209 ? 7.059 6.969 15.688 1 83.94 209 ASP B N 1
ATOM 3600 C CA . ASP B 1 209 ? 6.691 6.574 14.328 1 83.94 209 ASP B CA 1
ATOM 3601 C C . ASP B 1 209 ? 7.84 5.852 13.633 1 83.94 209 ASP B C 1
ATOM 3603 O O . ASP B 1 209 ? 7.637 4.812 13 1 83.94 209 ASP B O 1
ATOM 3607 N N . ILE B 1 210 ? 8.992 6.438 13.797 1 90.12 210 ILE B N 1
ATOM 3608 C CA . ILE B 1 210 ? 10.172 5.852 13.164 1 90.12 210 ILE B CA 1
ATOM 3609 C C . ILE B 1 210 ? 10.383 4.43 13.68 1 90.12 210 ILE B C 1
ATOM 3611 O O . ILE B 1 210 ? 10.641 3.512 12.898 1 90.12 210 ILE B O 1
ATOM 3615 N N . GLU B 1 211 ? 10.203 4.242 14.93 1 91.88 211 GLU B N 1
ATOM 3616 C CA . GLU B 1 211 ? 10.367 2.914 15.508 1 91.88 211 GLU B CA 1
ATOM 3617 C C . GLU B 1 211 ? 9.359 1.929 14.93 1 91.88 211 GLU B C 1
ATOM 3619 O O . GLU B 1 211 ? 9.688 0.77 14.672 1 91.88 211 GLU B O 1
ATOM 3624 N N . THR B 1 212 ? 8.156 2.365 14.734 1 89.75 212 THR B N 1
ATOM 3625 C CA . THR B 1 212 ? 7.129 1.533 14.117 1 89.75 212 THR B CA 1
ATOM 3626 C C . THR B 1 212 ? 7.59 1.037 12.75 1 89.75 212 THR B C 1
ATOM 3628 O O . THR B 1 212 ? 7.453 -0.147 12.438 1 89.75 212 THR B O 1
ATOM 3631 N N . TYR B 1 213 ? 8.148 1.884 11.992 1 94 213 TYR B N 1
ATOM 3632 C CA . TYR B 1 213 ? 8.594 1.523 10.648 1 94 213 TYR B CA 1
ATOM 3633 C C . TYR B 1 213 ? 9.844 0.661 10.695 1 94 213 TYR B C 1
ATOM 3635 O O . TYR B 1 213 ? 10 -0.268 9.898 1 94 213 TYR B O 1
ATOM 3643 N N . VAL B 1 214 ? 10.719 0.989 11.625 1 96.44 214 VAL B N 1
ATOM 3644 C CA . VAL B 1 214 ? 11.922 0.172 11.781 1 96.44 214 VAL B CA 1
ATOM 3645 C C . VAL B 1 214 ? 11.531 -1.251 12.172 1 96.44 214 VAL B C 1
ATOM 3647 O O . VAL B 1 214 ? 12.039 -2.219 11.602 1 96.44 214 VAL B O 1
ATOM 3650 N N . ASP B 1 215 ? 10.609 -1.364 13.102 1 94.88 215 ASP B N 1
ATOM 3651 C CA . ASP B 1 215 ? 10.133 -2.678 13.523 1 94.88 215 ASP B CA 1
ATOM 3652 C C . ASP B 1 215 ? 9.461 -3.42 12.367 1 94.88 215 ASP B C 1
ATOM 3654 O O . ASP B 1 215 ? 9.688 -4.617 12.18 1 94.88 215 ASP B O 1
ATOM 3658 N N . THR B 1 216 ? 8.641 -2.732 11.664 1 95.12 216 THR B N 1
ATOM 3659 C CA . THR B 1 216 ? 7.953 -3.318 10.516 1 95.12 216 THR B CA 1
ATOM 3660 C C . THR B 1 216 ? 8.961 -3.803 9.477 1 95.12 216 THR B C 1
ATOM 3662 O O . THR B 1 216 ? 8.852 -4.926 8.977 1 95.12 216 THR B O 1
ATOM 3665 N N . PHE B 1 217 ? 9.945 -2.928 9.188 1 97.88 217 PHE B N 1
ATOM 3666 C CA . PHE B 1 217 ? 10.984 -3.293 8.234 1 97.88 217 PHE B CA 1
ATOM 3667 C C . PHE B 1 217 ? 11.703 -4.559 8.688 1 97.88 217 PHE B C 1
ATOM 3669 O O . PHE B 1 217 ? 11.914 -5.477 7.891 1 97.88 217 PHE B O 1
ATOM 3676 N N . THR B 1 218 ? 12.008 -4.602 9.93 1 97.69 218 THR B N 1
ATOM 3677 C CA . THR B 1 218 ? 12.75 -5.723 10.5 1 97.69 218 THR B CA 1
ATOM 3678 C C . THR B 1 218 ? 11.953 -7.016 10.383 1 97.69 218 THR B C 1
ATOM 3680 O O . THR B 1 218 ? 12.508 -8.062 10.047 1 97.69 218 THR B O 1
ATOM 3683 N N . ARG B 1 219 ? 10.695 -6.969 10.594 1 96.88 219 ARG B N 1
ATOM 3684 C CA . ARG B 1 219 ? 9.844 -8.148 10.477 1 96.88 219 ARG B CA 1
ATOM 3685 C C . ARG B 1 219 ? 9.812 -8.664 9.039 1 96.88 219 ARG B C 1
ATOM 3687 O O . ARG B 1 219 ? 9.961 -9.859 8.797 1 96.88 219 ARG B O 1
ATOM 3694 N N . PHE B 1 220 ? 9.648 -7.758 8.109 1 98.06 220 PHE B N 1
ATOM 3695 C CA . PHE B 1 220 ? 9.617 -8.18 6.711 1 98.06 220 PHE B CA 1
ATOM 3696 C C . PHE B 1 220 ? 10.992 -8.656 6.254 1 98.06 220 PHE B C 1
ATOM 3698 O O . PHE B 1 220 ? 11.094 -9.609 5.477 1 98.06 220 PHE B O 1
ATOM 3705 N N . ALA B 1 221 ? 12.047 -7.957 6.719 1 98.62 221 ALA B N 1
ATOM 3706 C CA . ALA B 1 221 ? 13.406 -8.375 6.371 1 98.62 221 ALA B CA 1
ATOM 3707 C C . ALA B 1 221 ? 13.688 -9.789 6.859 1 98.62 221 ALA B C 1
ATOM 3709 O O . ALA B 1 221 ? 14.352 -10.57 6.172 1 98.62 221 ALA B O 1
ATOM 3710 N N . ALA B 1 222 ? 13.156 -10.109 7.984 1 98 222 ALA B N 1
ATOM 3711 C CA . ALA B 1 222 ? 13.359 -11.438 8.555 1 98 222 ALA B CA 1
ATOM 3712 C C . ALA B 1 222 ? 12.633 -12.508 7.742 1 98 222 ALA B C 1
ATOM 3714 O O . ALA B 1 222 ? 13.062 -13.664 7.695 1 98 222 ALA B O 1
ATOM 3715 N N . ALA B 1 223 ? 11.586 -12.18 7.105 1 97.88 223 ALA B N 1
ATOM 3716 C CA . ALA B 1 223 ? 10.781 -13.117 6.32 1 97.88 223 ALA B CA 1
ATOM 3717 C C . ALA B 1 223 ? 11.289 -13.203 4.883 1 97.88 223 ALA B C 1
ATOM 3719 O O . ALA B 1 223 ? 10.859 -14.07 4.121 1 97.88 223 ALA B O 1
ATOM 3720 N N . ALA B 1 224 ? 12.195 -12.297 4.496 1 98.62 224 ALA B N 1
ATOM 3721 C CA . ALA B 1 224 ? 12.688 -12.234 3.123 1 98.62 224 ALA B CA 1
ATOM 3722 C C . ALA B 1 224 ? 13.75 -13.289 2.869 1 98.62 224 ALA B C 1
ATOM 3724 O O . ALA B 1 224 ? 14.398 -13.766 3.807 1 98.62 224 ALA B O 1
ATOM 3725 N N . VAL B 1 225 ? 13.914 -13.688 1.649 1 98.69 225 VAL B N 1
ATOM 3726 C CA . VAL B 1 225 ? 15.039 -14.508 1.221 1 98.69 225 VAL B CA 1
ATOM 3727 C C . VAL B 1 225 ? 16.125 -13.625 0.599 1 98.69 225 VAL B C 1
ATOM 3729 O O . VAL B 1 225 ? 15.812 -12.594 -0.004 1 98.69 225 VAL B O 1
ATOM 3732 N N . TYR B 1 226 ? 17.328 -14.008 0.747 1 98.5 226 TYR B N 1
ATOM 3733 C CA . TYR B 1 226 ? 18.469 -13.227 0.306 1 98.5 226 TYR B CA 1
ATOM 3734 C C . TYR B 1 226 ? 19.438 -14.078 -0.51 1 98.5 226 TYR B C 1
ATOM 3736 O O . TYR B 1 226 ? 19.266 -15.297 -0.616 1 98.5 226 TYR B O 1
ATOM 3744 N N . ASP B 1 227 ? 20.359 -13.406 -1.126 1 97.56 227 ASP B N 1
ATOM 3745 C CA . ASP B 1 227 ? 21.5 -14.039 -1.797 1 97.56 227 ASP B CA 1
ATOM 3746 C C . ASP B 1 227 ? 21.016 -15.07 -2.814 1 97.56 227 ASP B C 1
ATOM 3748 O O . ASP B 1 227 ? 20.172 -14.781 -3.654 1 97.56 227 ASP B O 1
ATOM 3752 N N . SER B 1 228 ? 21.453 -16.266 -2.713 1 97.94 228 SER B N 1
ATOM 3753 C CA . SER B 1 228 ? 21.188 -17.25 -3.754 1 97.94 228 SER B CA 1
ATOM 3754 C C . SER B 1 228 ? 19.703 -17.578 -3.85 1 97.94 228 SER B C 1
ATOM 3756 O O . SER B 1 228 ? 19.172 -17.766 -4.945 1 97.94 228 SER B O 1
ATOM 3758 N N . GLU B 1 229 ? 19.094 -17.719 -2.738 1 98.25 229 GLU B N 1
ATOM 3759 C CA . GLU B 1 229 ? 17.656 -18 -2.746 1 98.25 229 GLU B CA 1
ATOM 3760 C C . GLU B 1 229 ? 16.875 -16.859 -3.398 1 98.25 229 GLU B C 1
ATOM 3762 O O . GLU B 1 229 ? 15.938 -17.109 -4.164 1 98.25 229 GLU B O 1
ATOM 3767 N N . MET B 1 230 ? 17.281 -15.664 -3.053 1 98.44 230 MET B N 1
ATOM 3768 C CA . MET B 1 230 ? 16.656 -14.492 -3.662 1 98.44 230 MET B CA 1
ATOM 3769 C C . MET B 1 230 ? 16.891 -14.477 -5.172 1 98.44 230 MET B C 1
ATOM 3771 O O . MET B 1 230 ? 15.945 -14.281 -5.945 1 98.44 230 MET B O 1
ATOM 3775 N N . CYS B 1 231 ? 18.094 -14.742 -5.602 1 98.38 231 CYS B N 1
ATOM 3776 C CA . CYS B 1 231 ? 18.422 -14.758 -7.023 1 98.38 231 CYS B CA 1
ATOM 3777 C C . CYS B 1 231 ? 17.609 -15.82 -7.762 1 98.38 231 CYS B C 1
ATOM 3779 O O . CYS B 1 231 ? 17.078 -15.562 -8.836 1 98.38 231 CYS B O 1
ATOM 3781 N N . THR B 1 232 ? 17.484 -16.953 -7.168 1 98.38 232 THR B N 1
ATOM 3782 C CA . THR B 1 232 ? 16.734 -18.047 -7.766 1 98.38 232 THR B CA 1
ATOM 3783 C C . THR B 1 232 ? 15.266 -17.672 -7.93 1 98.38 232 THR B C 1
ATOM 3785 O O . THR B 1 232 ? 14.672 -17.891 -8.984 1 98.38 232 THR B O 1
ATOM 3788 N N . LEU B 1 233 ? 14.75 -17.078 -6.926 1 98.44 233 LEU B N 1
ATOM 3789 C CA . LEU B 1 233 ? 13.359 -16.656 -6.973 1 98.44 233 LEU B CA 1
ATOM 3790 C C . LEU B 1 233 ? 13.148 -15.602 -8.062 1 98.44 233 LEU B C 1
ATOM 3792 O O . LEU B 1 233 ? 12.234 -15.727 -8.875 1 98.44 233 LEU B O 1
ATOM 3796 N N . VAL B 1 234 ? 13.992 -14.602 -8.094 1 98.62 234 VAL B N 1
ATOM 3797 C CA . VAL B 1 234 ? 13.867 -13.508 -9.047 1 98.62 234 VAL B CA 1
ATOM 3798 C C . VAL B 1 234 ? 14.047 -14.031 -10.469 1 98.62 234 VAL B C 1
ATOM 3800 O O . VAL B 1 234 ? 13.312 -13.648 -11.383 1 98.62 234 VAL B O 1
ATOM 3803 N N . GLU B 1 235 ? 14.969 -14.914 -10.633 1 98.12 235 GLU B N 1
ATOM 3804 C CA . GLU B 1 235 ? 15.227 -15.492 -11.945 1 98.12 235 GLU B CA 1
ATOM 3805 C C . GLU B 1 235 ? 14.062 -16.359 -12.406 1 98.12 235 GLU B C 1
ATOM 3807 O O . GLU B 1 235 ? 13.711 -16.375 -13.586 1 98.12 235 GLU B O 1
ATOM 3812 N N . SER B 1 236 ? 13.516 -17.094 -11.484 1 97.88 236 SER B N 1
ATOM 3813 C CA . SER B 1 236 ? 12.344 -17.891 -11.828 1 97.88 236 SER B CA 1
ATOM 3814 C C . SER B 1 236 ? 11.195 -17 -12.305 1 97.88 236 SER B C 1
ATOM 3816 O O . SER B 1 236 ? 10.523 -17.328 -13.289 1 97.88 236 SER B O 1
ATOM 3818 N N . ILE B 1 237 ? 10.969 -15.922 -11.641 1 97.69 237 ILE B N 1
ATOM 3819 C CA . ILE B 1 237 ? 9.93 -14.984 -12.055 1 97.69 237 ILE B CA 1
ATOM 3820 C C . ILE B 1 237 ? 10.273 -14.391 -13.422 1 97.69 237 ILE B C 1
ATOM 3822 O O . ILE B 1 237 ? 9.406 -14.281 -14.289 1 97.69 237 ILE B O 1
ATOM 3826 N N . ARG B 1 238 ? 11.531 -13.945 -13.547 1 97.81 238 ARG B N 1
ATOM 3827 C CA . ARG B 1 238 ? 12.023 -13.422 -14.82 1 97.81 238 ARG B CA 1
ATOM 3828 C C . ARG B 1 238 ? 11.719 -14.383 -15.961 1 97.81 238 ARG B C 1
ATOM 3830 O O . ARG B 1 238 ? 11.281 -13.961 -17.031 1 97.81 238 ARG B O 1
ATOM 3837 N N . ASP B 1 239 ? 11.891 -15.664 -15.766 1 96.75 239 ASP B N 1
ATOM 3838 C CA . ASP B 1 239 ? 11.711 -16.688 -16.797 1 96.75 239 ASP B CA 1
ATOM 3839 C C . ASP B 1 239 ? 10.25 -16.781 -17.219 1 96.75 239 ASP B C 1
ATOM 3841 O O . ASP B 1 239 ? 9.953 -17.141 -18.359 1 96.75 239 ASP B O 1
ATOM 3845 N N . ASP B 1 240 ? 9.398 -16.453 -16.328 1 95 240 ASP B N 1
ATOM 3846 C CA . ASP B 1 240 ? 7.973 -16.469 -16.656 1 95 240 ASP B CA 1
ATOM 3847 C C . ASP B 1 240 ? 7.648 -15.406 -17.703 1 95 240 ASP B C 1
ATOM 3849 O O . ASP B 1 240 ? 6.613 -15.477 -18.359 1 95 240 ASP B O 1
ATOM 3853 N N . PHE B 1 241 ? 8.469 -14.336 -17.812 1 95.25 241 PHE B N 1
ATOM 3854 C CA . PHE B 1 241 ? 8.195 -13.234 -18.734 1 95.25 241 PHE B CA 1
ATOM 3855 C C . PHE B 1 241 ? 8.875 -13.461 -20.078 1 95.25 241 PHE B C 1
ATOM 3857 O O . PHE B 1 241 ? 8.641 -12.719 -21.031 1 95.25 241 PHE B O 1
ATOM 3864 N N . LEU B 1 242 ? 9.742 -14.406 -20.156 1 90.62 242 LEU B N 1
ATOM 3865 C CA . LEU B 1 242 ? 10.453 -14.695 -21.406 1 90.62 242 LEU B CA 1
ATOM 3866 C C . LEU B 1 242 ? 9.68 -15.703 -22.25 1 90.62 242 LEU B C 1
ATOM 3868 O O . LEU B 1 242 ? 9.008 -16.578 -21.703 1 90.62 242 LEU B O 1
ATOM 3872 N N . PRO B 1 243 ? 9.57 -15.367 -23.594 1 78.56 243 PRO B N 1
ATOM 3873 C CA . PRO B 1 243 ? 8.852 -16.297 -24.469 1 78.56 243 PRO B CA 1
ATOM 3874 C C . PRO B 1 243 ? 9.289 -17.75 -24.281 1 78.56 243 PRO B C 1
ATOM 3876 O O . PRO B 1 243 ? 10.461 -18.016 -24.016 1 78.56 243 PRO B O 1
ATOM 3879 N N . GLN B 1 244 ? 8.352 -18.656 -23.797 1 64.25 244 GLN B N 1
ATOM 3880 C CA . GLN B 1 244 ? 8.633 -20.078 -23.672 1 64.25 244 GLN B CA 1
ATOM 3881 C C . GLN B 1 244 ? 9.273 -20.625 -24.953 1 64.25 244 GLN B C 1
ATOM 3883 O O . GLN B 1 244 ? 8.789 -20.359 -26.047 1 64.25 244 GLN B O 1
ATOM 3888 N N . GLN B 1 245 ? 10.5 -20.688 -25.047 1 51.34 245 GLN B N 1
ATOM 3889 C CA . GLN B 1 245 ? 11.125 -21.391 -26.156 1 51.34 245 GLN B CA 1
ATOM 3890 C C . GLN B 1 245 ? 10.398 -22.688 -26.469 1 51.34 245 GLN B C 1
ATOM 3892 O O . GLN B 1 245 ? 10.156 -23.5 -25.562 1 51.34 245 GLN B O 1
ATOM 3897 N N . GLU B 1 246 ? 9.352 -22.688 -27.266 1 46.81 246 GLU B N 1
ATOM 3898 C CA . GLU B 1 246 ? 8.859 -23.922 -27.844 1 46.81 246 GLU B CA 1
ATOM 3899 C C . GLU B 1 246 ? 10 -24.922 -28.031 1 46.81 246 GLU B C 1
ATOM 3901 O O . GLU B 1 246 ? 11.023 -24.609 -28.641 1 46.81 246 GLU B O 1
ATOM 3906 N N . SER B 1 247 ? 10.297 -25.688 -27 1 42.69 247 SER B N 1
ATOM 3907 C CA . SER B 1 247 ? 11.094 -26.844 -27.391 1 42.69 247 SER B CA 1
ATOM 3908 C C . SER B 1 247 ? 10.641 -27.406 -28.734 1 42.69 247 SER B C 1
ATOM 3910 O O . SER B 1 247 ? 9.469 -27.734 -28.922 1 42.69 247 SER B O 1
ATOM 3912 N N . THR B 1 248 ? 11.281 -27.016 -29.797 1 37.59 248 THR B N 1
ATOM 3913 C CA . THR B 1 248 ? 11.25 -27.922 -30.953 1 37.59 248 THR B CA 1
ATOM 3914 C C . THR B 1 248 ? 11.68 -29.328 -30.547 1 37.59 248 THR B C 1
ATOM 3916 O O . THR B 1 248 ? 12.719 -29.5 -29.906 1 37.59 248 THR B O 1
#

InterPro domains:
  IPR001387 Cro/C1-type, helix-turn-helix domain [PS50943] (6-35)
  IPR001387 Cro/C1-type, helix-turn-helix domain [cd00093] (1-33)
  IPR043917 Domain of unknown function DUF5753 [PF19054] (65-229)